Protein AF-A0A2D5AUI1-F1 (afdb_monomer)

Foldseek 3Di:
DDPPDDPPVVVVVPPPPDPVPCDVVNVVLVVVVVVLQVVQQVQLLPDPALVSLVVNLVSVVVNVVVVLVPDDPVVNVVVVVVVCVVVCVVCLLVDKQKFWDQQCPVPFAADDPVVLVVVLVVLVVVLVVLLVQLQCAPPVVSNVVSVVTSSVSSVVVSVLLCCLVVLLVVLLVVQLVVQLVVLCVVCVVPVVCPVCSVVVSVVVSVVLLVQLQVQLQPALLVLVVLLVVLLVVLLVLLVPADPNIWMWIDRSPDPDATHIHPDVSVVVNSVSSVLVSLCSSLSRLQRVRNGPGCVPDNGPSSSSSSSSSSSSSVSRNVVSVVVSVLRVQLRVLALQDDDFQEAEEEDPDDPVLQVVLQVLVVVVRYHYDYDPDDDDLLHQYAYEDQPPPPVVPPPDPDQDPPHYDYSVCSNPPSVSVVSVVVSLVSLLVLLLVLVLVLVVQQLVDDDPDAFWWKDALLHSVQQAIDGQDPPPPSDGRDHGSCVRHPSSSSNSVNQLCSLQQARIEIEGSPQDSVLVSVVVVLSVVCCVPPPNDYPDAQVSVPPSPQKGKGWDWDADPDQDDDPPDDDGDRSRHHTGTYTYIGGDPPDDPPVPPPPPPPVPDDDPPPPPPDDDDDD

Solvent-accessible surface area (backbone atoms only — not comparable to full-atom values): 34455 Å² total; per-residue (Å²): 143,87,93,82,85,83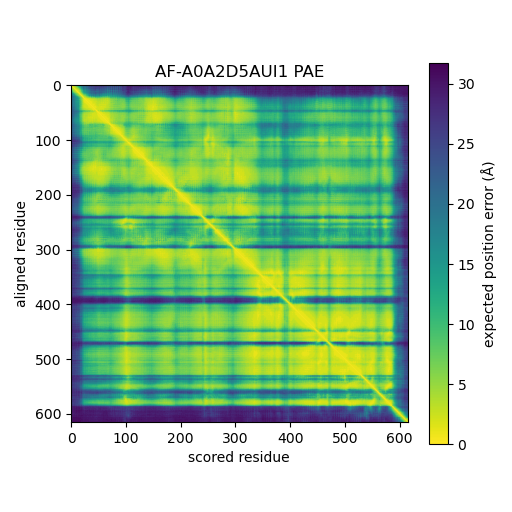,75,77,72,62,62,72,72,65,55,75,74,67,78,89,73,66,52,69,72,54,55,54,47,54,49,51,48,50,52,51,48,52,52,36,25,52,49,38,51,70,53,92,44,65,72,56,49,47,54,47,30,48,50,52,52,49,52,52,49,52,55,56,70,72,43,55,69,68,56,51,53,47,52,51,49,50,51,52,49,51,50,48,57,70,42,38,58,68,36,69,48,59,15,38,28,64,53,66,67,82,71,56,61,68,47,74,70,55,74,54,53,52,48,48,49,51,51,49,53,50,47,52,51,50,62,75,44,17,71,40,25,47,64,52,49,46,56,54,32,26,72,75,34,9,42,59,39,41,51,52,48,39,51,50,52,50,50,36,52,52,49,34,51,50,51,50,54,51,49,38,52,55,46,39,53,50,47,49,69,61,36,72,78,38,75,90,43,58,86,47,47,63,58,53,34,51,51,55,39,52,51,50,51,49,51,13,54,60,41,30,60,47,38,50,49,56,29,51,50,48,37,52,52,38,50,52,52,38,55,56,56,60,66,68,53,77,89,76,70,34,37,24,38,36,46,69,71,57,98,65,83,58,27,23,41,76,46,53,60,56,58,54,49,50,58,49,47,56,56,52,58,68,45,49,60,34,48,53,33,30,17,61,44,29,80,38,62,47,83,78,72,75,43,66,51,41,51,44,22,22,30,26,36,29,40,48,31,56,47,44,46,54,52,43,51,48,51,45,51,49,50,52,52,32,47,76,57,32,16,80,52,91,66,61,58,37,38,25,41,42,56,98,64,52,76,68,53,49,51,54,52,39,52,55,38,42,75,73,53,32,40,74,46,66,50,92,64,79,72,53,87,74,37,41,49,33,33,60,39,88,80,61,58,90,78,78,58,92,76,59,102,72,73,65,83,63,38,78,39,34,80,81,49,69,78,34,66,68,50,53,53,51,50,51,54,49,36,52,54,40,28,50,54,52,44,55,53,39,50,51,52,41,50,56,56,46,69,71,54,88,72,96,66,60,65,32,33,42,48,40,67,43,39,48,83,45,43,38,44,41,59,42,54,74,76,93,59,85,70,67,39,60,70,40,38,82,79,66,41,57,60,65,35,28,23,52,45,27,52,47,31,58,37,33,60,41,57,38,34,38,40,31,69,77,39,51,71,72,49,55,51,49,53,55,46,47,54,54,48,50,43,71,75,45,65,70,48,64,69,85,60,45,70,82,53,69,87,51,79,66,46,42,55,46,74,43,78,46,39,81,89,57,77,88,80,68,86,91,60,91,80,71,75,55,84,62,53,24,29,36,26,32,39,36,38,35,46,53,80,92,75,78,80,73,80,70,79,72,77,89,66,72,86,78,63,82,76,75,93,80,76,83,76,78,82,92,74,92,134

Radius of gyration: 34.3 Å; Cα contacts (8 Å, |Δi|>4): 714; chains: 1; bounding box: 98×76×112 Å

Sequence (615 aa):
MSFLSRTHTLRSWLGTRPWHGLSGSRLLRLFAWGVLGGALEVLGRTSPNEWIDALGVLGIVLGVAITLGRQDETSRKAWGRRITRSLNRRFASWKLRSGLDLRGNPPLSPRHPWRYAVLAGAIFLFLSTLLATHSFWPSGARSTLQNVSGLLYLVLLTGLWTALGLGTLTLWIASFAALEERLARSLTKHRWLEGRRSMYATLGFAAFIFVSLAGSFLPAVIPLVVVCISLILYACAVYAPGQSLRMTWKYADQNGEPYTSRWVWWDITLISGLGMLLSVPIVLSMGDRLGSTPFAGTSISGFLGGSFAWSLALFTPGCLGYVASRLLVAWRADPARPVPVCVHVQAHLTPKQSQAIASQLEQAGFATTFGPAAPKSTEVPILLEEDVAAGDKFSSFFTPWPRRVSSADIASEELHASLRRRAHLQYRRLLLRRLKNILKHARRRKYERGEGFWIAPQFWFATHLTRDTDEDSGTAIGPPYRKAIPREALHHLFKVMRAVDIDLVFLEDGVTLPSFRRVMSAVFEHYDLFADRQLEDGRHFSGIPGVRVLIHEFQLEQPLKPTGYPEPDYEDLGRARILHIYRDRGDDEAKEDVPIDLSSLPVPVGSFGGPLSLF

Secondary structure (DSSP, 8-state):
-----SSSSSTTTS----GGG--HHHHHHHHHHHHHHHHHHHHHHH--SHHHHHHHHHHHHHHHHHHHHTS-HHHHHHHHHHHHHHHHHHTTTT-EEEEEES---SPPPEE--HHHHHHHHHHHHHHHHHHHTGGGTTHHHHHHHHHH-HHHHHHHHHHHHHHHHHHHHHHHHHHHHHHHHHHHHHHTT-GGGGGGHHHHHHHHHHHHHHHHHHHTTS-THHHHHHHHHHHHHHHHHHHSS-TT-EEEEEETT--SPPEEES-HHHHHHHHHHHHHHTTHHHHHHHGGGGGS-TTSS--HHHHHHHHHHHHHHHHHHHHHHHHHHHHHHHHHT-TTS--PEEEEEES---HHHHHHHHHHHHHTTEEEEETTSPPPTTSEEEEE-TT--TTS-S--TT--SSEEE-GGGGG-HHHHHHHHHHHHHHHHHHHHHHHHHHHHHHTTS--SS-SEEEE-TTSSS--SBEESS--S----BSS-HHHHS-HHHHHHHHHHHHHTT--EEEEETTS-HHHHHHHHHHHHHHHHHHTT-----GGGGTT-TTEEEEEEEEETTB----TTSPPPP-TTEEEEEEEEEEEP-------------GGGSPPPTT---------

pLDDT: mean 80.48, std 15.19, range [27.25, 97.62]

Mean predicted aligned error: 11.03 Å

Nearest PDB structures (foldseek):
  4v1t-assembly1_B  TM=5.044E-01  e=6.004E-01  Lyngbya aestuarii
  5fkz-assembly1_E  TM=4.434E-01  e=1.061E+00  Escherichia coli K-12
  1c9y-assembly1_A  TM=4.636E-01  e=9.886E+00  Homo sapiens
  5iln-assembly1_B  TM=3.411E-01  e=7.091E+00  Plasmodium falciparum 3D7

Structure (mmCIF, N/CA/C/O backbone):
data_AF-A0A2D5AUI1-F1
#
_entry.id   AF-A0A2D5AUI1-F1
#
loop_
_atom_site.group_PDB
_atom_site.id
_atom_site.type_symbol
_atom_site.label_atom_id
_atom_site.label_alt_id
_atom_site.label_comp_id
_atom_site.label_asym_id
_atom_site.label_entity_id
_atom_site.label_seq_id
_atom_site.pdbx_PDB_ins_code
_atom_site.Cartn_x
_atom_site.Cartn_y
_atom_site.Cartn_z
_atom_site.occupancy
_atom_site.B_iso_or_equiv
_atom_site.auth_seq_id
_atom_site.auth_comp_id
_atom_site.auth_asym_id
_atom_site.auth_atom_id
_atom_site.pdbx_PDB_model_num
ATOM 1 N N . MET A 1 1 ? -4.276 -46.211 -52.651 1.00 41.34 1 MET A N 1
ATOM 2 C CA . MET A 1 1 ? -4.327 -45.153 -53.683 1.00 41.34 1 MET A CA 1
ATOM 3 C C . MET A 1 1 ? -4.861 -43.866 -53.062 1.00 41.34 1 MET A C 1
ATOM 5 O O . MET A 1 1 ? -6.054 -43.800 -52.838 1.00 41.34 1 MET A O 1
ATOM 9 N N . SER A 1 2 ? -3.994 -42.893 -52.755 1.00 36.34 2 SER A N 1
ATOM 10 C CA . SER A 1 2 ? -4.298 -41.442 -52.713 1.00 36.34 2 SER A CA 1
ATOM 11 C C . SER A 1 2 ? -3.059 -40.687 -52.203 1.00 36.34 2 SER A C 1
ATOM 13 O O . SER A 1 2 ? -3.017 -40.189 -51.081 1.00 36.34 2 SER A O 1
ATOM 15 N N . PHE A 1 3 ? -2.005 -40.660 -53.024 1.00 39.56 3 PHE A N 1
ATOM 16 C CA . PHE A 1 3 ? -0.723 -40.000 -52.730 1.00 39.56 3 PHE A CA 1
ATOM 17 C C . PHE A 1 3 ? -0.530 -38.714 -53.565 1.00 39.56 3 PHE A C 1
ATOM 19 O O . PHE A 1 3 ? 0.588 -38.331 -53.884 1.00 39.56 3 PHE A O 1
ATOM 26 N N . LEU A 1 4 ? -1.619 -38.038 -53.957 1.00 41.25 4 LEU A N 1
ATOM 27 C CA . LEU A 1 4 ? -1.586 -36.923 -54.919 1.00 41.25 4 LEU A CA 1
ATOM 28 C C . LEU A 1 4 ? -2.504 -35.747 -54.527 1.00 41.25 4 LEU A C 1
ATOM 30 O O . LEU A 1 4 ? -3.389 -35.368 -55.286 1.00 41.25 4 LEU A O 1
ATOM 34 N N . SER A 1 5 ? -2.306 -35.127 -53.355 1.00 43.28 5 SER A N 1
ATOM 35 C CA . SER A 1 5 ? -2.982 -33.843 -53.049 1.00 43.28 5 SER A CA 1
ATOM 36 C C . SER A 1 5 ? -2.176 -32.853 -52.186 1.00 43.28 5 SER A C 1
ATOM 38 O O . SER A 1 5 ? -2.746 -32.066 -51.429 1.00 43.28 5 SER A O 1
ATOM 40 N N . ARG A 1 6 ? -0.837 -32.856 -52.280 1.00 44.03 6 ARG A N 1
ATOM 41 C CA . ARG A 1 6 ? 0.035 -31.921 -51.528 1.00 44.03 6 ARG A CA 1
ATOM 42 C C . ARG A 1 6 ? 0.918 -30.999 -52.379 1.00 44.03 6 ARG A C 1
ATOM 44 O O . ARG A 1 6 ? 1.845 -30.397 -51.853 1.00 44.03 6 ARG A O 1
ATOM 51 N N . THR A 1 7 ? 0.620 -30.817 -53.665 1.00 43.22 7 THR A N 1
ATOM 52 C CA . THR A 1 7 ? 1.442 -29.984 -54.570 1.00 43.22 7 THR A CA 1
ATOM 53 C C . THR A 1 7 ? 0.846 -28.614 -54.927 1.00 43.22 7 THR A C 1
ATOM 55 O O . THR A 1 7 ? 1.518 -27.820 -55.578 1.00 43.22 7 THR A O 1
ATOM 58 N N . HIS A 1 8 ? -0.353 -28.253 -54.447 1.00 43.38 8 HIS A N 1
ATOM 59 C CA . HIS A 1 8 ? -0.976 -26.954 -54.769 1.00 43.38 8 HIS A CA 1
ATOM 60 C C . HIS A 1 8 ? -0.686 -25.797 -53.792 1.00 43.38 8 HIS A C 1
ATOM 62 O O . HIS A 1 8 ? -1.040 -24.657 -54.085 1.00 43.38 8 HIS A O 1
ATOM 68 N N . THR A 1 9 ? 0.014 -26.026 -52.677 1.00 49.03 9 THR A N 1
ATOM 69 C CA . THR A 1 9 ? 0.328 -24.977 -51.681 1.00 49.03 9 THR A CA 1
ATOM 70 C C . THR A 1 9 ? 1.696 -24.305 -51.850 1.00 49.03 9 THR A C 1
ATOM 72 O O . THR A 1 9 ? 1.955 -23.302 -51.194 1.00 49.03 9 THR A O 1
ATOM 75 N N . LEU A 1 10 ? 2.554 -24.774 -52.764 1.00 41.38 10 LEU A N 1
ATOM 76 C CA . LEU A 1 10 ? 3.858 -24.142 -53.039 1.00 41.38 10 LEU A CA 1
ATOM 77 C C . LEU A 1 10 ? 3.795 -23.041 -54.116 1.00 41.38 10 LEU A C 1
ATOM 79 O O . LEU A 1 10 ? 4.618 -22.127 -54.111 1.00 41.38 10 LEU A O 1
ATOM 83 N N . ARG A 1 11 ? 2.788 -23.058 -55.003 1.00 41.47 11 ARG A N 1
ATOM 84 C CA . ARG A 1 11 ? 2.679 -22.094 -56.117 1.00 41.47 11 ARG A CA 1
ATOM 85 C C . ARG A 1 11 ? 2.017 -20.763 -55.738 1.00 41.47 11 ARG A C 1
ATOM 87 O O . ARG A 1 11 ? 2.300 -19.755 -56.371 1.00 41.47 11 ARG A O 1
ATOM 94 N N . SER A 1 12 ? 1.198 -20.725 -54.684 1.00 46.66 12 SER A N 1
ATOM 95 C CA . SER A 1 12 ? 0.627 -19.474 -54.152 1.00 46.66 12 SER A CA 1
ATOM 96 C C . SER A 1 12 ? 1.589 -18.711 -53.232 1.00 46.66 12 SER A C 1
ATOM 98 O O . SER A 1 12 ? 1.413 -17.512 -53.027 1.00 46.66 12 SER A O 1
ATOM 100 N N . TRP A 1 13 ? 2.637 -19.370 -52.723 1.00 44.78 13 TRP A N 1
ATOM 101 C CA . TRP A 1 13 ? 3.687 -18.727 -51.924 1.00 44.78 13 TRP A CA 1
ATOM 102 C C . TRP A 1 13 ? 4.814 -18.139 -52.790 1.00 44.78 13 TRP A C 1
ATOM 104 O O . TRP A 1 13 ? 5.394 -17.117 -52.439 1.00 44.78 13 TRP A O 1
ATOM 114 N N . LEU A 1 14 ? 5.050 -18.725 -53.970 1.00 41.38 14 LEU A N 1
ATOM 115 C CA . LEU A 1 14 ? 5.939 -18.203 -55.020 1.00 41.38 14 LEU A CA 1
ATOM 116 C C . LEU A 1 14 ? 5.230 -17.258 -56.004 1.00 41.38 14 LEU A C 1
ATOM 118 O O . LEU A 1 14 ? 5.772 -16.946 -57.062 1.00 41.38 14 LEU A O 1
ATOM 122 N N . GLY A 1 15 ? 4.032 -16.776 -55.653 1.00 44.84 15 GLY A N 1
ATOM 123 C CA . GLY A 1 15 ? 3.387 -15.672 -56.348 1.00 44.84 15 GLY A CA 1
ATOM 124 C C . GLY A 1 15 ? 4.295 -14.452 -56.287 1.00 44.84 15 GLY A C 1
ATOM 125 O O . GLY A 1 15 ? 4.349 -13.753 -55.274 1.00 44.84 15 GLY A O 1
ATOM 126 N N . THR A 1 16 ? 5.026 -14.225 -57.375 1.00 49.94 16 THR A N 1
ATOM 127 C CA . THR A 1 16 ? 5.814 -13.034 -57.661 1.00 49.94 16 THR A CA 1
ATOM 128 C C . THR A 1 16 ? 4.917 -11.821 -57.469 1.00 49.94 16 THR A C 1
ATOM 130 O O . THR A 1 16 ? 4.209 -11.414 -58.389 1.00 49.94 16 THR A O 1
ATOM 133 N N . ARG A 1 17 ? 4.903 -11.247 -56.257 1.00 48.84 17 ARG A N 1
ATOM 134 C CA . ARG A 1 17 ? 4.374 -9.900 -56.049 1.00 48.84 17 ARG A CA 1
ATOM 135 C C . ARG A 1 17 ? 5.142 -9.022 -57.033 1.00 48.84 17 ARG A C 1
ATOM 137 O O . ARG A 1 17 ? 6.364 -8.931 -56.889 1.00 48.84 17 ARG A O 1
ATOM 144 N N . PRO A 1 18 ? 4.488 -8.451 -58.054 1.00 45.78 18 PRO A N 1
ATOM 145 C CA . PRO A 1 18 ? 5.197 -7.700 -59.068 1.00 45.78 18 PRO A CA 1
ATOM 146 C C . PRO A 1 18 ? 5.927 -6.550 -58.374 1.00 45.78 18 PRO A C 1
ATOM 148 O O . PRO A 1 18 ? 5.328 -5.752 -57.651 1.00 45.78 18 PRO A O 1
ATOM 151 N N . TRP A 1 19 ? 7.240 -6.477 -58.591 1.00 50.62 19 TRP A N 1
ATOM 152 C CA . TRP A 1 19 ? 8.117 -5.411 -58.097 1.00 50.62 19 TRP A CA 1
ATOM 153 C C . TRP A 1 19 ? 7.698 -4.010 -58.596 1.00 50.62 19 TRP A C 1
ATOM 155 O O . TRP A 1 19 ? 8.199 -3.002 -58.105 1.00 50.62 19 TRP A O 1
ATOM 165 N N . HIS A 1 20 ? 6.704 -3.932 -59.489 1.00 50.84 20 HIS A N 1
ATOM 166 C CA . HIS A 1 20 ? 6.085 -2.715 -60.019 1.00 50.84 20 HIS A CA 1
ATOM 167 C C . HIS A 1 20 ? 5.351 -1.831 -58.986 1.00 50.84 20 HIS A C 1
ATOM 169 O O . HIS A 1 20 ? 4.870 -0.762 -59.344 1.00 50.84 20 HIS A O 1
ATOM 175 N N . GLY A 1 21 ? 5.275 -2.223 -57.707 1.00 53.84 21 GLY A N 1
ATOM 176 C CA . GLY A 1 21 ? 4.659 -1.425 -56.632 1.00 53.84 21 GLY A CA 1
ATOM 177 C C . GLY A 1 21 ? 5.628 -0.655 -55.720 1.00 53.84 21 GLY A C 1
ATOM 178 O O . GLY A 1 21 ? 5.191 -0.011 -54.760 1.00 53.84 21 GLY A O 1
ATOM 179 N N . LEU A 1 22 ? 6.944 -0.733 -55.944 1.00 55.97 22 LEU A N 1
ATOM 180 C CA . LEU A 1 22 ? 7.904 0.084 -55.198 1.00 55.97 22 LEU A CA 1
ATOM 181 C C . LEU A 1 22 ? 7.935 1.487 -55.806 1.00 55.97 22 LEU A C 1
ATOM 183 O O . LEU A 1 22 ? 8.668 1.748 -56.754 1.00 55.97 22 LEU A O 1
AT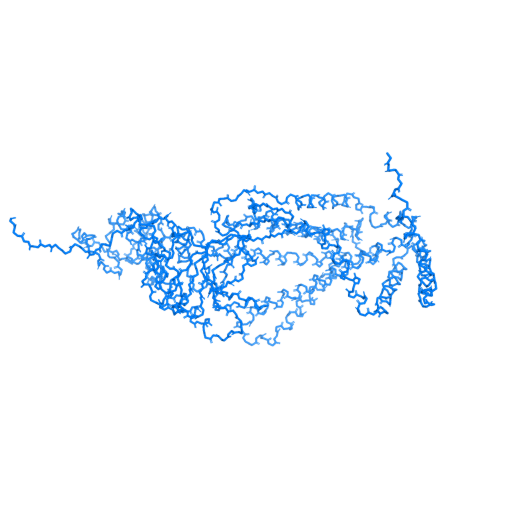OM 187 N N . SER A 1 23 ? 7.136 2.401 -55.247 1.00 74.69 23 SER A N 1
ATOM 188 C CA . SER A 1 23 ? 7.216 3.824 -55.591 1.00 74.69 23 SER A CA 1
ATOM 189 C C . SER A 1 23 ? 8.676 4.286 -55.520 1.00 74.69 23 SER A C 1
ATOM 191 O O . SER A 1 23 ? 9.383 3.910 -54.581 1.00 74.69 23 SER A O 1
ATOM 193 N N . GLY A 1 24 ? 9.139 5.118 -56.461 1.00 80.25 24 GLY A N 1
ATOM 194 C CA . GLY A 1 24 ? 10.531 5.602 -56.487 1.00 80.25 24 GLY A CA 1
ATOM 195 C C . GLY A 1 24 ? 11.003 6.178 -55.141 1.00 80.25 24 GLY A C 1
ATOM 196 O O . GLY A 1 24 ? 12.152 6.012 -54.746 1.00 80.25 24 GLY A O 1
ATOM 197 N N . SER A 1 25 ? 10.077 6.722 -54.344 1.00 80.06 25 SER A N 1
ATOM 198 C CA . SER A 1 25 ? 10.319 7.186 -52.972 1.00 80.06 25 SER A CA 1
ATOM 199 C C . SER A 1 25 ? 10.703 6.094 -51.957 1.00 80.06 25 SER A C 1
ATOM 201 O O . SER A 1 25 ? 11.310 6.401 -50.933 1.00 80.06 25 SER A O 1
ATOM 203 N N . ARG A 1 26 ? 10.334 4.823 -52.158 1.00 81.69 26 ARG A N 1
ATOM 204 C CA . ARG A 1 26 ? 10.765 3.693 -51.312 1.00 81.69 26 ARG A CA 1
ATOM 205 C C . ARG A 1 26 ? 12.171 3.236 -51.678 1.00 81.69 26 ARG A C 1
ATOM 207 O O . ARG A 1 26 ? 12.973 3.038 -50.773 1.00 81.69 26 ARG A O 1
ATOM 214 N N . LEU A 1 27 ? 12.476 3.137 -52.972 1.00 84.56 27 LEU A N 1
ATOM 215 C CA . LEU A 1 27 ? 13.818 2.795 -53.451 1.00 84.56 27 LEU A CA 1
ATOM 216 C C . LEU A 1 27 ? 14.839 3.863 -53.048 1.00 84.56 27 LEU A C 1
ATOM 218 O O . LEU A 1 27 ? 15.872 3.522 -52.483 1.00 84.56 27 LEU A O 1
ATOM 222 N N . LEU A 1 28 ? 14.498 5.148 -53.203 1.00 85.62 28 LEU A N 1
ATOM 223 C CA . LEU A 1 28 ? 15.343 6.258 -52.754 1.00 85.62 28 LEU A CA 1
ATOM 224 C C . LEU A 1 28 ? 15.610 6.208 -51.241 1.00 85.62 28 LEU A C 1
ATOM 226 O O . LEU A 1 28 ? 16.721 6.475 -50.799 1.00 85.62 28 LEU A O 1
ATOM 230 N N . ARG A 1 29 ? 14.610 5.824 -50.433 1.00 84.81 29 ARG A N 1
ATOM 231 C CA . ARG A 1 29 ? 14.780 5.649 -48.982 1.00 84.81 29 ARG A CA 1
ATOM 232 C C . ARG A 1 29 ? 15.706 4.487 -48.648 1.00 84.81 29 ARG A C 1
ATOM 234 O O . ARG A 1 29 ? 16.575 4.655 -47.805 1.00 84.81 29 ARG A O 1
ATOM 241 N N . LEU A 1 30 ? 15.517 3.330 -49.279 1.00 87.31 30 LEU A N 1
ATOM 242 C CA . LEU A 1 30 ? 16.381 2.167 -49.060 1.00 87.31 30 LEU A CA 1
ATOM 243 C C . LEU A 1 30 ? 17.824 2.469 -49.469 1.00 87.31 30 LEU A C 1
ATOM 245 O O . LEU A 1 30 ? 18.741 2.137 -48.727 1.00 87.31 30 LEU A O 1
ATOM 249 N N . PHE A 1 31 ? 18.012 3.166 -50.590 1.00 89.94 31 PHE A N 1
ATOM 250 C CA . PHE A 1 31 ? 19.322 3.632 -51.028 1.00 89.94 31 PHE A CA 1
ATOM 251 C C . PHE A 1 31 ? 19.939 4.614 -50.024 1.00 89.94 31 PHE A C 1
ATOM 253 O O . PHE A 1 31 ? 21.066 4.404 -49.589 1.00 89.94 31 PHE A O 1
ATOM 260 N N . ALA A 1 32 ? 19.188 5.626 -49.576 1.00 89.50 32 ALA A N 1
ATOM 261 C CA . ALA A 1 32 ? 19.656 6.578 -48.568 1.00 89.50 32 ALA A CA 1
ATOM 262 C C . ALA A 1 32 ? 20.044 5.891 -47.245 1.00 89.50 32 ALA A C 1
ATOM 264 O O . ALA A 1 32 ? 21.059 6.243 -46.652 1.00 89.50 32 ALA A O 1
ATOM 265 N N . TRP A 1 33 ? 19.287 4.880 -46.805 1.00 91.31 33 TRP A N 1
ATOM 266 C CA . TRP A 1 33 ? 19.642 4.061 -45.641 1.00 91.31 33 TRP A CA 1
ATOM 267 C C . TRP A 1 33 ? 20.859 3.174 -45.874 1.00 91.31 33 TRP A C 1
ATOM 269 O O . TRP A 1 33 ? 21.642 2.995 -44.949 1.00 91.31 33 TRP A O 1
ATOM 279 N N . GLY A 1 34 ? 21.034 2.636 -47.082 1.00 92.56 34 GLY A N 1
ATOM 280 C CA . GLY A 1 34 ? 22.223 1.870 -47.452 1.00 92.56 34 GLY A CA 1
ATOM 281 C C . GLY A 1 34 ? 23.483 2.733 -47.423 1.00 92.56 34 GLY A C 1
ATOM 282 O O . GLY A 1 34 ? 24.478 2.339 -46.823 1.00 92.56 34 GLY A O 1
ATOM 283 N N . VAL A 1 35 ? 23.415 3.942 -47.989 1.00 93.00 35 VAL A N 1
ATOM 284 C CA . VAL A 1 35 ? 24.515 4.919 -47.963 1.00 93.00 35 VAL A CA 1
ATOM 285 C C . VAL A 1 35 ? 24.813 5.365 -46.532 1.00 93.00 35 VAL A C 1
ATOM 287 O O . VAL A 1 35 ? 25.967 5.331 -46.115 1.00 93.00 35 VAL A O 1
ATOM 290 N N . LEU A 1 36 ? 23.784 5.724 -45.756 1.00 91.94 36 LEU A N 1
ATOM 291 C CA . LEU A 1 36 ? 23.945 6.097 -44.350 1.00 91.94 36 LEU A CA 1
ATOM 292 C C . LEU A 1 36 ? 24.531 4.940 -43.528 1.00 91.94 36 LEU A C 1
ATOM 294 O O . LEU A 1 36 ? 25.464 5.150 -42.766 1.00 91.94 36 LEU A O 1
ATOM 298 N N . GLY A 1 37 ? 24.024 3.719 -43.706 1.00 92.81 37 GLY A N 1
ATOM 299 C CA . GLY A 1 37 ? 24.512 2.524 -43.018 1.00 92.81 37 GLY A CA 1
ATOM 300 C C . GLY A 1 37 ? 25.965 2.201 -43.360 1.00 92.81 37 GLY A C 1
ATOM 301 O O . GLY A 1 37 ? 26.742 1.911 -42.458 1.00 92.81 37 GLY A O 1
ATOM 302 N N . GLY A 1 38 ? 26.356 2.321 -44.633 1.00 94.12 38 GLY A N 1
ATOM 303 C CA . GLY A 1 38 ? 27.746 2.164 -45.066 1.00 94.12 38 GLY A CA 1
ATOM 304 C C . GLY A 1 38 ? 28.669 3.238 -44.485 1.00 94.12 38 GLY A C 1
ATOM 305 O O . GLY A 1 38 ? 29.740 2.917 -43.976 1.00 94.12 38 GLY A O 1
ATOM 306 N N . ALA A 1 39 ? 28.233 4.502 -44.484 1.00 93.19 39 ALA A N 1
ATOM 307 C CA . ALA A 1 39 ? 28.985 5.598 -43.874 1.00 93.19 39 ALA A CA 1
ATOM 308 C C . ALA A 1 39 ? 29.158 5.402 -42.359 1.00 93.19 39 ALA A C 1
ATOM 310 O O . ALA A 1 39 ? 30.254 5.594 -41.838 1.00 93.19 39 ALA A O 1
ATOM 311 N N . LEU A 1 40 ? 28.103 4.970 -41.660 1.00 93.00 40 LEU A N 1
ATOM 312 C CA . LEU A 1 40 ? 28.137 4.664 -40.229 1.00 93.00 40 LEU A CA 1
ATOM 313 C C . LEU A 1 40 ? 28.993 3.433 -39.909 1.00 93.00 40 LEU A C 1
ATOM 315 O O . LEU A 1 40 ? 29.662 3.424 -38.883 1.00 93.00 40 LEU A O 1
ATOM 319 N N . GLU A 1 41 ? 29.009 2.412 -40.768 1.00 95.81 41 GLU A N 1
ATOM 320 C CA . GLU A 1 41 ? 29.884 1.246 -40.603 1.00 95.81 41 GLU A CA 1
ATOM 321 C C . GLU A 1 41 ? 31.357 1.657 -40.667 1.00 95.81 41 GLU A C 1
ATOM 323 O O . GLU A 1 41 ? 32.129 1.301 -39.778 1.00 95.81 41 GLU A O 1
ATOM 328 N N . VAL A 1 42 ? 31.739 2.449 -41.675 1.00 94.62 42 VAL A N 1
ATOM 329 C CA . VAL A 1 42 ? 33.109 2.966 -41.802 1.00 94.62 42 VAL A CA 1
ATOM 330 C C . VAL A 1 42 ? 33.450 3.852 -40.606 1.00 94.62 42 VAL A C 1
ATOM 332 O O . VAL A 1 42 ? 34.443 3.601 -39.929 1.00 94.62 42 VAL A O 1
ATOM 335 N N . LEU A 1 43 ? 32.592 4.827 -40.295 1.00 91.50 43 LEU A N 1
ATOM 336 C CA . LEU A 1 43 ? 32.793 5.766 -39.193 1.00 91.50 43 LEU A CA 1
ATOM 337 C C . LEU A 1 43 ? 32.908 5.048 -37.842 1.00 91.50 43 LEU A C 1
ATOM 339 O O . LEU A 1 43 ? 33.806 5.356 -37.062 1.00 91.50 43 LEU A O 1
ATOM 343 N N . GLY A 1 44 ? 32.056 4.053 -37.588 1.00 89.31 44 GLY A N 1
ATOM 344 C CA . GLY A 1 44 ? 32.083 3.252 -36.369 1.00 89.31 44 GLY A CA 1
ATOM 345 C C . GLY A 1 44 ? 33.355 2.414 -36.230 1.00 89.31 44 GLY A C 1
ATOM 346 O O . GLY A 1 44 ? 33.843 2.264 -35.113 1.00 89.31 44 GLY A O 1
ATOM 347 N N . ARG A 1 45 ? 33.927 1.914 -37.336 1.00 91.94 45 ARG A N 1
ATOM 348 C CA . ARG A 1 45 ? 35.201 1.170 -37.333 1.00 91.94 45 ARG A CA 1
ATOM 349 C C . ARG A 1 45 ? 36.414 2.065 -37.119 1.00 91.94 45 ARG A C 1
ATOM 351 O O . ARG A 1 45 ? 37.359 1.658 -36.455 1.00 91.94 45 ARG A O 1
ATOM 358 N N . THR A 1 46 ? 36.409 3.256 -37.712 1.00 90.00 46 THR A N 1
ATOM 359 C CA . THR A 1 46 ? 37.594 4.123 -37.744 1.00 90.00 46 THR A CA 1
ATOM 360 C C . THR A 1 46 ? 37.650 5.122 -36.600 1.00 90.00 46 THR A C 1
ATOM 362 O O . THR A 1 46 ? 38.696 5.723 -36.391 1.00 90.00 46 THR A O 1
ATOM 365 N N . SER A 1 47 ? 36.544 5.348 -35.887 1.00 86.00 47 SER A N 1
ATOM 366 C CA . SER A 1 47 ? 36.444 6.362 -34.837 1.00 86.00 47 SER A CA 1
ATOM 367 C C . SER A 1 47 ? 37.187 5.948 -33.556 1.00 86.00 47 SER A C 1
ATOM 369 O O . SER A 1 47 ? 36.767 4.994 -32.885 1.00 86.00 47 SER A O 1
ATOM 371 N N . PRO A 1 48 ? 38.235 6.694 -33.145 1.00 82.06 48 PRO A N 1
ATOM 372 C CA . PRO A 1 48 ? 38.867 6.526 -31.840 1.00 82.06 48 PRO A CA 1
ATOM 373 C C . PRO A 1 48 ? 38.191 7.377 -30.748 1.00 82.06 48 PRO A C 1
ATOM 375 O O . PRO A 1 48 ? 38.552 7.271 -29.579 1.00 82.06 48 PRO A O 1
ATOM 378 N N . ASN A 1 49 ? 37.242 8.251 -31.113 1.00 86.75 49 ASN A N 1
ATOM 379 C CA . ASN A 1 49 ? 36.717 9.302 -30.245 1.00 86.75 49 ASN A CA 1
ATOM 380 C C . ASN A 1 49 ? 35.191 9.201 -30.094 1.00 86.75 49 ASN A C 1
ATOM 382 O O . ASN A 1 49 ? 34.456 9.189 -31.077 1.00 86.75 49 ASN A O 1
ATOM 386 N N . GLU A 1 50 ? 34.698 9.218 -28.855 1.00 88.19 50 GLU A N 1
ATOM 387 C CA . GLU A 1 50 ? 33.256 9.198 -28.573 1.00 88.19 50 GLU A CA 1
ATOM 388 C C . GLU A 1 50 ? 32.496 10.404 -29.153 1.00 88.19 50 GLU A C 1
ATOM 390 O O . GLU A 1 50 ? 31.302 10.298 -29.412 1.00 88.19 50 GLU A O 1
ATOM 395 N N . TRP A 1 51 ? 33.160 11.534 -29.422 1.00 88.56 51 TRP A N 1
ATOM 396 C CA . TRP A 1 51 ? 32.528 12.673 -30.104 1.00 88.56 51 TRP A CA 1
ATOM 397 C C . TRP A 1 51 ? 32.125 12.358 -31.549 1.00 88.56 51 TRP A C 1
ATOM 399 O O . TRP A 1 51 ? 31.091 12.825 -32.023 1.00 88.56 51 TRP A O 1
ATOM 409 N N . ILE A 1 52 ? 32.915 11.540 -32.248 1.00 89.94 52 ILE A N 1
ATOM 410 C CA . ILE A 1 52 ? 32.580 11.073 -33.598 1.00 89.94 52 ILE A CA 1
ATOM 411 C C . ILE A 1 52 ? 31.476 10.014 -33.503 1.00 89.94 52 ILE A C 1
ATOM 413 O O . ILE A 1 52 ? 30.521 10.051 -34.279 1.00 89.94 52 ILE A O 1
ATOM 417 N N . ASP A 1 53 ? 31.541 9.142 -32.492 1.00 90.19 53 ASP A N 1
ATOM 418 C CA . ASP A 1 53 ? 30.467 8.185 -32.209 1.00 90.19 53 ASP A CA 1
ATOM 419 C C . ASP A 1 53 ? 29.143 8.917 -31.927 1.00 90.19 53 ASP A C 1
ATOM 421 O O . ASP A 1 53 ? 28.094 8.481 -32.395 1.00 90.19 53 ASP A O 1
ATOM 425 N N . ALA A 1 54 ? 29.182 10.081 -31.266 1.00 91.38 54 ALA A N 1
ATOM 426 C CA . ALA A 1 54 ? 28.009 10.915 -31.015 1.00 91.38 54 ALA A CA 1
ATOM 427 C C . ALA A 1 54 ? 27.362 11.453 -32.296 1.00 91.38 54 ALA A C 1
ATOM 429 O O . ALA A 1 54 ? 26.135 11.484 -32.389 1.00 91.38 54 ALA A O 1
ATOM 430 N N . LEU A 1 55 ? 28.158 11.828 -33.303 1.00 92.50 55 LEU A N 1
ATOM 431 C CA . LEU A 1 55 ? 27.632 12.188 -34.624 1.00 92.50 55 LEU A CA 1
ATOM 432 C C . LEU A 1 55 ? 26.975 10.980 -35.303 1.00 92.50 55 LEU A C 1
ATOM 434 O O . LEU A 1 55 ? 25.913 11.121 -35.910 1.00 92.50 55 LEU A O 1
ATOM 438 N N . GLY A 1 56 ? 27.563 9.789 -35.151 1.00 91.00 56 GLY A N 1
ATOM 439 C CA . GLY A 1 56 ? 26.979 8.535 -35.628 1.00 91.00 56 GLY A CA 1
ATOM 440 C C . GLY A 1 56 ? 25.638 8.218 -34.959 1.00 91.00 56 GLY A C 1
ATOM 441 O O . GLY A 1 56 ? 24.646 7.966 -35.644 1.00 91.00 56 GLY A O 1
ATOM 442 N N . VAL A 1 57 ? 25.580 8.312 -33.628 1.00 91.81 57 VAL A N 1
ATOM 443 C CA . VAL A 1 57 ? 24.360 8.154 -32.817 1.00 91.81 57 VAL A CA 1
ATOM 444 C C . VAL A 1 57 ? 23.296 9.170 -33.241 1.00 91.81 57 VAL A C 1
ATOM 446 O O . VAL A 1 57 ? 22.151 8.795 -33.497 1.00 91.81 57 VAL A O 1
ATOM 449 N N . LEU A 1 58 ? 23.664 10.448 -33.385 1.00 93.06 58 LEU A N 1
ATOM 450 C CA . LEU A 1 58 ? 22.760 11.503 -33.845 1.00 93.06 58 LEU A CA 1
ATOM 451 C C . LEU A 1 58 ? 22.218 11.203 -35.249 1.00 93.06 58 LEU A C 1
ATOM 453 O O . LEU A 1 58 ? 21.021 11.359 -35.487 1.00 93.06 58 LEU A O 1
ATOM 457 N N . GLY A 1 59 ? 23.069 10.723 -36.159 1.00 91.94 59 GLY A N 1
ATOM 458 C CA . GLY A 1 59 ? 22.675 10.297 -37.501 1.00 91.94 59 GLY A CA 1
ATOM 459 C C . GLY A 1 59 ? 21.656 9.153 -37.486 1.00 91.94 59 GLY A C 1
ATOM 460 O O . GLY A 1 59 ? 20.653 9.220 -38.201 1.00 91.94 59 GLY A O 1
ATOM 461 N N . ILE A 1 60 ? 21.856 8.142 -36.631 1.00 92.00 60 ILE A N 1
ATOM 462 C CA . ILE A 1 60 ? 20.901 7.038 -36.436 1.00 92.00 60 ILE A CA 1
ATOM 463 C C . ILE A 1 60 ? 19.567 7.577 -35.907 1.00 92.00 60 ILE A C 1
ATOM 465 O O . ILE A 1 60 ? 18.516 7.296 -36.489 1.00 92.00 60 ILE A O 1
ATOM 469 N N . VAL A 1 61 ? 19.593 8.381 -34.839 1.00 91.06 61 VAL A N 1
ATOM 470 C CA . VAL A 1 61 ? 18.384 8.935 -34.208 1.00 91.06 61 VAL A CA 1
ATOM 471 C C . VAL A 1 61 ? 17.607 9.824 -35.181 1.00 91.06 61 VAL A C 1
ATOM 473 O O . VAL A 1 61 ? 16.397 9.651 -35.324 1.00 91.06 61 VAL A O 1
ATOM 476 N N . LEU A 1 62 ? 18.279 10.731 -35.898 1.00 91.69 62 LEU A N 1
ATOM 477 C CA . LEU A 1 62 ? 17.651 11.598 -36.899 1.00 91.69 62 LEU A CA 1
ATOM 478 C C . LEU A 1 62 ? 17.100 10.797 -38.079 1.00 91.69 62 LEU A C 1
ATOM 480 O O . LEU A 1 62 ? 15.978 11.054 -38.513 1.00 91.69 62 LEU A O 1
ATOM 484 N N . GLY A 1 63 ? 17.832 9.796 -38.575 1.00 90.94 63 GLY A N 1
ATOM 485 C CA . GLY A 1 63 ? 17.348 8.911 -39.636 1.00 90.94 63 GLY A CA 1
ATOM 486 C C . GLY A 1 63 ? 16.058 8.191 -39.230 1.00 90.94 63 GLY A C 1
ATOM 487 O O . GLY A 1 63 ? 15.068 8.184 -39.974 1.00 90.94 63 GLY A O 1
ATOM 488 N N . VAL A 1 64 ? 16.023 7.645 -38.010 1.00 88.62 64 VAL A N 1
ATOM 489 C CA . VAL A 1 64 ? 14.826 7.011 -37.438 1.00 88.62 64 VAL A CA 1
ATOM 490 C C . VAL A 1 64 ? 13.697 8.034 -37.253 1.00 88.62 64 VAL A C 1
ATOM 492 O O . VAL A 1 64 ? 12.567 7.783 -37.667 1.00 88.62 64 VAL A O 1
ATOM 495 N N . ALA A 1 65 ? 13.978 9.221 -36.716 1.00 87.56 65 ALA A N 1
ATOM 496 C CA . ALA A 1 65 ? 12.975 10.266 -36.512 1.00 87.56 65 ALA A CA 1
ATOM 497 C C . ALA A 1 65 ? 12.367 10.764 -37.834 1.00 87.56 65 ALA A C 1
ATOM 499 O O . ALA A 1 65 ? 11.148 10.878 -37.943 1.00 87.56 65 ALA A O 1
ATOM 500 N N . ILE A 1 66 ? 13.182 10.995 -38.868 1.00 89.12 66 ILE A N 1
ATOM 501 C CA . ILE A 1 66 ? 12.729 11.429 -40.199 1.00 89.12 66 ILE A CA 1
ATOM 502 C C . ILE A 1 66 ? 11.892 10.336 -40.867 1.00 89.12 66 ILE A C 1
ATOM 504 O O . ILE A 1 66 ? 10.856 10.623 -41.475 1.00 89.12 66 ILE A O 1
ATOM 508 N N . THR A 1 67 ? 12.312 9.071 -40.765 1.00 86.44 67 THR A N 1
ATOM 509 C CA . THR A 1 67 ? 11.536 7.962 -41.338 1.00 86.44 67 THR A CA 1
ATOM 510 C C . THR A 1 67 ? 10.202 7.764 -40.649 1.00 86.44 67 THR A C 1
ATOM 512 O O . THR A 1 67 ? 9.204 7.568 -41.343 1.00 86.44 67 THR A O 1
ATOM 515 N N . LEU A 1 68 ? 10.164 7.845 -39.320 1.00 84.12 68 LEU A N 1
ATOM 516 C CA . LEU A 1 68 ? 8.923 7.772 -38.558 1.00 84.12 68 LEU A CA 1
ATOM 517 C C . LEU A 1 68 ? 8.044 9.001 -38.819 1.00 84.12 68 LEU A C 1
ATOM 519 O O . LEU A 1 68 ? 6.852 8.844 -39.056 1.00 84.12 68 LEU A O 1
ATOM 523 N N . GLY A 1 69 ? 8.612 10.207 -38.858 1.00 84.94 69 GLY A N 1
ATOM 524 C CA . GLY A 1 69 ? 7.881 11.455 -39.102 1.00 84.94 69 GLY A CA 1
ATOM 525 C C . GLY A 1 69 ? 7.206 11.514 -40.474 1.00 84.94 69 GLY A C 1
ATOM 526 O O . GLY A 1 69 ? 6.126 12.081 -40.600 1.00 84.94 69 GLY A O 1
ATOM 527 N N . ARG A 1 70 ? 7.797 10.870 -41.488 1.00 82.62 70 ARG A N 1
ATOM 528 C CA . ARG A 1 70 ? 7.231 10.757 -42.845 1.00 82.62 70 ARG A CA 1
ATOM 529 C C . ARG A 1 70 ? 6.255 9.592 -43.030 1.00 82.62 70 ARG A C 1
ATOM 531 O O . ARG A 1 70 ? 5.717 9.434 -44.124 1.00 82.62 70 ARG A O 1
ATOM 538 N N . GLN A 1 71 ? 6.061 8.737 -42.028 1.00 80.25 71 GLN A N 1
ATOM 539 C CA . GLN A 1 71 ? 5.016 7.718 -42.089 1.00 80.25 71 GLN A CA 1
ATOM 540 C C . GLN A 1 71 ? 3.670 8.316 -41.683 1.00 80.25 71 GLN A C 1
ATOM 542 O O . GLN A 1 71 ? 3.565 8.983 -40.647 1.00 80.25 71 GLN A O 1
ATOM 547 N N . ASP A 1 72 ? 2.626 7.987 -42.448 1.00 81.88 72 ASP A N 1
ATOM 548 C CA . ASP A 1 72 ? 1.248 8.310 -42.083 1.00 81.88 72 ASP A CA 1
ATOM 549 C C . ASP A 1 72 ? 0.967 7.882 -40.644 1.00 81.88 72 ASP A C 1
ATOM 551 O O . ASP A 1 72 ? 1.393 6.815 -40.180 1.00 81.88 72 ASP A O 1
ATOM 555 N N . GLU A 1 73 ? 0.240 8.725 -39.919 1.00 79.50 73 GLU A N 1
ATOM 556 C CA . GLU A 1 73 ? -0.082 8.501 -38.511 1.00 79.50 73 GLU A CA 1
ATOM 557 C C . GLU A 1 73 ? -0.766 7.140 -38.286 1.00 79.50 73 GLU A C 1
ATOM 559 O O . GLU A 1 73 ? -0.494 6.441 -37.307 1.00 79.50 73 GLU A O 1
ATOM 564 N N . THR A 1 74 ? -1.588 6.706 -39.244 1.00 78.62 74 THR A N 1
ATOM 565 C CA . THR A 1 74 ? -2.248 5.395 -39.252 1.00 78.62 74 THR A CA 1
ATOM 566 C C . THR A 1 74 ? -1.246 4.241 -39.330 1.00 78.62 74 THR A C 1
ATOM 568 O O 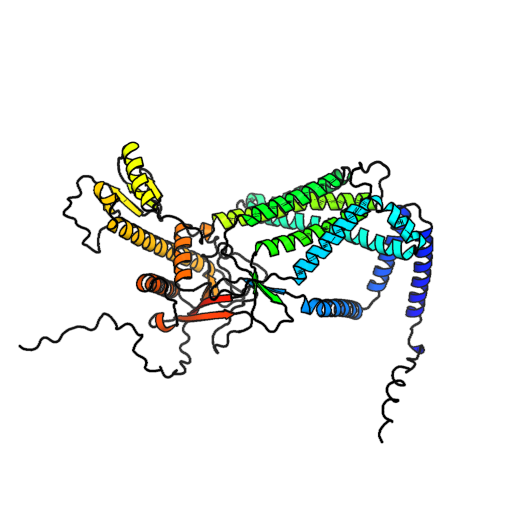. THR A 1 74 ? -1.377 3.268 -38.581 1.00 78.62 74 THR A O 1
ATOM 571 N N . SER A 1 75 ? -0.212 4.360 -40.169 1.00 78.75 75 SER A N 1
ATOM 572 C CA . SER A 1 75 ? 0.867 3.376 -40.310 1.00 78.75 75 SER A CA 1
ATOM 573 C C . SER A 1 75 ? 1.751 3.330 -39.063 1.00 78.75 75 SER A C 1
ATOM 575 O O . SER A 1 75 ? 2.044 2.238 -38.572 1.00 78.75 75 SER A O 1
ATOM 577 N N . ARG A 1 76 ? 2.097 4.491 -38.486 1.00 77.56 76 ARG A N 1
ATOM 578 C CA . ARG A 1 76 ? 2.835 4.578 -37.212 1.00 77.56 76 ARG A CA 1
ATOM 579 C C . ARG A 1 76 ? 2.087 3.870 -36.085 1.00 77.56 76 ARG A C 1
ATOM 581 O O . ARG A 1 76 ? 2.630 2.973 -35.437 1.00 77.56 76 ARG A O 1
ATOM 588 N N . LYS A 1 77 ? 0.801 4.199 -35.906 1.00 81.06 77 LYS A N 1
ATOM 589 C CA . LYS A 1 77 ? -0.073 3.550 -34.915 1.00 81.06 77 LYS A CA 1
ATOM 590 C C . LYS A 1 77 ? -0.251 2.059 -35.207 1.00 81.06 77 LYS A C 1
ATOM 592 O O . LYS A 1 77 ? -0.388 1.271 -34.277 1.00 81.06 77 LYS A O 1
ATOM 597 N N . ALA A 1 78 ? -0.282 1.631 -36.469 1.00 82.00 78 ALA A N 1
ATOM 598 C CA . ALA A 1 78 ? -0.406 0.217 -36.830 1.00 82.00 78 ALA A CA 1
ATOM 599 C C . ALA A 1 78 ? 0.871 -0.581 -36.530 1.00 82.00 78 ALA A C 1
ATOM 601 O O . ALA A 1 78 ? 0.774 -1.674 -35.976 1.00 82.00 78 ALA A O 1
ATOM 602 N N . TRP A 1 79 ? 2.051 -0.046 -36.854 1.00 78.44 79 TRP A N 1
ATOM 603 C CA . TRP A 1 79 ? 3.336 -0.676 -36.540 1.00 78.44 79 TRP A CA 1
ATOM 604 C C . TRP A 1 79 ? 3.547 -0.778 -35.029 1.00 78.44 79 TRP A C 1
ATOM 606 O O . TRP A 1 79 ? 3.785 -1.878 -34.526 1.00 78.44 79 TRP A O 1
ATOM 616 N N . GLY A 1 80 ? 3.312 0.319 -34.298 1.00 79.06 80 GLY A N 1
ATOM 617 C CA . GLY A 1 80 ? 3.335 0.326 -32.835 1.00 79.06 80 GLY A CA 1
ATOM 618 C C . GLY A 1 80 ? 2.371 -0.708 -32.251 1.00 79.06 80 GLY A C 1
ATOM 619 O O . GLY A 1 80 ? 2.786 -1.556 -31.468 1.00 79.06 80 GLY A O 1
ATOM 620 N N . ARG A 1 81 ? 1.112 -0.741 -32.722 1.00 86.38 81 ARG A N 1
ATOM 621 C CA . ARG A 1 81 ? 0.125 -1.756 -32.310 1.00 86.38 81 ARG A CA 1
ATOM 622 C C . ARG A 1 81 ? 0.543 -3.185 -32.652 1.00 86.38 81 ARG A C 1
ATOM 624 O O . ARG A 1 81 ? 0.193 -4.095 -31.912 1.00 86.38 81 ARG A O 1
ATOM 631 N N . ARG A 1 82 ? 1.252 -3.433 -33.757 1.00 87.19 82 ARG A N 1
ATOM 632 C CA . ARG A 1 82 ? 1.748 -4.780 -34.096 1.00 87.19 82 ARG A CA 1
ATOM 633 C C . ARG A 1 82 ? 2.849 -5.220 -33.145 1.00 87.19 82 ARG A C 1
ATOM 635 O O . ARG A 1 82 ? 2.794 -6.352 -32.677 1.00 87.19 82 ARG A O 1
ATOM 642 N N . ILE A 1 83 ? 3.798 -4.338 -32.838 1.00 82.94 83 ILE A N 1
ATOM 643 C CA . ILE A 1 83 ? 4.864 -4.631 -31.877 1.00 82.94 83 ILE A CA 1
ATOM 644 C C . ILE A 1 83 ? 4.268 -4.848 -30.495 1.00 82.94 83 ILE A C 1
ATOM 646 O O . ILE A 1 83 ? 4.507 -5.896 -29.903 1.00 82.94 83 ILE A O 1
ATOM 650 N N . THR A 1 84 ? 3.420 -3.935 -30.016 1.00 81.50 84 THR A N 1
ATOM 651 C CA . THR A 1 84 ? 2.790 -4.084 -28.701 1.00 81.50 8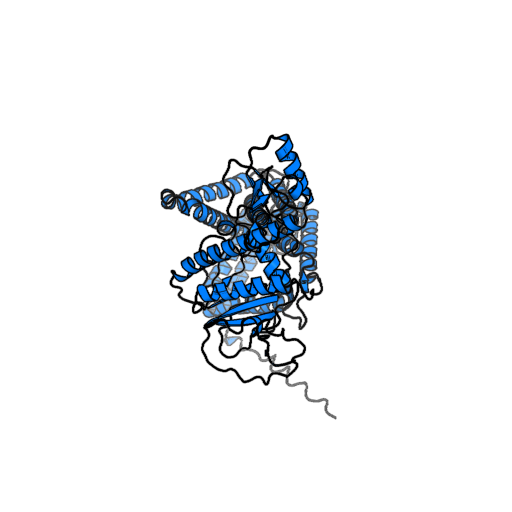4 THR A CA 1
ATOM 652 C C . THR A 1 84 ? 1.895 -5.310 -28.643 1.00 81.50 84 THR A C 1
ATOM 654 O O . THR A 1 84 ? 1.946 -6.018 -27.652 1.00 81.50 84 THR A O 1
ATOM 657 N N . ARG A 1 85 ? 1.143 -5.658 -29.697 1.00 86.62 85 ARG A N 1
ATOM 658 C CA . ARG A 1 85 ? 0.388 -6.925 -29.749 1.00 86.62 85 ARG A CA 1
ATOM 659 C C . ARG A 1 85 ? 1.299 -8.146 -29.768 1.00 86.62 85 ARG A C 1
ATOM 661 O O . ARG A 1 85 ? 0.969 -9.131 -29.124 1.00 86.62 85 ARG A O 1
ATOM 668 N N . SER A 1 86 ? 2.410 -8.1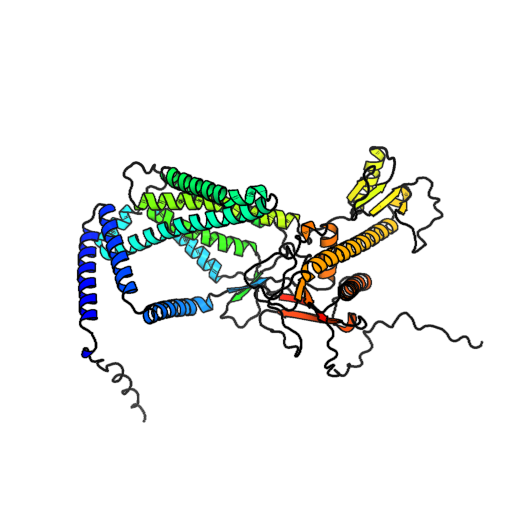16 -30.501 1.00 87.25 86 SER A N 1
ATOM 669 C CA . SER A 1 86 ? 3.357 -9.235 -30.562 1.00 87.25 86 SER A CA 1
ATOM 670 C C . SER A 1 86 ? 4.034 -9.455 -29.212 1.00 87.25 86 SER A C 1
ATOM 672 O O . SER A 1 86 ? 4.078 -10.584 -28.727 1.00 87.25 86 SER A O 1
ATOM 674 N N . LEU A 1 87 ? 4.502 -8.379 -28.575 1.00 81.31 87 LEU A N 1
ATOM 675 C CA . LEU A 1 87 ? 5.043 -8.411 -27.220 1.00 81.31 87 LEU A CA 1
ATOM 676 C C . LEU A 1 87 ? 3.957 -8.844 -26.234 1.00 81.31 87 LEU A C 1
ATOM 678 O O . LEU A 1 87 ? 4.157 -9.818 -25.524 1.00 81.31 87 LEU A O 1
ATOM 682 N N . ASN A 1 88 ? 2.769 -8.237 -26.268 1.00 82.06 88 ASN A N 1
ATOM 683 C CA . ASN A 1 88 ? 1.658 -8.612 -25.393 1.00 82.06 88 ASN A CA 1
ATOM 684 C C . ASN A 1 88 ? 1.230 -10.062 -25.569 1.00 82.06 88 ASN A C 1
ATOM 686 O O . ASN A 1 88 ? 0.823 -10.651 -24.585 1.00 82.06 88 ASN A O 1
ATOM 690 N N . ARG A 1 89 ? 1.302 -10.645 -26.772 1.00 85.69 89 ARG A N 1
ATOM 691 C CA . ARG A 1 89 ? 1.023 -12.073 -26.994 1.00 85.69 89 ARG A CA 1
ATOM 692 C C . ARG A 1 89 ? 2.114 -12.955 -26.396 1.00 85.69 89 ARG A C 1
ATOM 694 O O . ARG A 1 89 ? 1.789 -13.923 -25.724 1.00 85.69 89 ARG A O 1
ATOM 701 N N . ARG A 1 90 ? 3.392 -12.613 -26.600 1.00 85.50 90 ARG A N 1
ATOM 702 C CA . ARG A 1 90 ? 4.528 -13.362 -26.027 1.00 85.50 90 ARG A CA 1
ATOM 703 C C . ARG A 1 90 ? 4.563 -13.281 -24.502 1.00 85.50 90 ARG A C 1
ATOM 705 O O . ARG A 1 90 ? 4.852 -14.272 -23.846 1.00 85.50 90 ARG A O 1
ATOM 712 N N . PHE A 1 91 ? 4.222 -12.120 -23.957 1.00 81.56 91 PHE A N 1
ATOM 713 C CA . PHE A 1 91 ? 4.148 -11.872 -22.524 1.00 81.56 91 PHE A CA 1
ATOM 714 C C . PHE A 1 91 ? 2.751 -12.116 -21.947 1.00 81.56 91 PHE A C 1
ATOM 716 O O . PHE A 1 91 ? 2.575 -11.949 -20.748 1.00 81.56 91 PHE A O 1
ATOM 723 N N . ALA A 1 92 ? 1.758 -12.536 -22.744 1.00 82.62 92 ALA A N 1
ATOM 724 C CA . ALA A 1 92 ? 0.403 -12.793 -22.247 1.00 82.62 92 ALA A CA 1
ATOM 725 C C . ALA A 1 92 ? 0.419 -13.896 -21.191 1.00 82.62 92 ALA A C 1
ATOM 727 O O . ALA A 1 92 ? -0.174 -13.723 -20.137 1.00 82.62 92 ALA A O 1
ATOM 728 N N . SER A 1 93 ? 1.156 -14.981 -21.439 1.00 81.75 93 SER A N 1
ATOM 729 C CA . SER A 1 93 ? 1.351 -16.059 -20.463 1.00 81.75 93 SER A CA 1
ATOM 730 C C . SER A 1 93 ? 2.136 -15.601 -19.232 1.00 81.75 93 SER A C 1
ATOM 732 O O . SER A 1 93 ? 1.968 -16.140 -18.144 1.00 81.75 93 SER A O 1
ATOM 734 N N . TRP A 1 94 ? 2.968 -14.569 -19.372 1.00 80.31 94 TRP A N 1
ATOM 735 C CA . TRP A 1 94 ? 3.712 -13.968 -18.266 1.00 80.31 94 TRP A CA 1
ATOM 736 C C . TRP A 1 94 ? 2.881 -12.959 -17.473 1.00 80.31 94 TRP A C 1
ATOM 738 O O . TRP A 1 94 ? 3.335 -12.525 -16.418 1.00 80.31 94 TRP A O 1
ATOM 748 N N . LYS A 1 95 ? 1.678 -12.590 -17.941 1.00 81.69 95 LYS A N 1
ATOM 749 C CA . LYS A 1 95 ? 0.795 -11.702 -17.186 1.00 81.69 95 LYS A CA 1
ATOM 750 C C . LYS A 1 95 ? 0.361 -12.405 -15.909 1.00 81.69 95 LYS A C 1
ATOM 752 O O . LYS A 1 95 ? -0.350 -13.410 -15.939 1.00 81.69 95 LYS A O 1
ATOM 757 N N . LEU A 1 96 ? 0.800 -11.837 -14.798 1.00 80.00 96 LEU A N 1
ATOM 758 C CA . LEU A 1 96 ? 0.334 -12.173 -13.471 1.00 80.00 96 LEU A CA 1
ATOM 759 C C . LEU A 1 96 ? -0.906 -11.329 -13.190 1.00 80.00 96 LEU A C 1
ATOM 761 O O . LEU A 1 96 ? -0.842 -10.102 -13.240 1.00 80.00 96 LEU A O 1
ATOM 765 N N . ARG A 1 97 ? -2.032 -11.980 -12.920 1.00 83.06 97 ARG A N 1
ATOM 766 C CA . ARG A 1 97 ? -3.142 -11.338 -12.220 1.00 83.06 97 ARG A CA 1
ATOM 767 C C . ARG A 1 97 ? -2.825 -11.442 -10.742 1.00 83.06 97 ARG A C 1
ATOM 769 O O . ARG A 1 97 ? -2.596 -12.551 -10.267 1.00 83.06 97 ARG A O 1
ATOM 776 N N . SER A 1 98 ? -2.761 -10.317 -10.050 1.00 83.00 98 SER A N 1
ATOM 777 C CA . SER A 1 98 ? -2.559 -10.262 -8.605 1.00 83.00 98 SER A CA 1
ATOM 778 C C . SER A 1 98 ? -3.742 -9.564 -7.962 1.00 83.00 98 SER A C 1
ATOM 780 O O . SER A 1 98 ? -4.232 -8.593 -8.523 1.00 83.00 98 SER A O 1
ATOM 782 N N . GLY A 1 99 ? -4.153 -10.022 -6.789 1.00 85.12 99 GLY A N 1
ATOM 783 C CA . GLY A 1 99 ? -5.200 -9.370 -6.005 1.00 85.12 99 GLY A CA 1
ATOM 784 C C . GLY A 1 99 ? -4.996 -9.629 -4.521 1.00 85.12 99 GLY A C 1
ATOM 785 O O . GLY A 1 99 ? -4.289 -10.565 -4.142 1.00 85.12 99 GLY A O 1
ATOM 786 N N . LEU A 1 100 ? -5.592 -8.818 -3.655 1.00 85.88 100 LEU A N 1
ATOM 787 C CA . LEU A 1 100 ? -5.477 -9.012 -2.207 1.00 85.88 100 LEU A CA 1
ATOM 788 C C . LEU A 1 100 ? -6.362 -10.180 -1.729 1.00 85.88 100 LEU A C 1
ATOM 790 O O . LEU A 1 100 ? -7.550 -10.234 -2.039 1.00 85.88 100 LEU A O 1
ATOM 794 N N . ASP A 1 101 ? -5.789 -11.117 -0.969 1.00 88.44 101 ASP A N 1
ATOM 795 C CA . ASP A 1 101 ? -6.541 -12.119 -0.198 1.00 88.44 101 ASP A CA 1
ATOM 796 C C . ASP A 1 101 ? -6.851 -11.532 1.178 1.00 88.44 101 ASP A C 1
ATOM 798 O O . ASP A 1 101 ? -5.990 -11.500 2.062 1.00 88.44 101 ASP A O 1
ATOM 802 N N . LEU A 1 102 ? -8.074 -11.039 1.346 1.00 87.50 102 LEU A N 1
ATOM 803 C CA . LEU A 1 102 ? -8.543 -10.506 2.625 1.00 87.50 102 LEU A CA 1
ATOM 804 C C . LEU A 1 102 ? -9.082 -11.620 3.530 1.00 87.50 102 LEU A C 1
ATOM 806 O O . LEU A 1 102 ? -8.974 -11.544 4.754 1.00 87.50 102 LEU A O 1
ATOM 810 N N . ARG A 1 103 ? -9.568 -12.702 2.916 1.00 84.00 103 ARG A N 1
ATOM 811 C CA . ARG A 1 103 ? -10.250 -13.798 3.598 1.00 84.00 103 ARG A CA 1
ATOM 812 C C . ARG A 1 103 ? -9.270 -14.713 4.318 1.00 84.00 103 ARG A C 1
ATOM 814 O O . ARG A 1 103 ? -9.425 -15.005 5.501 1.00 84.00 103 ARG A O 1
ATOM 821 N N . GLY A 1 104 ? -8.244 -15.207 3.629 1.00 78.69 104 GLY A N 1
ATOM 822 C CA . GLY A 1 104 ? -7.239 -16.122 4.183 1.00 78.69 104 GLY A CA 1
ATOM 823 C C . GLY A 1 104 ? -7.735 -17.522 4.599 1.00 78.69 104 GLY A C 1
ATOM 824 O O . GLY A 1 104 ? -6.885 -18.383 4.829 1.00 78.69 104 GLY A O 1
ATOM 825 N N . ASN A 1 105 ? -9.054 -17.758 4.655 1.00 79.19 105 ASN A N 1
ATOM 826 C CA . ASN A 1 105 ? -9.721 -19.032 4.950 1.00 79.19 105 ASN A CA 1
ATOM 827 C C . ASN A 1 105 ? -10.781 -19.347 3.868 1.00 79.19 105 ASN A C 1
ATOM 829 O O . ASN A 1 105 ? -11.550 -18.457 3.532 1.00 79.19 105 ASN A O 1
ATOM 833 N N . PRO A 1 106 ? -10.859 -20.570 3.311 1.00 81.75 106 PRO A N 1
ATOM 834 C CA . PRO A 1 106 ? -9.852 -21.618 3.421 1.00 81.75 106 PRO A CA 1
ATOM 835 C C . PRO A 1 106 ? -8.489 -21.121 2.908 1.00 81.75 106 PRO A C 1
A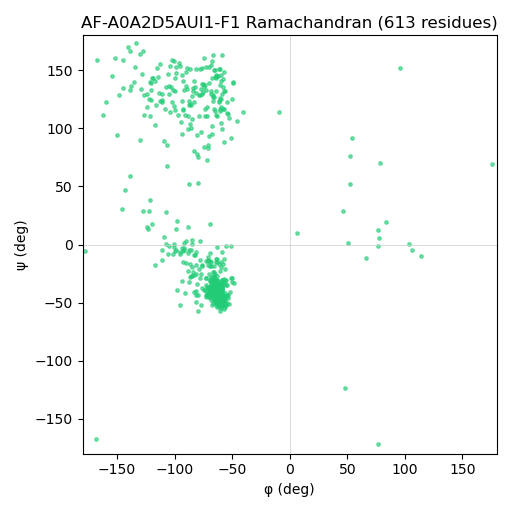TOM 837 O O . PRO A 1 106 ? -8.445 -20.234 2.040 1.00 81.75 106 PRO A O 1
ATOM 840 N N . PRO A 1 107 ? -7.381 -21.628 3.475 1.00 84.62 107 PRO A N 1
ATOM 841 C CA . PRO A 1 107 ? -6.048 -21.222 3.064 1.00 84.62 107 PRO A CA 1
ATOM 842 C C . PRO A 1 107 ? -5.797 -21.673 1.624 1.00 84.62 107 PRO A C 1
ATOM 844 O O . PRO A 1 107 ? -5.948 -22.848 1.299 1.00 84.62 107 PRO A O 1
ATOM 847 N N . LEU A 1 108 ? -5.392 -20.744 0.757 1.00 86.62 108 LEU A N 1
ATOM 848 C CA . LEU A 1 108 ? -4.912 -21.108 -0.576 1.00 86.62 108 LEU A CA 1
ATOM 849 C C . LEU A 1 108 ? -3.532 -21.745 -0.473 1.00 86.62 108 LEU A C 1
ATOM 851 O O . LEU A 1 108 ? -2.746 -21.401 0.415 1.00 86.62 108 LEU A O 1
ATOM 855 N N . SER A 1 109 ? -3.206 -22.609 -1.433 1.00 87.19 109 SER A N 1
ATOM 856 C CA . SER A 1 109 ? -1.882 -23.219 -1.479 1.00 87.19 109 SER A CA 1
ATOM 857 C C . SER A 1 109 ? -0.791 -22.143 -1.645 1.00 87.19 109 SER A C 1
ATOM 859 O O . SER A 1 109 ? -0.828 -21.361 -2.606 1.00 87.19 109 SER A O 1
ATOM 861 N N . PRO A 1 110 ? 0.183 -22.070 -0.719 1.00 85.06 110 PRO A N 1
ATOM 862 C CA . PRO A 1 110 ? 1.285 -21.134 -0.840 1.00 85.06 110 PRO A CA 1
ATOM 863 C C . PRO A 1 110 ? 2.203 -21.613 -1.961 1.00 85.06 110 PRO A C 1
ATOM 865 O O . PRO A 1 110 ? 2.791 -22.695 -1.883 1.00 85.06 110 PRO A O 1
ATOM 868 N N . ARG A 1 111 ? 2.355 -20.810 -3.011 1.00 84.00 111 ARG A N 1
ATOM 869 C CA . ARG A 1 111 ? 3.351 -21.051 -4.067 1.00 84.00 111 ARG A CA 1
ATOM 870 C C . ARG A 1 111 ? 4.178 -19.797 -4.263 1.00 84.00 111 ARG A C 1
ATOM 872 O O . ARG A 1 111 ? 3.836 -18.744 -3.749 1.00 84.00 111 ARG A O 1
ATOM 879 N N . HIS A 1 112 ? 5.289 -19.922 -4.975 1.00 77.81 112 HIS A N 1
ATOM 880 C CA . HIS A 1 112 ? 6.084 -18.781 -5.418 1.00 77.81 112 HIS A CA 1
ATOM 881 C C . HIS A 1 112 ? 5.865 -18.570 -6.915 1.00 77.81 112 HIS A C 1
ATOM 883 O O . HIS A 1 112 ? 5.687 -19.556 -7.642 1.00 77.81 112 HIS A O 1
ATOM 889 N N . PRO A 1 113 ? 5.897 -17.323 -7.410 1.00 80.31 113 PRO A N 1
ATOM 890 C CA . PRO A 1 113 ? 5.711 -17.051 -8.821 1.00 80.31 113 PRO A CA 1
ATOM 891 C C . PRO A 1 113 ? 7.040 -17.347 -9.537 1.00 80.31 113 PRO A C 1
ATOM 893 O O . PRO A 1 113 ? 7.813 -16.454 -9.875 1.00 80.31 113 PRO A O 1
ATOM 896 N N . TRP A 1 114 ? 7.344 -18.637 -9.717 1.00 83.00 114 TRP A N 1
ATOM 897 C CA . TRP A 1 114 ? 8.671 -19.138 -10.095 1.00 83.00 114 TRP A CA 1
ATOM 898 C C . TRP A 1 114 ? 9.217 -18.521 -11.387 1.00 83.00 114 TRP A C 1
ATOM 900 O O . TRP A 1 114 ? 10.423 -18.327 -11.487 1.00 83.00 114 TRP A O 1
ATOM 910 N N . ARG A 1 115 ? 8.357 -18.148 -12.352 1.00 84.44 115 ARG A N 1
ATOM 911 C CA . ARG A 1 115 ? 8.785 -17.470 -13.594 1.00 84.44 115 ARG A CA 1
ATOM 912 C C . ARG A 1 115 ? 9.501 -16.153 -13.288 1.00 84.44 115 ARG A C 1
ATOM 914 O O . ARG A 1 115 ? 10.492 -15.822 -13.930 1.00 84.44 115 ARG A O 1
ATOM 921 N N . TYR A 1 116 ? 9.030 -15.434 -12.272 1.00 79.12 116 TYR A N 1
ATOM 922 C CA . TYR A 1 116 ? 9.665 -14.207 -11.819 1.00 79.12 116 TYR A CA 1
ATOM 923 C C . TYR A 1 116 ? 10.920 -14.486 -10.999 1.00 79.12 116 TYR A C 1
ATOM 925 O O . TYR A 1 116 ? 11.897 -13.769 -11.164 1.00 79.12 116 TYR A O 1
ATOM 933 N N . ALA A 1 117 ? 10.942 -15.535 -10.173 1.00 80.38 117 ALA A N 1
ATOM 934 C CA . ALA A 1 117 ? 12.164 -15.936 -9.473 1.00 80.38 117 ALA A CA 1
ATOM 935 C C . ALA A 1 117 ? 13.279 -16.327 -10.460 1.00 80.38 117 ALA A C 1
ATOM 937 O O . ALA A 1 117 ? 14.419 -15.906 -10.296 1.00 80.38 117 ALA A O 1
ATOM 938 N N . VAL A 1 118 ? 12.942 -17.059 -11.529 1.00 84.88 118 VAL A N 1
ATOM 939 C CA . VAL A 1 118 ? 13.861 -17.378 -12.633 1.00 84.88 118 VAL A CA 1
ATOM 940 C C . VAL A 1 118 ? 14.313 -16.109 -13.345 1.00 84.88 118 VAL A C 1
ATOM 942 O O . VAL A 1 118 ? 15.502 -15.960 -13.604 1.00 84.88 118 VAL A O 1
ATOM 945 N N . LEU A 1 119 ? 13.401 -15.171 -13.618 1.00 82.44 119 LEU A N 1
ATOM 946 C CA . LEU A 1 119 ? 13.757 -13.885 -14.214 1.00 82.44 119 LEU A CA 1
ATOM 947 C C . LEU A 1 119 ? 14.704 -13.086 -13.307 1.00 82.44 119 LEU A C 1
ATOM 949 O O . LEU A 1 119 ? 15.729 -12.611 -13.778 1.00 82.44 119 LEU A O 1
ATOM 953 N N . ALA A 1 120 ? 14.405 -12.978 -12.013 1.00 80.31 120 ALA A N 1
ATOM 954 C CA . ALA A 1 120 ? 15.241 -12.295 -11.032 1.00 80.31 120 ALA A CA 1
ATOM 955 C C . ALA A 1 120 ? 16.618 -12.963 -10.898 1.00 80.31 120 ALA A C 1
ATOM 957 O O . ALA A 1 120 ? 17.630 -12.270 -10.887 1.00 80.31 120 ALA A O 1
ATOM 958 N N . GLY A 1 121 ? 16.672 -14.298 -10.874 1.00 83.00 121 GLY A N 1
ATOM 959 C CA . GLY A 1 121 ? 17.920 -15.060 -10.879 1.00 83.00 121 GLY A CA 1
ATOM 960 C C . GLY A 1 121 ? 18.731 -14.859 -12.161 1.00 83.00 121 GLY A C 1
ATOM 961 O O . GLY A 1 121 ? 19.939 -14.660 -12.090 1.00 83.00 121 GLY A O 1
ATOM 962 N N . ALA A 1 122 ? 18.078 -14.833 -13.326 1.00 84.38 122 ALA A N 1
ATOM 963 C CA . ALA A 1 122 ? 18.725 -14.556 -14.608 1.00 84.38 122 ALA A CA 1
ATOM 964 C C . ALA A 1 122 ? 19.274 -13.123 -14.673 1.00 84.38 122 ALA A C 1
ATOM 966 O O . ALA A 1 122 ? 20.394 -12.913 -15.129 1.00 84.38 122 ALA A O 1
ATOM 967 N N . ILE A 1 123 ? 18.514 -12.147 -14.170 1.00 82.31 123 ILE A N 1
ATOM 968 C CA . ILE A 1 123 ? 18.941 -10.749 -14.030 1.00 82.31 123 ILE A CA 1
ATOM 969 C C . ILE A 1 123 ? 20.153 -10.653 -13.108 1.00 82.31 123 ILE A C 1
ATOM 971 O O . ILE A 1 123 ? 21.132 -9.998 -13.453 1.00 82.31 123 ILE A O 1
ATOM 975 N N . PHE A 1 124 ? 20.094 -11.309 -11.949 1.00 81.94 124 PHE A N 1
ATOM 976 C CA . PHE A 1 124 ? 21.179 -11.317 -10.979 1.00 81.94 124 PHE A CA 1
ATOM 977 C C . PHE A 1 124 ? 22.445 -11.934 -11.576 1.00 81.94 124 PHE A C 1
ATOM 979 O O . PHE A 1 124 ? 23.497 -11.309 -11.539 1.00 81.94 124 PHE A O 1
ATOM 986 N N . LEU A 1 125 ? 22.338 -13.106 -12.210 1.00 85.50 125 LEU A N 1
ATOM 987 C CA . LEU A 1 125 ? 23.462 -13.773 -12.867 1.00 85.50 125 LEU A CA 1
ATOM 988 C C . LEU A 1 125 ? 24.049 -12.920 -13.998 1.00 85.50 125 LEU A C 1
ATOM 990 O O . LEU A 1 125 ? 25.270 -12.812 -14.123 1.00 85.50 125 LEU A O 1
ATOM 994 N N . PHE A 1 126 ? 23.197 -12.270 -14.793 1.00 84.44 126 PHE A N 1
ATOM 995 C CA . PHE A 1 126 ? 23.629 -11.346 -15.837 1.00 84.44 126 PHE A CA 1
ATOM 996 C C . PHE A 1 126 ? 24.390 -10.150 -15.251 1.00 84.44 126 PHE A C 1
ATOM 998 O O . PHE A 1 126 ? 25.487 -9.839 -15.706 1.00 84.44 126 PHE A O 1
ATOM 1005 N N . LEU A 1 127 ? 23.866 -9.534 -14.190 1.00 81.94 127 LEU A N 1
ATOM 1006 C CA . LEU A 1 127 ? 24.522 -8.445 -13.465 1.00 81.94 127 LEU A CA 1
ATOM 1007 C C . LEU A 1 127 ? 25.856 -8.868 -12.849 1.00 81.94 127 LEU A C 1
ATOM 1009 O O . LEU A 1 127 ? 26.835 -8.141 -12.980 1.00 81.94 127 LEU A O 1
ATOM 1013 N N . SER A 1 128 ? 25.921 -10.038 -12.213 1.00 82.50 128 SER A N 1
ATOM 1014 C CA . SER A 1 128 ? 27.166 -10.577 -11.659 1.00 82.50 128 SER A CA 1
ATOM 1015 C C . SER A 1 128 ? 28.203 -10.810 -12.752 1.00 82.50 128 SER A C 1
ATOM 1017 O O . SER A 1 128 ? 29.371 -10.493 -12.557 1.00 82.50 128 SER A O 1
ATOM 1019 N N . THR A 1 129 ? 27.778 -11.299 -13.919 1.00 84.31 129 THR A N 1
ATOM 1020 C CA . THR A 1 129 ? 28.661 -11.490 -15.077 1.00 84.31 129 THR A CA 1
ATOM 1021 C C . THR A 1 129 ? 29.162 -10.150 -15.614 1.00 84.31 129 THR A C 1
ATOM 1023 O O . THR A 1 129 ? 30.354 -10.000 -15.876 1.00 84.31 129 THR A O 1
ATOM 1026 N N . LEU A 1 130 ? 28.287 -9.147 -15.730 1.00 83.19 130 LEU A N 1
ATOM 1027 C CA . LEU A 1 130 ? 28.678 -7.793 -16.131 1.00 83.19 130 LEU A CA 1
ATOM 1028 C C . LEU A 1 130 ? 29.640 -7.149 -15.135 1.00 83.19 130 LEU A C 1
ATOM 1030 O O . LEU A 1 130 ? 30.612 -6.525 -15.543 1.00 83.19 130 LEU A O 1
ATOM 1034 N N . LEU A 1 131 ? 29.405 -7.330 -13.837 1.00 81.12 131 LEU A N 1
ATOM 1035 C CA . LEU A 1 131 ? 30.280 -6.811 -12.794 1.00 81.12 131 LEU A CA 1
ATOM 1036 C C . LEU A 1 131 ? 31.634 -7.533 -12.786 1.00 81.12 131 LEU A C 1
ATOM 1038 O O . LEU A 1 131 ? 32.669 -6.888 -12.666 1.00 81.12 131 LEU A O 1
ATOM 1042 N N . ALA A 1 132 ? 31.656 -8.854 -12.974 1.00 84.44 132 ALA A N 1
ATOM 1043 C CA . ALA A 1 132 ? 32.896 -9.624 -13.089 1.00 84.44 132 ALA A CA 1
ATOM 1044 C C . ALA A 1 132 ? 33.700 -9.244 -14.343 1.00 84.44 132 ALA A C 1
ATOM 1046 O O . ALA A 1 132 ? 34.926 -9.278 -14.326 1.00 84.44 132 ALA A O 1
ATOM 1047 N N . THR A 1 133 ? 33.012 -8.837 -15.411 1.00 83.62 133 THR A N 1
ATOM 1048 C CA . THR A 1 133 ? 33.620 -8.401 -16.675 1.00 83.62 133 THR A CA 1
ATOM 1049 C C . THR A 1 133 ? 33.721 -6.881 -16.802 1.00 83.62 133 THR A C 1
ATOM 1051 O O . THR A 1 133 ? 34.004 -6.397 -17.891 1.00 83.62 133 THR A O 1
ATOM 1054 N N . HIS A 1 134 ? 33.523 -6.104 -15.728 1.00 81.81 134 HIS A N 1
ATOM 1055 C CA . HIS A 1 134 ? 33.446 -4.637 -15.816 1.00 81.81 134 HIS A CA 1
ATOM 1056 C C . HIS A 1 134 ? 34.690 -4.003 -16.454 1.00 81.81 134 HIS A C 1
ATOM 1058 O O . HIS A 1 134 ? 34.550 -3.036 -17.189 1.00 81.81 134 HIS A O 1
ATOM 1064 N N . SER A 1 135 ? 35.880 -4.575 -16.245 1.00 83.12 135 SER A N 1
ATOM 1065 C CA . SER A 1 135 ? 37.140 -4.106 -16.837 1.00 83.12 135 SER A CA 1
ATOM 1066 C C . SER A 1 135 ? 37.206 -4.250 -18.361 1.00 83.12 135 SER A C 1
ATOM 1068 O O . SER A 1 135 ? 38.019 -3.599 -19.007 1.00 83.12 135 SER A O 1
ATOM 1070 N N . PHE A 1 136 ? 36.355 -5.095 -18.950 1.00 84.69 136 PHE A N 1
ATOM 1071 C CA . PHE A 1 136 ? 36.198 -5.209 -20.398 1.00 84.69 136 PHE A CA 1
ATOM 1072 C C . PHE A 1 136 ? 35.326 -4.085 -20.974 1.00 84.69 136 PHE A C 1
ATOM 1074 O O . PHE A 1 136 ? 35.390 -3.791 -22.168 1.00 84.69 136 PHE A O 1
ATOM 1081 N N . TRP A 1 137 ? 34.503 -3.441 -20.152 1.00 80.06 137 TRP A N 1
ATOM 1082 C CA . TRP A 1 137 ? 33.618 -2.364 -20.577 1.00 80.06 137 TRP A CA 1
ATOM 1083 C C . TRP A 1 137 ? 34.241 -1.000 -20.253 1.00 80.06 137 TRP A C 1
ATOM 1085 O O . TRP A 1 137 ? 35.007 -0.894 -19.303 1.00 80.06 137 TRP A O 1
ATOM 1095 N N . PRO A 1 138 ? 33.916 0.061 -21.009 1.00 78.25 138 PRO A N 1
ATOM 1096 C CA . PRO A 1 138 ? 33.394 0.036 -22.377 1.00 78.25 138 PRO A CA 1
ATOM 1097 C C . PRO A 1 138 ? 34.495 -0.232 -23.429 1.00 78.25 138 PRO A C 1
ATOM 1099 O O . PRO A 1 138 ? 34.183 -0.516 -24.583 1.00 78.25 138 PRO A O 1
ATOM 1102 N N . SER A 1 139 ? 35.775 -0.141 -23.053 1.00 81.44 139 SER A N 1
ATOM 1103 C CA . SER A 1 139 ? 36.934 -0.105 -23.961 1.00 81.44 139 SER A CA 1
ATOM 1104 C C . SER A 1 139 ? 37.194 -1.425 -24.707 1.00 81.44 139 SER A C 1
ATOM 1106 O O . SER A 1 139 ? 37.346 -1.421 -25.931 1.00 81.44 139 SER A O 1
ATOM 1108 N N . GLY A 1 140 ? 37.189 -2.561 -24.007 1.00 83.62 140 GLY A N 1
ATOM 1109 C CA . GLY A 1 140 ? 37.349 -3.895 -24.601 1.00 83.62 140 GLY A CA 1
ATOM 1110 C C . GLY A 1 140 ? 36.150 -4.322 -25.454 1.00 83.62 140 GLY A C 1
ATOM 1111 O O . GLY A 1 140 ? 36.310 -4.900 -26.533 1.00 83.62 140 GLY A O 1
ATOM 1112 N N . ALA A 1 141 ? 34.938 -3.973 -25.023 1.00 83.06 141 ALA A N 1
ATOM 1113 C CA . ALA A 1 141 ? 33.726 -4.192 -25.805 1.00 83.06 141 ALA A CA 1
ATOM 1114 C C . ALA A 1 141 ? 33.720 -3.354 -27.085 1.00 83.06 141 ALA A C 1
ATOM 1116 O O . ALA A 1 141 ? 33.365 -3.865 -28.147 1.00 83.06 141 ALA A O 1
ATOM 1117 N N . ARG A 1 142 ? 34.157 -2.092 -27.000 1.00 84.94 142 ARG A N 1
ATOM 1118 C CA . ARG A 1 142 ? 34.312 -1.201 -28.151 1.00 84.94 142 ARG A CA 1
ATOM 1119 C C . ARG A 1 142 ? 35.248 -1.810 -29.188 1.00 84.94 142 ARG A C 1
ATOM 1121 O O . ARG A 1 142 ? 34.817 -1.989 -30.320 1.00 84.94 142 ARG A O 1
ATOM 1128 N N . SER A 1 143 ? 36.475 -2.176 -28.818 1.00 87.38 143 SER A N 1
ATOM 1129 C CA . SER A 1 143 ? 37.443 -2.721 -29.783 1.00 87.38 143 SER A CA 1
ATOM 1130 C C . SER A 1 143 ? 36.939 -4.013 -30.435 1.00 87.38 143 SER A C 1
ATOM 1132 O O . SER A 1 143 ? 37.027 -4.179 -31.651 1.00 87.38 143 SER A O 1
ATOM 1134 N N . THR A 1 144 ? 36.321 -4.898 -29.651 1.00 89.75 144 THR A N 1
ATOM 1135 C CA . THR A 1 144 ? 35.762 -6.161 -30.153 1.00 89.75 144 THR A CA 1
ATOM 1136 C C . THR A 1 144 ? 34.587 -5.927 -31.106 1.00 89.75 144 THR A C 1
ATOM 1138 O O . THR A 1 144 ? 34.548 -6.501 -32.193 1.00 89.75 144 THR A O 1
ATOM 1141 N N . LEU A 1 145 ? 33.633 -5.066 -30.735 1.00 88.19 145 LEU A N 1
ATOM 1142 C CA . LEU A 1 145 ? 32.454 -4.781 -31.557 1.00 88.19 145 LEU A CA 1
ATOM 1143 C C . LEU A 1 145 ? 32.810 -3.991 -32.815 1.00 88.19 145 LEU A C 1
ATOM 1145 O O . LEU A 1 145 ? 32.277 -4.308 -33.873 1.00 88.19 145 LEU A O 1
ATOM 1149 N N . GLN A 1 146 ? 33.729 -3.026 -32.732 1.00 88.62 146 GLN A N 1
ATOM 1150 C CA . GLN A 1 146 ? 34.214 -2.281 -33.896 1.00 88.62 146 GLN A CA 1
ATOM 1151 C C . GLN A 1 146 ? 34.873 -3.213 -34.921 1.00 88.62 146 GLN A C 1
ATOM 1153 O O . GLN A 1 146 ? 34.644 -3.052 -36.117 1.00 88.62 146 GLN A O 1
ATOM 1158 N N . ASN A 1 147 ? 35.610 -4.237 -34.476 1.00 91.38 147 ASN A N 1
ATOM 1159 C CA . ASN A 1 147 ? 36.207 -5.230 -35.375 1.00 91.38 147 ASN A CA 1
ATOM 1160 C C . ASN A 1 147 ? 35.158 -6.099 -36.092 1.00 91.38 147 ASN A C 1
ATOM 1162 O O . ASN A 1 147 ? 35.367 -6.494 -37.239 1.00 91.38 147 ASN A O 1
ATOM 1166 N N . VAL A 1 148 ? 34.027 -6.387 -35.437 1.00 93.50 148 VAL A N 1
ATOM 1167 C CA . VAL A 1 148 ? 32.926 -7.167 -36.027 1.00 93.50 148 VAL A CA 1
ATOM 1168 C C . VAL A 1 148 ? 32.068 -6.295 -36.950 1.00 93.50 148 VAL A C 1
ATOM 1170 O O . VAL A 1 148 ? 31.902 -6.613 -38.128 1.00 93.50 148 VAL A O 1
ATOM 1173 N N . SER A 1 149 ? 31.513 -5.201 -36.426 1.00 94.56 149 SER A N 1
ATOM 1174 C CA . SER A 1 149 ? 30.726 -4.220 -37.176 1.00 94.56 149 SER A CA 1
ATOM 1175 C C . SER A 1 149 ? 30.662 -2.876 -36.446 1.00 94.56 149 SER A C 1
ATOM 1177 O O . SER A 1 149 ? 30.145 -2.772 -35.329 1.00 94.56 149 SER A O 1
ATOM 1179 N N . GLY A 1 150 ? 31.110 -1.819 -37.129 1.00 90.44 150 GLY A N 1
ATOM 1180 C CA . GLY A 1 150 ? 31.026 -0.443 -36.634 1.00 90.44 150 GLY A CA 1
ATOM 1181 C C . GLY A 1 150 ? 29.579 0.031 -36.456 1.00 90.44 150 GLY A C 1
ATOM 1182 O O . GLY A 1 150 ? 29.257 0.690 -35.469 1.00 90.44 150 GLY A O 1
ATOM 1183 N N . LEU A 1 151 ? 28.679 -0.368 -37.358 1.00 92.38 151 LEU A N 1
ATOM 1184 C CA . LEU A 1 151 ? 27.253 -0.069 -37.279 1.00 92.38 151 LEU A CA 1
ATOM 1185 C C . LEU A 1 151 ? 26.601 -0.765 -36.080 1.00 92.38 151 LEU A C 1
ATOM 1187 O O . LEU A 1 151 ? 25.830 -0.131 -35.363 1.00 92.38 151 LEU A O 1
ATOM 1191 N N . LEU A 1 152 ? 26.914 -2.043 -35.833 1.00 90.81 152 LEU A N 1
ATOM 1192 C CA . LEU A 1 152 ? 26.394 -2.769 -34.671 1.00 90.81 152 LEU A CA 1
ATOM 1193 C C . LEU A 1 152 ? 26.825 -2.097 -33.363 1.00 90.81 152 LEU A C 1
ATOM 1195 O O . LEU A 1 152 ? 25.990 -1.894 -32.481 1.00 90.81 152 LEU A O 1
ATOM 1199 N N . TYR A 1 153 ? 28.099 -1.705 -33.261 1.00 91.06 153 TYR A N 1
ATOM 1200 C CA . TYR A 1 153 ? 28.611 -0.928 -32.131 1.00 91.06 153 TYR A CA 1
ATOM 1201 C C . TYR A 1 153 ? 27.821 0.375 -31.937 1.00 91.06 153 TYR A C 1
ATOM 1203 O O . TYR A 1 153 ? 27.299 0.611 -30.849 1.00 91.06 153 TYR A O 1
ATOM 1211 N N . LEU A 1 154 ? 27.656 1.185 -32.991 1.00 90.69 154 LEU A N 1
ATOM 1212 C CA . LEU A 1 154 ? 26.925 2.454 -32.910 1.00 90.69 154 LEU A CA 1
ATOM 1213 C C . LEU A 1 154 ? 25.445 2.266 -32.553 1.00 90.69 154 LEU A C 1
ATOM 1215 O O . LEU A 1 154 ? 24.888 3.079 -31.816 1.00 90.69 154 LEU A O 1
ATOM 1219 N N . VAL A 1 155 ? 24.797 1.197 -33.023 1.00 90.50 155 VAL A N 1
ATOM 1220 C CA . VAL A 1 155 ? 23.412 0.862 -32.653 1.00 90.50 155 VAL A CA 1
ATOM 1221 C C . VAL A 1 155 ? 23.310 0.502 -31.168 1.00 90.50 155 VAL A C 1
ATOM 1223 O O . VAL A 1 155 ? 22.415 0.999 -30.481 1.00 90.50 155 VAL A O 1
ATOM 1226 N N . LEU A 1 156 ? 24.230 -0.317 -30.651 1.00 89.25 156 LEU A N 1
ATOM 1227 C CA . LEU A 1 156 ? 24.271 -0.673 -29.229 1.00 89.25 156 LEU A CA 1
ATOM 1228 C C . LEU A 1 156 ? 24.574 0.547 -28.350 1.00 89.25 156 LEU A C 1
ATOM 1230 O O . LEU A 1 156 ? 23.899 0.753 -27.341 1.00 89.25 156 LEU A O 1
ATOM 1234 N N . LEU A 1 157 ? 25.521 1.392 -28.766 1.00 89.19 157 LEU A N 1
ATOM 1235 C CA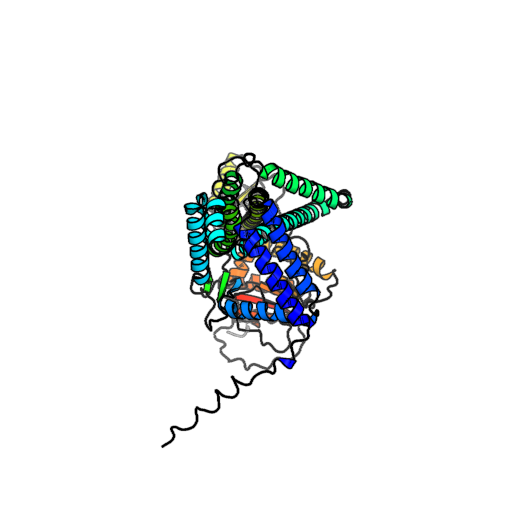 . LEU A 1 157 ? 25.862 2.641 -28.086 1.00 89.19 157 LEU A CA 1
ATOM 1236 C C . LEU A 1 157 ? 24.680 3.619 -28.077 1.00 89.19 157 LEU A C 1
ATOM 1238 O O . LEU A 1 157 ? 24.350 4.173 -27.031 1.00 89.19 157 LEU A O 1
ATOM 1242 N N . THR A 1 158 ? 23.982 3.763 -29.210 1.00 90.94 158 THR A N 1
ATOM 1243 C CA . THR A 1 158 ? 22.741 4.550 -29.314 1.00 90.94 158 THR A CA 1
ATOM 1244 C C . THR A 1 158 ? 21.703 4.043 -28.317 1.00 90.94 158 THR A C 1
ATOM 1246 O O . THR A 1 158 ? 21.094 4.839 -27.601 1.00 90.94 158 THR A O 1
ATOM 1249 N N . GLY A 1 159 ? 21.516 2.722 -28.238 1.00 88.50 159 GLY A N 1
ATOM 1250 C CA . GLY A 1 159 ? 20.609 2.094 -27.279 1.00 88.50 159 GLY A CA 1
ATOM 1251 C C . GLY A 1 159 ? 20.990 2.394 -25.828 1.00 88.50 159 GLY A C 1
ATOM 1252 O O . GLY A 1 159 ? 20.132 2.808 -25.048 1.00 88.50 159 GLY A O 1
ATOM 1253 N N . LEU A 1 160 ? 22.272 2.256 -25.480 1.00 88.94 160 LEU A N 1
ATOM 1254 C CA . LEU A 1 160 ? 22.792 2.536 -24.141 1.00 88.94 160 LEU A CA 1
ATOM 1255 C C . LEU A 1 160 ? 22.617 4.011 -23.753 1.00 88.94 160 LEU A C 1
ATOM 1257 O O . LEU A 1 160 ? 22.055 4.299 -22.699 1.00 88.94 160 LEU A O 1
ATOM 1261 N N . TRP A 1 161 ? 23.046 4.950 -24.600 1.00 91.38 161 TRP A N 1
ATOM 1262 C CA . TRP A 1 161 ? 22.921 6.388 -24.332 1.00 91.38 161 TRP A CA 1
ATOM 1263 C C . TRP A 1 161 ? 21.464 6.832 -24.250 1.00 91.38 161 TRP A C 1
ATOM 1265 O O . TRP A 1 161 ? 21.114 7.622 -23.376 1.00 91.38 161 TRP A O 1
ATOM 1275 N N . THR A 1 162 ? 20.597 6.287 -25.107 1.00 87.44 162 THR A N 1
ATOM 1276 C CA . THR A 1 162 ? 19.155 6.553 -25.037 1.00 87.44 162 THR A CA 1
ATOM 1277 C C . THR A 1 162 ? 18.576 6.040 -23.721 1.00 87.44 162 THR A C 1
ATOM 1279 O O . THR A 1 162 ? 17.820 6.760 -23.075 1.00 87.44 162 THR A O 1
ATOM 1282 N N . ALA A 1 163 ? 18.953 4.835 -23.282 1.00 86.94 163 ALA A N 1
ATOM 1283 C CA . ALA A 1 163 ? 18.506 4.280 -22.006 1.00 86.94 163 ALA A CA 1
ATOM 1284 C C . ALA A 1 163 ? 18.999 5.107 -20.806 1.00 86.94 163 ALA A C 1
ATOM 1286 O O . ALA A 1 163 ? 18.211 5.390 -19.906 1.00 86.94 163 ALA A O 1
ATOM 1287 N N . LEU A 1 164 ? 20.261 5.547 -20.810 1.00 88.75 164 LEU A N 1
ATOM 1288 C CA . LEU A 1 164 ? 20.831 6.404 -19.764 1.00 88.75 164 LEU A CA 1
ATOM 1289 C C . LEU A 1 164 ? 20.167 7.782 -19.729 1.00 88.75 164 LEU A C 1
ATOM 1291 O O . LEU A 1 164 ? 19.761 8.240 -18.662 1.00 88.75 164 LEU A O 1
ATOM 1295 N N . GLY A 1 165 ? 20.022 8.436 -20.883 1.00 88.31 165 GLY A N 1
ATOM 1296 C CA . GLY A 1 165 ? 19.406 9.757 -20.990 1.00 88.31 165 GLY A CA 1
ATOM 1297 C C . GLY A 1 165 ? 17.929 9.733 -20.603 1.00 88.31 165 GLY A C 1
ATOM 1298 O O . GLY A 1 165 ? 17.496 10.512 -19.755 1.00 88.31 165 GLY A O 1
ATOM 1299 N N . LEU A 1 166 ? 17.160 8.792 -21.160 1.00 87.62 166 LEU A N 1
ATOM 1300 C CA . LEU A 1 166 ? 15.741 8.635 -20.841 1.00 87.62 166 LEU A CA 1
ATOM 1301 C C . LEU A 1 166 ? 15.536 8.185 -19.393 1.00 87.62 166 LEU A C 1
ATOM 1303 O O . LEU A 1 166 ? 14.634 8.687 -18.728 1.00 87.62 166 LEU A O 1
ATOM 1307 N N . GLY A 1 167 ? 16.374 7.279 -18.885 1.00 87.62 167 GLY A N 1
ATOM 1308 C CA . GLY A 1 167 ? 16.351 6.843 -17.491 1.00 87.62 167 GLY A CA 1
ATOM 1309 C C . GLY A 1 167 ? 16.625 7.999 -16.533 1.00 87.62 167 GLY A C 1
ATOM 1310 O O . GLY A 1 167 ? 15.855 8.213 -15.601 1.00 87.62 167 GLY A O 1
ATOM 1311 N N . THR A 1 168 ? 17.655 8.801 -16.810 1.00 88.19 168 THR A N 1
ATOM 1312 C CA . THR A 1 168 ? 17.986 10.013 -16.043 1.00 88.19 168 THR A CA 1
ATOM 1313 C C . THR A 1 168 ? 16.815 10.989 -16.046 1.00 88.19 168 THR A C 1
ATOM 1315 O O . THR A 1 168 ? 16.330 11.367 -14.983 1.00 88.19 168 THR A O 1
ATOM 1318 N N . LEU A 1 169 ? 16.282 11.320 -17.226 1.00 87.44 169 LEU A N 1
ATOM 1319 C CA . LEU A 1 169 ? 15.136 12.218 -17.362 1.00 87.44 169 LEU A CA 1
ATOM 1320 C C . LEU A 1 169 ? 13.894 11.685 -16.631 1.00 87.44 169 LEU A C 1
ATOM 1322 O O . LEU A 1 169 ? 13.186 12.445 -15.977 1.00 87.44 169 LEU A O 1
ATOM 1326 N N . THR A 1 170 ? 13.638 10.379 -16.701 1.00 87.00 170 THR A N 1
ATOM 1327 C CA . THR A 1 170 ? 12.504 9.746 -16.014 1.00 87.00 170 THR A CA 1
ATOM 1328 C C . THR A 1 170 ? 12.663 9.838 -14.500 1.00 87.00 170 THR A C 1
ATOM 1330 O O . THR A 1 170 ? 11.713 10.208 -13.817 1.00 87.00 170 THR A O 1
ATOM 1333 N N . LEU A 1 171 ? 13.860 9.568 -13.968 1.00 86.81 171 LEU A N 1
ATOM 1334 C CA . LEU A 1 171 ? 14.157 9.732 -12.542 1.00 86.81 171 LEU A CA 1
ATOM 1335 C C . LEU A 1 171 ? 13.992 11.190 -12.104 1.00 86.81 171 LEU A C 1
ATOM 1337 O O . LEU A 1 171 ? 13.460 11.451 -11.028 1.00 86.81 171 LEU A O 1
ATOM 1341 N N . TRP A 1 172 ? 14.397 12.140 -12.944 1.00 86.69 172 TRP A N 1
ATOM 1342 C CA . TRP A 1 172 ? 14.251 13.573 -12.696 1.00 86.69 172 TRP A CA 1
ATOM 1343 C C . TRP A 1 172 ? 12.776 13.973 -12.626 1.00 86.69 172 TRP A C 1
ATOM 1345 O O . TRP A 1 172 ? 12.338 14.544 -11.627 1.00 86.69 172 TRP A O 1
ATOM 1355 N N . ILE A 1 173 ? 11.988 13.607 -13.638 1.00 84.94 173 ILE A N 1
ATOM 1356 C CA . ILE A 1 173 ? 10.547 13.882 -13.687 1.00 84.94 173 ILE A CA 1
ATOM 1357 C C . ILE A 1 173 ? 9.826 13.206 -12.514 1.00 84.94 173 ILE A C 1
ATOM 1359 O O . ILE A 1 173 ? 9.015 13.843 -11.845 1.00 84.94 173 ILE A O 1
ATOM 1363 N N . ALA A 1 174 ? 10.149 11.945 -12.214 1.00 84.81 174 ALA A N 1
ATOM 1364 C CA . ALA A 1 174 ? 9.566 11.220 -11.089 1.00 84.81 174 ALA A CA 1
ATOM 1365 C C . ALA A 1 174 ? 9.918 11.872 -9.743 1.00 84.81 174 ALA A C 1
ATOM 1367 O O . ALA A 1 174 ? 9.056 11.989 -8.873 1.00 84.81 174 ALA A O 1
ATOM 1368 N N . SER A 1 175 ? 11.158 12.343 -9.578 1.00 83.25 175 SER A N 1
ATOM 1369 C CA . SER A 1 175 ? 11.592 13.084 -8.387 1.00 83.25 175 SER A CA 1
ATOM 1370 C C . SER A 1 175 ? 10.818 14.387 -8.226 1.00 83.25 175 SER A C 1
ATOM 1372 O O . SER A 1 175 ? 10.334 14.677 -7.132 1.00 83.25 175 SER A O 1
ATOM 1374 N N . PHE A 1 176 ? 10.672 15.154 -9.312 1.00 82.56 176 PHE A N 1
ATOM 1375 C CA . PHE A 1 176 ? 9.897 16.392 -9.321 1.00 82.56 176 PHE A CA 1
ATOM 1376 C C . PHE A 1 176 ? 8.442 16.125 -8.930 1.00 82.56 176 PHE A C 1
ATOM 1378 O O . PHE A 1 176 ? 7.951 16.732 -7.982 1.00 82.56 176 PHE A O 1
ATOM 1385 N N . ALA A 1 177 ? 7.786 15.160 -9.580 1.00 81.88 177 ALA A N 1
ATOM 1386 C CA . ALA A 1 177 ? 6.403 14.792 -9.293 1.00 81.88 177 ALA A CA 1
ATOM 1387 C C . ALA A 1 177 ? 6.215 14.330 -7.835 1.00 81.88 177 ALA A C 1
ATOM 1389 O O . ALA A 1 177 ? 5.277 14.757 -7.159 1.00 81.88 177 ALA A O 1
ATOM 1390 N N . ALA A 1 178 ? 7.133 13.510 -7.309 1.00 81.31 178 ALA A N 1
ATOM 1391 C CA . ALA A 1 178 ? 7.076 13.039 -5.926 1.00 81.31 178 ALA A CA 1
ATOM 1392 C C . ALA A 1 178 ? 7.262 14.184 -4.914 1.00 81.31 178 ALA A C 1
ATOM 1394 O O . ALA A 1 178 ? 6.574 14.240 -3.886 1.00 81.31 178 ALA A O 1
ATOM 1395 N N . LEU A 1 179 ? 8.182 15.112 -5.197 1.00 80.88 179 LEU A N 1
ATOM 1396 C CA . LEU A 1 179 ? 8.415 16.297 -4.377 1.00 80.88 179 LEU A CA 1
ATOM 1397 C C . LEU A 1 179 ? 7.201 17.228 -4.408 1.00 80.88 179 LEU A C 1
ATOM 1399 O O . LEU A 1 179 ? 6.749 17.685 -3.357 1.00 80.88 179 LEU A O 1
ATOM 1403 N N . GLU A 1 180 ? 6.652 17.470 -5.595 1.00 80.50 180 GLU A N 1
ATOM 1404 C CA . GLU A 1 180 ? 5.490 18.322 -5.796 1.00 80.50 180 GLU A CA 1
ATOM 1405 C C . GLU A 1 180 ? 4.264 17.771 -5.062 1.00 80.50 180 GLU A C 1
ATOM 1407 O O . GLU A 1 180 ? 3.610 18.515 -4.333 1.00 80.50 180 GLU A O 1
ATOM 1412 N N . GLU A 1 181 ? 3.993 16.465 -5.160 1.00 79.94 181 GLU A N 1
ATOM 1413 C CA . GLU A 1 181 ? 2.893 15.811 -4.445 1.00 79.94 181 GLU A CA 1
ATOM 1414 C C . GLU A 1 181 ? 3.068 15.913 -2.921 1.00 79.94 181 GLU A C 1
ATOM 1416 O O . GLU A 1 181 ? 2.122 16.181 -2.168 1.00 79.94 181 GLU A O 1
ATOM 1421 N N . ARG A 1 182 ? 4.295 15.723 -2.427 1.00 77.50 182 ARG A N 1
ATOM 1422 C CA . ARG A 1 182 ? 4.588 15.820 -0.994 1.00 77.50 182 ARG A CA 1
ATOM 1423 C C . ARG A 1 182 ? 4.415 17.246 -0.481 1.00 77.50 182 ARG A C 1
ATOM 1425 O O . ARG A 1 182 ? 3.801 17.441 0.573 1.00 77.50 182 ARG A O 1
ATOM 1432 N N . LEU A 1 183 ? 4.918 18.230 -1.223 1.00 76.44 183 LEU A N 1
ATOM 1433 C CA . LEU A 1 183 ? 4.731 19.645 -0.918 1.00 76.44 183 LEU A CA 1
ATOM 1434 C C . LEU A 1 183 ? 3.251 20.019 -0.989 1.00 76.44 183 LEU A C 1
ATOM 1436 O O . LEU A 1 183 ? 2.764 20.668 -0.069 1.00 76.44 183 LEU A O 1
ATOM 1440 N N . ALA A 1 184 ? 2.502 19.526 -1.978 1.00 73.31 184 ALA A N 1
ATOM 1441 C CA . ALA A 1 184 ? 1.056 19.716 -2.074 1.00 73.31 184 ALA A CA 1
ATOM 1442 C C . ALA A 1 184 ? 0.343 19.263 -0.794 1.00 73.31 184 ALA A C 1
ATOM 1444 O O . ALA A 1 184 ? -0.418 20.013 -0.183 1.00 73.31 184 ALA A O 1
ATOM 1445 N N . ARG A 1 185 ? 0.635 18.045 -0.330 1.00 72.94 185 ARG A N 1
ATOM 1446 C CA . ARG A 1 185 ? 0.011 17.464 0.870 1.00 72.94 185 ARG A CA 1
ATOM 1447 C C . ARG A 1 185 ? 0.428 18.157 2.169 1.00 72.94 185 ARG A C 1
ATOM 1449 O O . ARG A 1 185 ? -0.335 18.150 3.134 1.00 72.94 185 ARG A O 1
ATOM 1456 N N . SER A 1 186 ? 1.640 18.706 2.227 1.00 72.06 186 SER A N 1
ATOM 1457 C CA . SER A 1 186 ? 2.138 19.407 3.414 1.00 72.06 186 SER A CA 1
ATOM 1458 C C . SER A 1 186 ? 1.635 20.850 3.484 1.00 72.06 186 SER A C 1
ATOM 1460 O O . SER A 1 186 ? 1.223 21.307 4.549 1.00 72.06 186 SER A O 1
ATOM 1462 N N . LEU A 1 187 ? 1.649 21.556 2.350 1.00 69.31 187 LEU A N 1
ATOM 1463 C CA . LEU A 1 187 ? 1.350 22.985 2.245 1.00 69.31 187 LEU A CA 1
ATOM 1464 C C . LEU A 1 187 ? -0.143 23.290 2.114 1.00 69.31 187 LEU A C 1
ATOM 1466 O O . LEU A 1 187 ? -0.550 24.382 2.478 1.00 69.31 187 LEU A O 1
ATOM 1470 N N . THR A 1 188 ? -0.986 22.326 1.727 1.00 61.88 188 THR A N 1
ATOM 1471 C CA . THR A 1 188 ? -2.462 22.463 1.796 1.00 61.88 188 THR A CA 1
ATOM 1472 C C . THR A 1 188 ? -2.982 22.749 3.209 1.00 61.88 188 THR A C 1
ATOM 1474 O O . THR A 1 188 ? -4.106 23.213 3.380 1.00 61.88 188 THR A O 1
ATOM 1477 N N . LYS A 1 189 ? -2.170 22.520 4.249 1.00 64.44 189 LYS A N 1
ATOM 1478 C CA . LYS A 1 189 ? -2.487 22.951 5.618 1.00 64.44 189 LYS A CA 1
ATOM 1479 C C . LYS A 1 189 ? -2.275 24.451 5.857 1.00 64.44 189 LYS A C 1
ATOM 1481 O O . LYS A 1 189 ? -2.818 24.983 6.820 1.00 64.44 189 LYS A O 1
ATOM 1486 N N . HIS A 1 190 ? -1.506 25.127 5.007 1.00 71.56 190 HIS A N 1
ATOM 1487 C CA . HIS A 1 190 ? -1.106 26.524 5.149 1.00 71.56 190 HIS A CA 1
ATOM 1488 C C . HIS A 1 190 ? -1.380 27.284 3.845 1.00 71.56 190 HIS A C 1
ATOM 1490 O O . HIS A 1 190 ? -0.510 27.391 2.983 1.00 71.56 190 HIS A O 1
ATOM 1496 N N . ARG A 1 191 ? -2.590 27.854 3.725 1.00 67.06 191 ARG A N 1
ATOM 1497 C CA . ARG A 1 191 ? -3.058 28.605 2.539 1.00 67.06 191 ARG A CA 1
ATOM 1498 C C . ARG A 1 191 ? -2.063 29.655 2.022 1.00 67.06 191 ARG A C 1
ATOM 1500 O O . ARG A 1 191 ? -1.974 29.860 0.820 1.00 67.06 191 ARG A O 1
ATOM 1507 N N . TRP A 1 192 ? -1.272 30.292 2.892 1.00 70.81 192 TRP A N 1
ATOM 1508 C CA . TRP A 1 192 ? -0.304 31.317 2.471 1.00 70.81 192 TRP A CA 1
ATOM 1509 C C . TRP A 1 192 ? 0.908 30.762 1.695 1.00 70.81 192 TRP A C 1
ATOM 1511 O O . TRP A 1 192 ? 1.648 31.532 1.087 1.00 70.81 192 TRP A O 1
ATOM 1521 N N . LEU A 1 193 ? 1.135 29.442 1.708 1.00 65.50 193 LEU A N 1
ATOM 1522 C CA . LEU A 1 193 ? 2.252 28.793 1.010 1.00 65.50 193 LEU A CA 1
ATOM 1523 C C . LEU A 1 193 ? 1.855 28.192 -0.344 1.00 65.50 193 LEU A C 1
ATOM 1525 O O . LEU A 1 193 ? 2.738 27.746 -1.076 1.00 65.50 193 LEU A O 1
ATOM 1529 N N . GLU A 1 194 ? 0.570 28.213 -0.716 1.00 68.19 194 GLU A N 1
ATOM 1530 C CA . GLU A 1 194 ? 0.098 27.672 -1.999 1.00 68.19 194 GLU A CA 1
ATOM 1531 C C . GLU A 1 194 ? 0.776 28.366 -3.191 1.00 68.19 194 GLU A C 1
ATOM 1533 O O . GLU A 1 194 ? 1.259 27.686 -4.094 1.00 68.19 194 GLU A O 1
ATOM 1538 N N . GLY A 1 195 ? 0.949 29.693 -3.133 1.00 73.50 195 GLY A N 1
ATOM 1539 C CA . GLY A 1 195 ? 1.650 30.462 -4.170 1.00 73.50 195 GLY A CA 1
ATOM 1540 C C . GLY A 1 195 ? 3.160 30.194 -4.266 1.00 73.50 195 GLY A C 1
ATOM 1541 O O . GLY A 1 195 ? 3.764 30.481 -5.293 1.00 73.50 195 GLY A O 1
ATOM 1542 N N . ARG A 1 196 ? 3.784 29.615 -3.228 1.00 77.31 196 ARG A N 1
ATOM 1543 C CA . ARG A 1 196 ? 5.224 29.273 -3.212 1.00 77.31 196 ARG A CA 1
ATOM 1544 C C . ARG A 1 196 ? 5.499 27.791 -3.480 1.00 77.31 196 ARG A C 1
ATOM 1546 O O . ARG A 1 196 ? 6.660 27.393 -3.545 1.00 77.31 196 ARG A O 1
ATOM 1553 N N . ARG A 1 197 ? 4.460 26.964 -3.654 1.00 75.44 197 ARG A N 1
ATOM 1554 C CA . ARG A 1 197 ? 4.586 25.514 -3.884 1.00 75.44 197 ARG A CA 1
ATOM 1555 C C . ARG A 1 197 ? 5.440 25.199 -5.110 1.00 75.44 197 ARG A C 1
ATOM 1557 O O . ARG A 1 197 ? 6.362 24.393 -5.005 1.00 75.44 197 ARG A O 1
ATOM 1564 N N . SER A 1 198 ? 5.136 25.832 -6.243 1.00 76.12 198 SER A N 1
ATOM 1565 C CA . SER A 1 198 ? 5.882 25.638 -7.491 1.00 76.12 198 SER A CA 1
ATOM 1566 C C . SER A 1 198 ? 7.342 26.047 -7.315 1.00 76.12 198 SER A C 1
ATOM 1568 O O . SER A 1 198 ? 8.231 25.295 -7.685 1.00 76.12 198 SER A O 1
ATOM 1570 N N . MET A 1 199 ? 7.599 27.172 -6.642 1.00 83.38 199 MET A N 1
ATOM 1571 C CA . MET A 1 199 ? 8.952 27.654 -6.365 1.00 83.38 199 MET A CA 1
ATOM 1572 C C . MET A 1 199 ? 9.780 26.647 -5.549 1.00 83.38 199 MET A C 1
ATOM 1574 O O . MET A 1 199 ? 10.916 26.365 -5.918 1.00 83.38 199 MET A O 1
ATOM 1578 N N . TYR A 1 200 ? 9.229 26.066 -4.475 1.00 80.12 200 TYR A N 1
ATOM 1579 C CA . TYR A 1 200 ? 9.946 25.061 -3.676 1.00 80.12 200 TYR A CA 1
ATOM 1580 C C . TYR A 1 200 ? 10.163 23.743 -4.428 1.00 80.12 200 TYR A C 1
ATOM 1582 O O . TYR A 1 200 ? 11.225 23.138 -4.284 1.00 80.12 200 TYR A O 1
ATOM 1590 N N . ALA A 1 201 ? 9.191 23.309 -5.238 1.00 78.69 201 ALA A N 1
ATOM 1591 C CA . ALA A 1 201 ? 9.347 22.127 -6.083 1.00 78.69 201 ALA A CA 1
ATOM 1592 C C . ALA A 1 201 ? 10.451 22.344 -7.132 1.00 78.69 201 ALA A C 1
ATOM 1594 O O . ALA A 1 201 ? 11.341 21.506 -7.269 1.00 78.69 201 ALA A O 1
ATOM 1595 N N . THR A 1 202 ? 10.458 23.504 -7.795 1.00 84.88 202 THR A N 1
ATOM 1596 C CA . THR A 1 202 ? 11.492 23.884 -8.766 1.00 84.88 202 THR A CA 1
ATOM 1597 C C . THR A 1 202 ? 12.864 24.020 -8.112 1.00 84.88 202 THR A C 1
ATOM 1599 O O . THR A 1 202 ? 13.840 23.528 -8.665 1.00 84.88 202 THR A O 1
ATOM 1602 N N . LEU A 1 203 ? 12.963 24.624 -6.922 1.00 85.75 203 LEU A N 1
ATOM 1603 C CA . LEU A 1 203 ? 14.236 24.759 -6.207 1.00 85.75 203 LEU A CA 1
ATOM 1604 C C . LEU A 1 203 ? 14.785 23.396 -5.764 1.00 85.75 203 LEU A C 1
ATOM 1606 O O . LEU A 1 203 ? 15.965 23.118 -5.959 1.00 85.75 203 LEU A O 1
ATOM 1610 N N . GLY A 1 204 ? 13.933 22.529 -5.207 1.00 79.88 204 GLY A N 1
ATOM 1611 C CA . GLY A 1 204 ? 14.331 21.173 -4.826 1.00 79.88 204 GLY A CA 1
ATOM 1612 C C . GLY A 1 204 ? 14.747 20.328 -6.032 1.00 79.88 204 GLY A C 1
ATOM 1613 O O . GLY A 1 204 ? 15.690 19.547 -5.944 1.00 79.88 204 GLY A O 1
ATOM 1614 N N . PHE A 1 205 ? 14.105 20.536 -7.179 1.00 84.19 205 PHE A N 1
ATOM 1615 C CA . PHE A 1 205 ? 14.468 19.888 -8.434 1.00 84.19 205 PHE A CA 1
ATOM 1616 C C . PHE A 1 205 ? 15.766 20.419 -9.042 1.00 84.19 205 PHE A C 1
ATOM 1618 O O . PHE A 1 205 ? 16.609 19.633 -9.463 1.00 84.19 205 PHE A O 1
ATOM 1625 N N . ALA A 1 206 ? 15.975 21.735 -9.022 1.00 87.69 206 ALA A N 1
ATOM 1626 C CA . ALA A 1 206 ? 17.232 22.344 -9.439 1.00 87.69 206 ALA A CA 1
ATOM 1627 C C . ALA A 1 206 ? 18.396 21.850 -8.568 1.00 87.69 206 ALA A C 1
ATOM 1629 O O . ALA A 1 206 ? 19.442 21.486 -9.098 1.00 87.69 206 ALA A O 1
ATOM 1630 N N . ALA A 1 207 ? 18.194 21.747 -7.250 1.00 83.25 207 ALA A N 1
ATOM 1631 C CA . ALA A 1 207 ? 19.167 21.151 -6.340 1.00 83.25 207 ALA A CA 1
ATOM 1632 C C . ALA A 1 207 ? 19.418 19.669 -6.663 1.00 83.25 207 ALA A C 1
ATOM 1634 O O . ALA A 1 207 ? 20.568 19.243 -6.691 1.00 83.25 207 ALA A O 1
ATOM 1635 N N . PHE A 1 208 ? 18.375 18.890 -6.966 1.00 81.81 208 PHE A N 1
ATOM 1636 C CA . PHE A 1 208 ? 18.516 17.490 -7.372 1.00 81.81 208 PHE A CA 1
ATOM 1637 C C . PHE A 1 208 ? 19.358 17.338 -8.647 1.00 81.81 208 PHE A C 1
ATOM 1639 O O . PHE A 1 208 ? 20.278 16.519 -8.679 1.00 81.81 208 PHE A O 1
ATOM 1646 N N . ILE A 1 209 ? 19.083 18.141 -9.681 1.00 87.19 209 ILE A N 1
ATOM 1647 C CA . ILE A 1 209 ? 19.867 18.151 -10.924 1.00 87.19 209 ILE A CA 1
ATOM 1648 C C . ILE A 1 209 ? 21.306 18.565 -10.627 1.00 87.19 209 ILE A C 1
ATOM 1650 O O . ILE A 1 209 ? 22.234 17.882 -11.049 1.00 87.19 209 ILE A O 1
ATOM 1654 N N . PHE A 1 210 ? 21.497 19.647 -9.871 1.00 89.75 210 PHE A N 1
ATOM 1655 C CA . PHE A 1 210 ? 22.823 20.149 -9.535 1.00 89.75 210 PHE A CA 1
ATOM 1656 C C . PHE A 1 210 ? 23.649 19.104 -8.785 1.00 89.75 210 PHE A C 1
ATOM 1658 O O . PHE A 1 210 ? 24.783 18.856 -9.170 1.00 89.75 210 PHE A O 1
ATOM 1665 N N . VAL A 1 211 ? 23.086 18.435 -7.775 1.00 82.62 211 VAL A N 1
ATOM 1666 C CA . VAL A 1 211 ? 23.784 17.377 -7.025 1.00 82.62 211 VAL A CA 1
ATOM 1667 C C . VAL A 1 211 ? 24.011 16.138 -7.891 1.00 82.62 211 VAL A C 1
ATOM 1669 O O . VAL A 1 211 ? 25.061 15.518 -7.775 1.00 82.62 211 VAL A O 1
ATOM 1672 N N . SER A 1 212 ? 23.092 15.791 -8.796 1.00 79.50 212 SER A N 1
ATOM 1673 C CA . SER A 1 212 ? 23.289 14.669 -9.728 1.00 79.50 212 SER A CA 1
ATOM 1674 C C . SER A 1 212 ? 24.433 14.940 -10.711 1.00 79.50 212 SER A C 1
ATOM 1676 O O . SER A 1 212 ? 25.272 14.073 -10.948 1.00 79.50 212 SER A O 1
ATOM 1678 N N . LEU A 1 213 ? 24.501 16.162 -11.249 1.00 84.12 213 LEU A N 1
ATOM 1679 C CA . LEU A 1 213 ? 25.556 16.595 -12.165 1.00 84.12 213 LEU A CA 1
ATOM 1680 C C . LEU A 1 213 ? 26.888 16.805 -11.440 1.00 84.12 213 LEU A C 1
ATOM 1682 O O . LEU A 1 213 ? 27.917 16.346 -11.919 1.00 84.12 213 LEU A O 1
ATOM 1686 N N . ALA A 1 214 ? 26.888 17.434 -10.265 1.00 83.00 214 ALA A N 1
ATOM 1687 C CA . ALA A 1 214 ? 28.084 17.597 -9.442 1.00 83.00 214 ALA A CA 1
ATOM 1688 C C . ALA A 1 214 ? 28.606 16.239 -8.939 1.00 83.00 214 ALA A C 1
ATOM 1690 O O . ALA A 1 214 ? 29.809 15.992 -8.916 1.00 83.00 214 ALA A O 1
ATOM 1691 N N . GLY A 1 215 ? 27.697 15.327 -8.594 1.00 77.38 215 GLY A N 1
ATOM 1692 C CA . GLY A 1 215 ? 28.011 13.955 -8.222 1.00 77.38 215 GLY A CA 1
ATOM 1693 C C . GLY A 1 215 ? 28.671 13.191 -9.362 1.00 77.38 215 GLY A C 1
ATOM 1694 O O . GLY A 1 215 ? 29.582 12.417 -9.103 1.00 77.38 215 GLY A O 1
ATOM 1695 N N . SER A 1 216 ? 28.318 13.463 -10.624 1.00 80.00 216 SER A N 1
ATOM 1696 C CA . SER A 1 216 ? 28.945 12.809 -11.784 1.00 80.00 216 SER A CA 1
ATOM 1697 C C . SER A 1 216 ? 30.471 12.987 -11.866 1.00 80.00 216 SER A C 1
ATOM 1699 O O . SER A 1 216 ? 31.114 12.250 -12.608 1.00 80.00 216 SER A O 1
ATOM 1701 N N . PHE A 1 217 ? 31.054 13.897 -11.069 1.00 79.81 217 PHE A N 1
ATOM 1702 C CA . PHE A 1 217 ? 32.500 14.078 -10.899 1.00 79.81 217 PHE A CA 1
ATOM 1703 C C . PHE A 1 217 ? 33.145 13.193 -9.812 1.00 79.81 217 PHE A C 1
ATOM 1705 O O . PHE A 1 217 ? 34.364 13.213 -9.647 1.00 79.81 217 PHE A O 1
ATOM 1712 N N . LEU A 1 218 ? 32.358 12.420 -9.067 1.00 83.62 218 LEU A N 1
ATOM 1713 C CA . LEU A 1 218 ? 32.803 11.491 -8.027 1.00 83.62 218 LEU A CA 1
ATOM 1714 C C . LEU A 1 218 ? 32.791 10.036 -8.536 1.00 83.62 218 LEU A C 1
ATOM 1716 O O . LEU A 1 218 ? 32.049 9.726 -9.472 1.00 83.62 218 LEU A O 1
ATOM 1720 N N . PRO A 1 219 ? 33.553 9.118 -7.906 1.00 85.00 219 PRO A N 1
ATOM 1721 C CA . PRO A 1 219 ? 33.574 7.706 -8.290 1.00 85.00 219 PRO A CA 1
ATOM 1722 C C . PRO A 1 219 ? 32.182 7.061 -8.264 1.00 85.00 219 PRO A C 1
ATOM 1724 O O . PRO A 1 219 ? 31.452 7.173 -7.274 1.00 85.00 219 PRO A O 1
ATOM 1727 N N . ALA A 1 220 ? 31.832 6.334 -9.328 1.00 83.00 220 ALA A N 1
ATOM 1728 C CA . ALA A 1 220 ? 30.519 5.705 -9.501 1.00 83.00 220 ALA A CA 1
ATOM 1729 C C . ALA A 1 220 ? 30.273 4.503 -8.561 1.00 83.00 220 ALA A C 1
ATOM 1731 O O . ALA A 1 220 ? 29.128 4.089 -8.368 1.00 83.00 220 ALA A O 1
ATOM 1732 N N . VAL A 1 221 ? 31.315 3.974 -7.910 1.00 83.88 221 VAL A N 1
ATOM 1733 C CA . VAL A 1 221 ? 31.165 2.982 -6.828 1.00 83.88 221 VAL A CA 1
ATOM 1734 C C . VAL A 1 221 ? 30.328 3.541 -5.675 1.00 83.88 221 VAL A C 1
ATOM 1736 O O . VAL A 1 221 ? 29.516 2.812 -5.111 1.00 83.88 221 VAL A O 1
ATOM 1739 N N . ILE A 1 222 ? 30.460 4.832 -5.350 1.00 86.94 222 ILE A N 1
ATOM 1740 C CA . ILE A 1 222 ? 29.716 5.461 -4.248 1.00 86.94 222 ILE A CA 1
ATOM 1741 C C . ILE A 1 222 ? 28.194 5.380 -4.474 1.00 86.94 222 ILE A C 1
ATOM 1743 O O . ILE A 1 222 ? 27.512 4.795 -3.628 1.00 86.94 222 ILE A O 1
ATOM 1747 N N . PRO A 1 223 ? 27.623 5.898 -5.583 1.00 86.94 223 PRO A N 1
ATOM 1748 C CA . PRO A 1 223 ? 26.187 5.810 -5.821 1.00 86.94 223 PRO A CA 1
ATOM 1749 C C . PRO A 1 223 ? 25.691 4.361 -5.919 1.00 86.94 223 PRO A C 1
ATOM 1751 O O . PRO A 1 223 ? 24.602 4.067 -5.427 1.00 86.94 223 PRO A O 1
ATOM 1754 N N . LEU A 1 224 ? 26.486 3.434 -6.469 1.00 84.44 224 LEU A N 1
ATOM 1755 C CA . LEU A 1 224 ? 26.130 2.012 -6.504 1.00 84.44 224 LEU A CA 1
ATOM 1756 C C . LEU A 1 224 ? 25.996 1.426 -5.090 1.00 84.44 224 LEU A C 1
ATOM 1758 O O . LEU A 1 224 ? 24.999 0.772 -4.784 1.00 84.44 224 LEU A O 1
ATOM 1762 N N . VAL A 1 225 ? 26.964 1.703 -4.211 1.00 86.31 225 VAL A N 1
ATOM 1763 C CA . VAL A 1 225 ? 26.925 1.284 -2.803 1.00 86.31 225 VAL A CA 1
ATOM 1764 C C . VAL A 1 225 ? 25.716 1.893 -2.091 1.00 86.31 225 VAL A C 1
ATOM 1766 O O . VAL A 1 225 ? 25.010 1.175 -1.386 1.00 86.31 225 VAL A O 1
ATOM 1769 N N . VAL A 1 226 ? 25.412 3.176 -2.318 1.00 88.75 226 VAL A N 1
ATOM 1770 C CA . VAL A 1 226 ? 24.224 3.841 -1.750 1.00 88.75 226 VAL A CA 1
ATOM 1771 C C . VAL A 1 226 ? 22.931 3.152 -2.191 1.00 88.75 226 VAL A C 1
ATOM 1773 O O . VAL A 1 226 ? 22.065 2.896 -1.352 1.00 88.75 226 VAL A O 1
ATOM 1776 N N . VAL A 1 227 ? 22.793 2.813 -3.477 1.00 86.50 227 VAL A N 1
ATOM 1777 C CA . VAL A 1 227 ? 21.627 2.081 -3.999 1.00 86.50 227 VAL A CA 1
ATOM 1778 C C . VAL A 1 227 ? 21.524 0.698 -3.353 1.00 86.50 227 VAL A C 1
ATOM 1780 O O . VAL A 1 227 ? 20.461 0.352 -2.843 1.00 86.50 227 VAL A O 1
ATOM 1783 N N . CYS A 1 228 ? 22.620 -0.064 -3.293 1.00 84.06 228 CYS A N 1
ATOM 1784 C CA . CYS A 1 228 ? 22.646 -1.390 -2.670 1.00 84.06 228 CYS A CA 1
ATOM 1785 C C . CYS A 1 228 ? 22.273 -1.343 -1.182 1.00 84.06 228 CYS A C 1
ATOM 1787 O O . CYS A 1 228 ? 21.398 -2.090 -0.748 1.00 84.06 228 CYS A O 1
ATOM 1789 N N . ILE A 1 229 ? 22.877 -0.436 -0.406 1.00 87.62 229 ILE A N 1
ATOM 1790 C CA . ILE A 1 229 ? 22.547 -0.245 1.014 1.00 87.62 229 ILE A CA 1
ATOM 1791 C C . ILE A 1 229 ? 21.078 0.150 1.164 1.00 87.62 229 ILE A C 1
ATOM 1793 O O . ILE A 1 229 ? 20.387 -0.394 2.020 1.00 87.62 229 ILE A O 1
ATOM 1797 N N . SER A 1 230 ? 20.571 1.050 0.320 1.00 87.00 230 SER A N 1
ATOM 1798 C CA . SER A 1 230 ? 19.170 1.482 0.374 1.00 87.00 230 SER A CA 1
ATOM 1799 C C . SER A 1 230 ? 18.204 0.337 0.082 1.00 87.00 230 SER A C 1
ATOM 1801 O O . SER A 1 230 ? 17.189 0.221 0.763 1.00 87.00 230 SER A O 1
ATOM 1803 N N . LEU A 1 231 ? 18.525 -0.534 -0.880 1.00 82.56 231 LEU A N 1
ATOM 1804 C CA . LEU A 1 231 ? 17.743 -1.735 -1.182 1.00 82.56 231 LEU A CA 1
ATOM 1805 C C . LEU A 1 231 ? 17.776 -2.742 -0.024 1.00 82.56 231 LEU A C 1
ATOM 1807 O O . LEU A 1 231 ? 16.733 -3.292 0.317 1.00 82.56 231 LEU A O 1
ATOM 1811 N N . ILE A 1 232 ? 18.932 -2.940 0.623 1.00 82.81 232 ILE A N 1
ATOM 1812 C CA . ILE A 1 232 ? 19.059 -3.803 1.810 1.00 82.81 232 ILE A CA 1
ATOM 1813 C C . ILE A 1 232 ? 18.241 -3.235 2.975 1.00 82.81 232 ILE A C 1
ATOM 1815 O O . ILE A 1 232 ? 17.432 -3.944 3.566 1.00 82.81 232 ILE A O 1
ATOM 1819 N N . LEU A 1 233 ? 18.403 -1.945 3.286 1.00 83.44 233 LEU A N 1
ATOM 1820 C CA . LEU A 1 233 ? 17.648 -1.273 4.345 1.00 83.44 233 LEU A CA 1
ATOM 1821 C C . LEU A 1 233 ? 16.148 -1.300 4.068 1.00 83.44 233 LEU A C 1
ATOM 1823 O O . LEU A 1 233 ? 15.363 -1.503 4.991 1.00 83.44 233 LEU A O 1
ATOM 1827 N N . TYR A 1 234 ? 15.747 -1.124 2.810 1.00 81.38 234 TYR A N 1
ATOM 1828 C CA . TYR A 1 234 ? 14.361 -1.262 2.397 1.00 81.38 234 TYR A CA 1
ATOM 1829 C C . TYR A 1 234 ? 13.853 -2.680 2.620 1.00 81.38 234 TYR A C 1
ATOM 1831 O O . TYR A 1 234 ? 12.845 -2.829 3.296 1.00 81.38 234 TYR A O 1
ATOM 1839 N N . ALA A 1 235 ? 14.564 -3.709 2.150 1.00 77.00 235 ALA A N 1
ATOM 1840 C CA . ALA A 1 235 ? 14.193 -5.104 2.376 1.00 77.00 235 ALA A CA 1
ATOM 1841 C C . ALA A 1 235 ? 14.048 -5.418 3.878 1.00 77.00 235 ALA A C 1
ATOM 1843 O O . ALA A 1 235 ? 13.059 -6.025 4.288 1.00 77.00 235 ALA A O 1
ATOM 1844 N N . CYS A 1 236 ? 14.960 -4.917 4.719 1.00 76.81 236 CYS A N 1
ATOM 1845 C CA . CYS A 1 236 ? 14.876 -5.041 6.176 1.00 76.81 236 CYS A CA 1
ATOM 1846 C C . CYS A 1 236 ? 13.676 -4.285 6.775 1.00 76.81 236 CYS A C 1
ATOM 1848 O O . CYS A 1 236 ? 12.962 -4.824 7.618 1.00 76.81 236 CYS A O 1
ATOM 1850 N N . ALA A 1 237 ? 13.423 -3.043 6.349 1.00 73.44 237 ALA A N 1
ATOM 1851 C CA . ALA A 1 237 ? 12.304 -2.231 6.837 1.00 73.44 237 ALA A CA 1
ATOM 1852 C C . ALA A 1 237 ? 10.943 -2.809 6.419 1.00 73.44 237 ALA A C 1
ATOM 1854 O O . ALA A 1 237 ? 9.965 -2.726 7.160 1.00 73.44 237 ALA A O 1
ATOM 1855 N N . VAL A 1 238 ? 10.900 -3.404 5.231 1.00 70.00 238 VAL A N 1
ATOM 1856 C CA . VAL A 1 238 ? 9.760 -4.099 4.634 1.00 70.00 238 VAL A CA 1
ATOM 1857 C C . VAL A 1 238 ? 9.514 -5.443 5.316 1.00 70.00 238 VAL A C 1
ATOM 1859 O O . VAL A 1 238 ? 8.371 -5.846 5.426 1.00 70.00 238 VAL A O 1
ATOM 1862 N N . TYR A 1 239 ? 10.532 -6.109 5.862 1.00 69.62 239 TYR A N 1
ATOM 1863 C CA . TYR A 1 239 ? 10.355 -7.345 6.636 1.00 69.62 239 TYR A CA 1
ATOM 1864 C C . TYR A 1 239 ? 9.651 -7.127 7.996 1.00 69.62 239 TYR A C 1
ATOM 1866 O O . TYR A 1 239 ? 9.126 -8.067 8.588 1.00 69.62 239 TYR A O 1
ATOM 1874 N N . ALA A 1 240 ? 9.617 -5.890 8.507 1.00 58.47 240 ALA A N 1
ATOM 1875 C CA . ALA A 1 240 ? 9.126 -5.571 9.850 1.00 58.47 240 ALA A CA 1
ATOM 1876 C C . ALA A 1 240 ? 7.584 -5.544 10.052 1.00 58.47 240 ALA A C 1
ATOM 1878 O O . ALA A 1 240 ? 7.151 -5.730 11.198 1.00 58.47 240 ALA A O 1
ATOM 1879 N N . PRO A 1 241 ? 6.716 -5.295 9.041 1.00 54.09 241 PRO A N 1
ATOM 1880 C CA . PRO A 1 241 ? 5.270 -5.260 9.256 1.00 54.09 241 PRO A CA 1
ATOM 1881 C C . PRO A 1 241 ? 4.542 -6.612 9.283 1.00 54.09 241 PRO A C 1
ATOM 1883 O O . PRO A 1 241 ? 4.955 -7.582 8.665 1.00 54.09 241 PRO A O 1
ATOM 1886 N N . GLY A 1 242 ? 3.435 -6.666 10.034 1.00 55.62 242 GLY A N 1
ATOM 1887 C CA . GLY A 1 242 ? 2.691 -7.883 10.374 1.00 55.62 242 GLY A CA 1
ATOM 1888 C C . GLY A 1 242 ? 2.100 -8.654 9.185 1.00 55.62 242 GLY A C 1
ATOM 1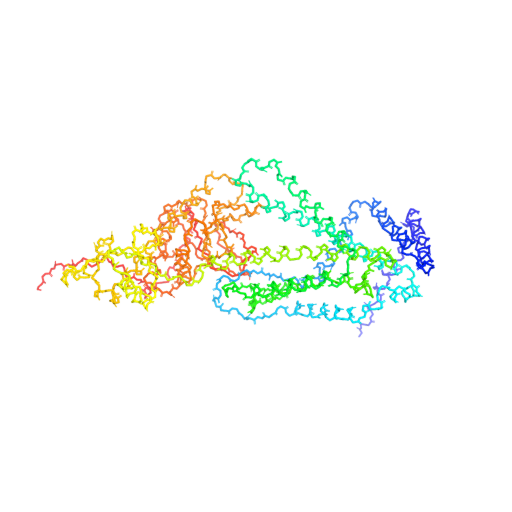889 O O . GLY A 1 242 ? 1.728 -8.085 8.164 1.00 55.62 242 GLY A O 1
ATOM 1890 N N . GLN A 1 243 ? 1.987 -9.971 9.375 1.00 55.59 243 GLN A N 1
ATOM 1891 C CA . GLN A 1 243 ? 1.636 -11.015 8.397 1.00 55.59 243 GLN A CA 1
ATOM 1892 C C . GLN A 1 243 ? 0.174 -11.005 7.891 1.00 55.59 243 GLN A C 1
ATOM 1894 O O . GLN A 1 243 ? -0.307 -12.021 7.392 1.00 55.59 243 GLN A O 1
ATOM 1899 N N . SER A 1 244 ? -0.576 -9.913 8.056 1.00 64.50 244 SER A N 1
ATOM 1900 C CA . SER A 1 244 ? -2.022 -9.911 7.785 1.00 64.50 244 SER A CA 1
ATOM 1901 C C . SER A 1 244 ? -2.375 -9.751 6.307 1.00 64.50 244 SER A C 1
ATOM 1903 O O . SER A 1 244 ? -3.434 -10.212 5.893 1.00 64.50 244 SER A O 1
ATOM 1905 N N . LEU A 1 245 ? -1.503 -9.138 5.499 1.00 74.50 245 LEU A N 1
ATOM 1906 C CA . LEU A 1 245 ? -1.745 -8.988 4.066 1.00 74.50 245 LEU A CA 1
ATOM 1907 C C . LEU A 1 245 ? -1.228 -10.215 3.318 1.00 74.50 245 LEU A C 1
ATOM 1909 O O . LEU A 1 245 ? -0.031 -10.504 3.339 1.00 74.50 245 LEU A O 1
ATOM 1913 N N . ARG A 1 246 ? -2.122 -10.907 2.617 1.00 82.06 246 ARG A N 1
ATOM 1914 C CA . ARG A 1 246 ? -1.772 -11.974 1.681 1.00 82.06 246 ARG A CA 1
ATOM 1915 C C . ARG A 1 246 ? -2.078 -11.481 0.274 1.00 82.06 246 ARG A C 1
ATOM 1917 O O . ARG A 1 246 ? -3.158 -10.964 0.014 1.00 82.06 246 ARG A O 1
ATOM 1924 N N . MET A 1 247 ? -1.119 -11.603 -0.634 1.00 83.00 247 MET A N 1
ATOM 1925 C CA . MET A 1 247 ? -1.373 -11.387 -2.057 1.00 83.00 247 MET A CA 1
ATOM 1926 C C . MET A 1 247 ? -1.728 -12.725 -2.683 1.00 83.00 247 MET A C 1
ATOM 1928 O O . MET A 1 247 ? -1.042 -13.718 -2.448 1.00 83.00 247 MET A O 1
ATOM 1932 N N . THR A 1 248 ? -2.791 -12.754 -3.469 1.00 86.06 248 THR A N 1
ATOM 1933 C CA . THR A 1 248 ? -3.042 -13.832 -4.417 1.00 86.06 248 THR A CA 1
ATOM 1934 C C . THR A 1 248 ? -2.391 -13.519 -5.747 1.00 86.06 248 THR A C 1
ATOM 1936 O O . THR A 1 248 ? -2.278 -12.354 -6.136 1.00 86.06 248 THR A O 1
ATOM 1939 N N . TRP A 1 249 ? -2.028 -14.562 -6.482 1.00 85.06 249 TRP A N 1
ATOM 1940 C CA . TRP A 1 249 ? -1.777 -14.430 -7.903 1.00 85.06 249 TRP A CA 1
ATOM 1941 C C . TRP A 1 249 ? -2.196 -15.642 -8.706 1.00 85.06 249 TRP A C 1
ATOM 1943 O O . TRP A 1 249 ? -2.253 -16.777 -8.229 1.00 85.06 249 TRP A O 1
ATOM 1953 N N . LYS A 1 250 ? -2.399 -15.378 -9.990 1.00 85.00 250 LYS A N 1
ATOM 1954 C CA . LYS A 1 250 ? -2.716 -16.363 -11.005 1.00 85.00 250 LYS A CA 1
ATOM 1955 C C . LYS A 1 250 ? -2.051 -15.968 -12.317 1.00 85.00 250 LYS A C 1
ATOM 1957 O O . LYS A 1 250 ? -2.098 -14.806 -12.722 1.00 85.00 250 LYS A O 1
ATOM 1962 N N . TYR A 1 251 ? -1.418 -16.924 -12.989 1.00 83.31 251 TYR A N 1
ATOM 1963 C CA . TYR A 1 251 ? -0.940 -16.687 -14.348 1.00 83.31 251 TYR A CA 1
ATOM 1964 C C . TYR A 1 251 ? -2.119 -16.710 -15.316 1.00 83.31 251 TYR A C 1
ATOM 1966 O O . TYR A 1 251 ? -2.990 -17.571 -15.213 1.00 83.31 251 TYR A O 1
ATOM 1974 N N . ALA A 1 252 ? -2.131 -15.783 -16.273 1.00 81.44 252 ALA A N 1
ATOM 1975 C CA . ALA A 1 252 ? -3.222 -15.662 -17.238 1.00 81.44 252 ALA A CA 1
ATOM 1976 C C . ALA A 1 252 ? -3.415 -16.906 -18.131 1.00 81.44 252 ALA A C 1
ATOM 1978 O O . ALA A 1 252 ? -4.458 -17.031 -18.762 1.00 81.44 252 ALA A O 1
ATOM 1979 N N . ASP A 1 253 ? -2.424 -17.801 -18.209 1.00 79.44 253 ASP A N 1
ATOM 1980 C CA . ASP A 1 253 ? -2.468 -19.048 -18.982 1.00 79.44 253 ASP A CA 1
ATOM 1981 C C . ASP A 1 253 ? -2.937 -20.275 -18.177 1.00 79.44 253 ASP A C 1
ATOM 1983 O O . ASP A 1 253 ? -3.090 -21.349 -18.756 1.00 79.44 253 ASP A O 1
ATOM 1987 N N . GLN A 1 254 ? -3.159 -20.154 -16.863 1.00 78.38 254 GLN A N 1
ATOM 1988 C CA . GLN A 1 254 ? -3.524 -21.286 -16.007 1.00 78.38 254 GLN A CA 1
ATOM 1989 C C . GLN A 1 254 ? -5.021 -21.297 -15.687 1.00 78.38 254 GLN A C 1
ATOM 1991 O O . GLN A 1 254 ? -5.527 -20.375 -15.062 1.00 78.38 254 GLN A O 1
ATOM 1996 N N . ASN A 1 255 ? -5.714 -22.391 -16.013 1.00 74.62 255 ASN A N 1
ATOM 1997 C CA . ASN A 1 255 ? -7.110 -22.638 -15.621 1.00 74.62 255 ASN A CA 1
ATOM 1998 C C . ASN A 1 255 ? -7.197 -23.313 -14.234 1.00 74.62 255 ASN A C 1
ATOM 2000 O O . ASN A 1 255 ? -7.787 -24.381 -14.103 1.00 74.62 255 ASN A O 1
ATOM 2004 N N . GLY A 1 256 ? -6.546 -22.748 -13.213 1.00 73.06 256 GLY A N 1
ATOM 2005 C CA . GLY A 1 256 ? -6.503 -23.321 -11.857 1.00 73.06 256 GLY A CA 1
ATOM 2006 C C . GLY A 1 256 ? -6.768 -22.301 -10.753 1.00 73.06 256 GLY A C 1
ATOM 2007 O O . GLY A 1 256 ? -6.864 -21.107 -11.023 1.00 73.06 256 GLY A O 1
ATOM 2008 N N . GLU A 1 257 ? -6.879 -22.756 -9.508 1.00 76.44 257 GLU A N 1
ATOM 2009 C CA . GLU A 1 257 ? -7.091 -21.863 -8.364 1.00 76.44 257 GLU A CA 1
ATOM 2010 C C . GLU A 1 257 ? -5.947 -20.843 -8.202 1.00 76.44 257 GLU A C 1
ATOM 2012 O O . GLU A 1 257 ? -4.786 -21.156 -8.497 1.00 76.44 257 GLU A O 1
ATOM 2017 N N . PRO A 1 258 ? -6.249 -19.615 -7.740 1.00 82.81 258 PRO A N 1
ATOM 2018 C CA . PRO A 1 258 ? -5.222 -18.642 -7.403 1.00 82.81 258 PRO A CA 1
ATOM 2019 C C . PRO A 1 258 ? -4.336 -19.161 -6.263 1.00 82.81 258 PRO A C 1
ATOM 2021 O O . PRO A 1 258 ? -4.792 -19.818 -5.328 1.00 82.81 258 PRO A O 1
ATOM 2024 N N . TYR A 1 259 ? -3.052 -18.827 -6.318 1.00 84.94 259 TYR A N 1
ATOM 2025 C CA . TYR A 1 259 ? -2.091 -19.152 -5.264 1.00 84.94 259 TYR A CA 1
ATOM 2026 C C . TYR A 1 259 ? -1.944 -17.976 -4.318 1.00 84.94 259 TYR A C 1
ATOM 2028 O O . TYR A 1 259 ? -2.107 -16.832 -4.738 1.00 84.94 259 TYR A O 1
ATOM 2036 N N . THR A 1 260 ? -1.571 -18.232 -3.066 1.00 84.12 260 THR A N 1
ATOM 2037 C CA . THR A 1 260 ? -1.127 -17.157 -2.172 1.00 84.12 260 THR A CA 1
ATOM 2038 C C . THR A 1 260 ? 0.377 -17.002 -2.202 1.00 84.12 260 THR A C 1
ATOM 2040 O O . THR A 1 260 ? 1.132 -17.978 -2.269 1.00 84.12 260 THR A O 1
ATOM 2043 N N . SER A 1 261 ? 0.803 -15.751 -2.064 1.00 77.56 261 SER A N 1
ATOM 2044 C CA . SER A 1 261 ? 2.159 -15.441 -1.676 1.00 77.56 261 SER A CA 1
ATOM 2045 C C . SER A 1 261 ? 2.450 -16.046 -0.333 1.00 77.56 261 SER A C 1
ATOM 2047 O O . SER A 1 261 ? 1.869 -15.662 0.684 1.00 77.56 261 SER A O 1
ATOM 2049 N N . ARG A 1 262 ? 3.421 -16.953 -0.319 1.00 72.12 262 ARG A N 1
ATOM 2050 C CA . ARG A 1 262 ? 4.006 -17.402 0.937 1.00 72.12 262 ARG A CA 1
ATOM 2051 C C . ARG A 1 262 ? 4.694 -16.233 1.662 1.00 72.12 262 ARG A C 1
ATOM 2053 O O . ARG A 1 262 ? 4.777 -16.252 2.884 1.00 72.12 262 ARG A O 1
ATOM 2060 N N . TRP A 1 263 ? 5.160 -15.223 0.918 1.00 71.31 263 TRP A N 1
ATOM 2061 C CA . TRP A 1 263 ? 5.869 -14.060 1.445 1.00 71.31 263 TRP A CA 1
ATOM 2062 C C . TRP A 1 263 ? 5.598 -12.848 0.545 1.00 71.31 263 TRP A C 1
ATOM 2064 O O . TRP A 1 263 ? 6.330 -12.639 -0.417 1.00 71.31 263 TRP A O 1
ATOM 2074 N N . VAL A 1 264 ? 4.606 -12.009 0.868 1.00 68.38 264 VAL A N 1
ATOM 2075 C CA . VAL A 1 264 ? 4.341 -10.749 0.123 1.00 68.38 264 VAL A CA 1
ATOM 2076 C C . VAL A 1 264 ? 5.617 -9.901 -0.032 1.00 68.38 264 VAL A C 1
ATOM 2078 O O . VAL A 1 264 ? 5.830 -9.192 -1.014 1.00 68.38 264 VAL A O 1
ATOM 2081 N N . TRP A 1 265 ? 6.530 -10.039 0.926 1.00 66.19 265 TRP A N 1
ATOM 2082 C CA . TRP A 1 265 ? 7.846 -9.414 0.936 1.00 66.19 265 TRP A CA 1
ATOM 2083 C C . TRP A 1 265 ? 8.799 -9.913 -0.151 1.00 66.19 265 TRP A C 1
ATOM 2085 O O . TRP A 1 265 ? 9.613 -9.130 -0.632 1.00 66.19 265 TRP A O 1
ATOM 2095 N N . TRP A 1 266 ? 8.692 -11.169 -0.590 1.00 66.00 266 TRP A N 1
ATOM 2096 C CA . TRP A 1 266 ? 9.420 -11.653 -1.764 1.00 66.00 266 TRP A CA 1
ATOM 2097 C C . TRP A 1 266 ? 8.941 -10.959 -3.034 1.00 66.00 266 TRP A C 1
ATOM 2099 O O . TRP A 1 266 ? 9.776 -10.617 -3.861 1.00 66.00 266 TRP A O 1
ATOM 2109 N N . ASP A 1 267 ? 7.646 -10.674 -3.171 1.00 67.75 267 ASP A N 1
ATOM 2110 C CA . ASP A 1 267 ? 7.119 -9.976 -4.351 1.00 67.75 267 ASP A CA 1
ATOM 2111 C C . ASP A 1 267 ? 7.576 -8.513 -4.375 1.00 67.75 267 ASP A C 1
ATOM 2113 O O . ASP A 1 267 ? 7.973 -7.987 -5.414 1.00 67.75 267 ASP A O 1
ATOM 2117 N N . ILE A 1 268 ? 7.649 -7.877 -3.204 1.00 66.88 268 ILE A N 1
ATOM 2118 C CA . ILE A 1 268 ? 8.232 -6.537 -3.049 1.00 66.88 268 ILE A CA 1
ATOM 2119 C C . ILE A 1 268 ? 9.750 -6.555 -3.307 1.00 66.88 268 ILE A C 1
ATOM 2121 O O . ILE A 1 268 ? 10.293 -5.643 -3.936 1.00 66.88 268 ILE A O 1
ATOM 2125 N N . THR A 1 269 ? 10.447 -7.615 -2.891 1.00 64.12 269 THR A N 1
ATOM 2126 C CA . THR A 1 269 ? 11.879 -7.819 -3.174 1.00 64.12 269 THR A CA 1
ATOM 2127 C C . THR A 1 269 ? 12.108 -8.080 -4.662 1.00 64.12 269 THR A C 1
ATOM 2129 O O . THR A 1 269 ? 13.091 -7.621 -5.232 1.00 64.12 269 THR A O 1
ATOM 2132 N N . LEU A 1 270 ? 11.166 -8.738 -5.332 1.00 67.75 270 LEU A N 1
ATOM 2133 C CA . LEU A 1 270 ? 11.193 -8.976 -6.766 1.00 67.75 270 LEU A CA 1
ATOM 2134 C C . LEU A 1 270 ? 11.027 -7.675 -7.566 1.00 67.75 270 LEU A C 1
ATOM 2136 O O . LEU A 1 270 ? 11.763 -7.438 -8.523 1.00 67.75 270 LEU A O 1
ATOM 2140 N N . ILE A 1 271 ? 10.129 -6.791 -7.119 1.00 64.88 271 ILE A N 1
ATOM 2141 C CA . ILE A 1 271 ? 10.020 -5.412 -7.626 1.00 64.88 271 ILE A CA 1
ATOM 2142 C C . ILE A 1 271 ? 11.309 -4.627 -7.329 1.00 64.88 271 ILE A C 1
ATOM 2144 O O . ILE A 1 271 ? 11.781 -3.859 -8.163 1.00 64.88 271 ILE A O 1
ATOM 2148 N N . SER A 1 272 ? 11.947 -4.871 -6.184 1.00 63.53 272 SER A N 1
ATOM 2149 C CA . SER A 1 272 ? 13.259 -4.292 -5.860 1.00 63.53 272 SER A CA 1
ATOM 2150 C C . SER A 1 272 ? 14.376 -4.829 -6.774 1.00 63.53 272 SER A C 1
ATOM 2152 O O . SER A 1 272 ? 15.303 -4.095 -7.114 1.00 63.53 272 SER A O 1
ATOM 2154 N N . GLY A 1 273 ? 14.256 -6.071 -7.260 1.00 64.38 273 GLY A N 1
ATOM 2155 C CA . GLY A 1 273 ? 15.125 -6.673 -8.277 1.00 64.38 273 GLY A CA 1
ATOM 2156 C C . GLY A 1 273 ? 15.016 -6.004 -9.654 1.00 64.38 273 GLY A C 1
ATOM 2157 O O . GLY A 1 273 ? 16.015 -5.888 -10.361 1.00 64.38 273 GLY A O 1
ATOM 2158 N N . LEU A 1 274 ? 13.851 -5.453 -10.013 1.00 66.00 274 LEU A N 1
ATOM 2159 C CA . LEU A 1 274 ? 13.729 -4.534 -11.158 1.00 66.00 274 LEU A CA 1
ATOM 2160 C C . LEU A 1 274 ? 14.516 -3.231 -10.931 1.00 66.00 274 LEU A C 1
ATOM 2162 O O . LEU A 1 274 ? 15.052 -2.667 -11.879 1.00 66.00 274 LEU A O 1
ATOM 2166 N N . GLY A 1 275 ? 14.658 -2.787 -9.681 1.00 66.31 275 GLY A N 1
ATOM 2167 C CA . GLY A 1 275 ? 15.585 -1.713 -9.318 1.00 66.31 275 GLY A CA 1
ATOM 2168 C C . GLY A 1 275 ? 17.048 -2.075 -9.597 1.00 66.31 275 GLY A C 1
ATOM 2169 O O . GLY A 1 275 ? 17.807 -1.227 -10.056 1.00 66.31 275 GLY A O 1
ATOM 2170 N N . MET A 1 276 ? 17.438 -3.344 -9.420 1.00 66.44 276 MET A N 1
ATOM 2171 C CA . MET A 1 276 ? 18.774 -3.823 -9.802 1.00 66.44 276 MET A CA 1
ATOM 2172 C C . MET A 1 276 ? 18.980 -3.857 -11.321 1.00 66.44 276 MET A C 1
ATOM 2174 O O . MET A 1 276 ? 20.084 -3.599 -11.781 1.00 66.44 276 MET A O 1
ATOM 2178 N N . LEU A 1 277 ? 17.942 -4.081 -12.136 1.00 71.88 277 LEU A N 1
ATOM 2179 C CA . LEU A 1 277 ? 18.069 -3.936 -13.596 1.00 71.88 277 LEU A CA 1
ATOM 2180 C C . LEU A 1 277 ? 18.507 -2.527 -14.011 1.00 71.88 277 LEU A C 1
ATOM 2182 O O . LEU A 1 277 ? 19.216 -2.374 -15.004 1.00 71.88 277 LEU A O 1
ATOM 2186 N N . LEU A 1 278 ? 18.131 -1.503 -13.240 1.00 70.38 278 LEU A N 1
ATOM 2187 C CA . LEU A 1 278 ? 18.562 -0.130 -13.485 1.00 70.38 278 LEU A CA 1
ATOM 2188 C C . LEU A 1 278 ? 20.050 0.090 -13.172 1.00 70.38 278 LEU A C 1
ATOM 2190 O O . LEU A 1 278 ? 20.575 1.122 -13.562 1.00 70.38 278 LEU A O 1
ATOM 2194 N N . SER A 1 279 ? 20.766 -0.845 -12.536 1.00 71.75 279 SER A N 1
ATOM 2195 C CA . SER A 1 279 ? 22.223 -0.736 -12.365 1.00 71.75 279 SER A CA 1
ATOM 2196 C C . SER A 1 279 ? 23.021 -1.289 -13.553 1.00 71.75 279 SER A C 1
ATOM 2198 O O . SER A 1 279 ? 24.180 -0.912 -13.728 1.00 71.75 279 SER A O 1
ATOM 2200 N N . VAL A 1 280 ? 22.401 -2.094 -14.432 1.00 75.56 280 VAL A N 1
ATOM 2201 C CA . VAL A 1 280 ? 23.031 -2.635 -15.655 1.00 75.56 280 VAL A CA 1
ATOM 2202 C C . VAL A 1 280 ? 23.652 -1.528 -16.525 1.00 75.56 280 VAL A C 1
ATOM 2204 O O . VAL A 1 280 ? 24.833 -1.638 -16.861 1.00 75.56 280 VAL A O 1
ATOM 2207 N N . PRO A 1 281 ? 22.936 -0.438 -16.879 1.00 74.00 281 PRO A N 1
ATOM 2208 C CA . PRO A 1 281 ? 23.498 0.615 -17.724 1.00 74.00 281 PRO A CA 1
ATOM 2209 C C . PRO A 1 281 ? 24.651 1.365 -17.049 1.00 74.00 281 PRO A C 1
ATOM 2211 O O . PRO A 1 281 ? 25.541 1.854 -17.740 1.00 74.00 281 PRO A O 1
ATOM 2214 N N . ILE A 1 282 ? 24.659 1.441 -15.712 1.00 76.81 282 ILE A N 1
ATOM 2215 C CA . ILE A 1 282 ? 25.740 2.069 -14.939 1.00 76.81 282 ILE A CA 1
ATOM 2216 C C . ILE A 1 282 ? 27.022 1.253 -15.101 1.00 76.81 282 ILE A C 1
ATOM 2218 O O . ILE A 1 282 ? 28.055 1.803 -15.469 1.00 76.81 282 ILE A O 1
ATOM 2222 N N . VAL A 1 283 ? 26.945 -0.064 -14.893 1.00 75.81 283 VAL A N 1
ATOM 2223 C CA . VAL A 1 283 ? 28.107 -0.958 -15.022 1.00 75.81 283 VAL A CA 1
ATOM 2224 C C . VAL A 1 283 ? 28.642 -0.955 -16.457 1.00 75.81 283 VAL A C 1
ATOM 2226 O O . VAL A 1 283 ? 29.847 -0.838 -16.650 1.00 75.81 283 VAL A O 1
ATOM 2229 N N . LEU A 1 284 ? 27.760 -0.999 -17.463 1.00 76.06 284 LEU A N 1
ATOM 2230 C CA . LEU A 1 284 ? 28.154 -0.989 -18.880 1.00 76.06 284 LEU A CA 1
ATOM 2231 C C . LEU A 1 284 ? 28.786 0.331 -19.349 1.00 76.06 284 LEU A C 1
ATOM 2233 O O . LEU A 1 284 ? 29.643 0.315 -20.227 1.00 76.06 284 LEU A O 1
ATOM 2237 N N . SER A 1 285 ? 28.345 1.471 -18.810 1.00 78.94 285 SER A N 1
ATOM 2238 C CA . SER A 1 285 ? 28.842 2.795 -19.219 1.00 78.94 285 SER A CA 1
ATOM 2239 C C . SER A 1 285 ? 30.107 3.228 -18.487 1.00 78.94 285 SER A C 1
ATOM 2241 O O . SER A 1 285 ? 30.889 3.998 -19.044 1.00 78.94 285 SER A O 1
ATOM 2243 N N . MET A 1 286 ? 30.310 2.735 -17.263 1.00 80.75 286 MET A N 1
ATOM 2244 C CA . MET A 1 286 ? 31.454 3.089 -16.424 1.00 80.75 286 MET A CA 1
ATOM 2245 C C . MET A 1 286 ? 32.582 2.074 -16.472 1.00 80.75 286 MET A C 1
ATOM 2247 O O . MET A 1 286 ? 33.732 2.491 -16.465 1.00 80.75 286 MET A O 1
ATOM 2251 N N . GLY A 1 287 ? 32.271 0.777 -16.512 1.00 82.94 287 GLY A N 1
ATOM 2252 C CA . GLY A 1 287 ? 33.262 -0.285 -16.642 1.00 82.94 287 GLY A CA 1
ATOM 2253 C C . GLY A 1 287 ? 34.459 -0.158 -15.693 1.00 82.94 287 GLY A C 1
ATOM 2254 O O . GLY A 1 287 ? 34.287 -0.045 -14.478 1.00 82.94 287 GLY A O 1
ATOM 2255 N N . ASP A 1 288 ? 35.669 -0.127 -16.247 1.00 76.69 288 ASP A N 1
ATOM 2256 C CA . ASP A 1 288 ? 36.947 0.111 -15.557 1.00 76.69 288 ASP A CA 1
ATOM 2257 C C . ASP A 1 288 ? 37.010 1.429 -14.753 1.00 76.69 288 ASP A C 1
ATOM 2259 O O . ASP A 1 288 ? 37.775 1.547 -13.792 1.00 76.69 288 ASP A O 1
ATOM 2263 N N . ARG A 1 289 ? 36.156 2.407 -15.071 1.00 75.00 289 ARG A N 1
ATOM 2264 C CA . ARG A 1 289 ? 36.068 3.704 -14.378 1.00 75.00 289 ARG A CA 1
ATOM 2265 C C . ARG A 1 289 ? 35.189 3.705 -13.134 1.00 75.00 289 ARG A C 1
ATOM 2267 O O . ARG A 1 289 ? 35.064 4.740 -12.486 1.00 75.00 289 ARG A O 1
ATOM 2274 N N . LEU A 1 290 ? 34.588 2.575 -12.757 1.00 79.06 290 LEU A N 1
ATOM 2275 C CA . LEU A 1 290 ? 33.735 2.494 -11.565 1.00 79.06 290 LEU A CA 1
ATOM 2276 C C . LEU A 1 290 ? 34.435 3.050 -10.305 1.00 79.06 290 LEU A C 1
ATOM 2278 O O . LEU A 1 290 ? 33.808 3.772 -9.525 1.00 79.06 290 LEU A O 1
ATOM 2282 N N . GLY A 1 291 ? 35.729 2.755 -10.127 1.00 74.06 291 GLY A N 1
ATOM 2283 C CA . GLY A 1 291 ? 36.525 3.179 -8.967 1.00 74.06 291 GLY A CA 1
ATOM 2284 C C . GLY A 1 291 ? 37.419 4.407 -9.170 1.00 74.06 291 GLY A C 1
ATOM 2285 O O . GLY A 1 291 ? 38.028 4.856 -8.201 1.00 74.06 291 GLY A O 1
ATOM 2286 N N . SER A 1 292 ? 37.525 4.952 -10.385 1.00 76.25 292 SER A N 1
ATOM 2287 C CA . SER A 1 292 ? 38.414 6.083 -10.681 1.00 76.25 292 SER A CA 1
ATOM 2288 C C . SER A 1 292 ? 37.659 7.412 -10.726 1.00 76.25 292 SER A C 1
ATOM 2290 O O . SER A 1 292 ? 36.440 7.466 -10.898 1.00 76.25 292 SER A O 1
ATOM 2292 N N . THR A 1 293 ? 38.381 8.517 -10.528 1.00 67.12 293 THR A N 1
ATOM 2293 C CA . THR A 1 293 ? 37.804 9.849 -10.700 1.00 67.12 293 THR A CA 1
ATOM 2294 C C . THR A 1 293 ? 37.696 10.177 -12.199 1.00 67.12 293 THR A C 1
ATOM 2296 O O . THR A 1 293 ? 38.648 9.978 -12.957 1.00 67.12 293 THR A O 1
ATOM 2299 N N . PRO A 1 294 ? 36.551 10.704 -12.660 1.00 60.41 294 PRO A N 1
ATOM 2300 C CA . PRO A 1 294 ? 36.229 10.845 -14.083 1.00 60.41 294 PRO A CA 1
ATOM 2301 C C . PRO A 1 294 ? 37.062 11.894 -14.839 1.00 60.41 294 PRO A C 1
ATOM 2303 O O . PRO A 1 294 ? 36.965 11.967 -16.062 1.00 60.41 294 PRO A O 1
ATOM 2306 N N . PHE A 1 295 ? 37.890 12.696 -14.157 1.00 58.56 295 PHE A N 1
ATOM 2307 C CA . PHE A 1 295 ? 38.684 13.762 -14.785 1.00 58.56 295 PHE A CA 1
ATOM 2308 C C . PHE A 1 295 ? 39.824 13.263 -15.687 1.00 58.56 295 PHE A C 1
ATOM 2310 O O . PHE A 1 295 ? 40.325 14.030 -16.509 1.00 58.56 295 PHE A O 1
ATOM 2317 N N . ALA A 1 296 ? 40.199 11.985 -15.618 1.00 51.97 296 ALA A N 1
ATOM 2318 C CA . ALA A 1 296 ? 41.130 11.394 -16.575 1.00 51.97 296 ALA A CA 1
ATOM 2319 C C . ALA A 1 296 ? 40.400 11.018 -17.887 1.00 51.97 296 ALA A C 1
ATOM 2321 O O . ALA A 1 296 ? 40.065 9.859 -18.121 1.00 51.97 296 ALA A O 1
ATOM 2322 N N . GLY A 1 297 ? 40.121 12.009 -18.745 1.00 58.38 297 GLY A N 1
ATOM 2323 C CA . GLY A 1 297 ? 39.568 11.800 -20.093 1.00 58.38 297 GLY A CA 1
ATOM 2324 C C . GLY A 1 297 ? 38.061 11.514 -20.118 1.00 58.38 297 GLY A C 1
ATOM 2325 O O . GLY A 1 297 ? 37.633 10.391 -20.413 1.00 58.38 297 GLY A O 1
ATOM 2326 N N . THR A 1 298 ? 37.253 12.534 -19.811 1.00 62.62 298 THR A N 1
ATOM 2327 C CA . THR A 1 298 ? 35.784 12.475 -19.737 1.00 62.62 298 THR A CA 1
ATOM 2328 C C . THR A 1 298 ? 35.165 12.056 -21.070 1.00 62.62 298 THR A C 1
ATOM 2330 O O . THR A 1 298 ? 35.076 12.822 -22.027 1.00 62.62 298 THR A O 1
ATOM 2333 N N . SER A 1 299 ? 34.720 10.807 -21.126 1.00 85.06 299 SER A N 1
ATOM 2334 C CA . SER A 1 299 ? 33.983 10.274 -22.260 1.00 85.06 299 SER A CA 1
ATOM 2335 C C . SER A 1 299 ? 32.487 10.571 -22.074 1.00 85.06 299 SER A C 1
ATOM 2337 O O . SER A 1 299 ? 32.019 10.705 -20.938 1.00 85.06 299 SER A O 1
ATOM 2339 N N . ILE A 1 300 ? 31.729 10.726 -23.163 1.00 87.25 300 ILE A N 1
ATOM 2340 C CA . ILE A 1 300 ? 30.284 11.019 -23.118 1.00 87.25 300 ILE A CA 1
ATOM 2341 C C . ILE A 1 300 ? 29.553 9.894 -22.378 1.00 87.25 300 ILE A C 1
ATOM 2343 O O . ILE A 1 300 ? 28.665 10.153 -21.564 1.00 87.25 300 ILE A O 1
ATOM 2347 N N . SER A 1 301 ? 29.978 8.650 -22.601 1.00 86.44 301 SER A N 1
ATOM 2348 C CA . SER A 1 301 ? 29.456 7.465 -21.917 1.00 86.44 301 SER A CA 1
ATOM 2349 C C . SER A 1 301 ? 29.671 7.545 -20.407 1.00 86.44 301 SER A C 1
ATOM 2351 O O . SER A 1 301 ? 28.730 7.316 -19.647 1.00 86.44 301 SER A O 1
ATOM 2353 N N . GLY A 1 302 ? 30.868 7.954 -19.971 1.00 84.38 302 GLY A N 1
ATOM 2354 C CA . GLY A 1 302 ? 31.159 8.192 -18.559 1.00 84.38 302 GLY A CA 1
ATOM 2355 C C . GLY A 1 302 ? 30.300 9.316 -17.973 1.00 84.38 302 GLY A C 1
ATOM 2356 O O . GLY A 1 302 ? 29.709 9.162 -16.912 1.00 84.38 302 GLY A O 1
ATOM 2357 N N . PHE A 1 303 ? 30.129 10.436 -18.675 1.00 86.38 303 PHE A N 1
ATOM 2358 C CA . PHE A 1 303 ? 29.280 11.520 -18.172 1.00 86.38 303 PHE A CA 1
ATOM 2359 C C . PHE A 1 303 ? 27.805 11.100 -18.012 1.00 86.38 303 PHE A C 1
ATOM 2361 O O . PHE A 1 303 ? 27.193 11.344 -16.965 1.00 86.38 303 PHE A O 1
ATOM 2368 N N . LEU A 1 304 ? 27.236 10.429 -19.021 1.00 87.31 304 LEU A N 1
ATOM 2369 C CA . LEU A 1 304 ? 25.853 9.940 -18.986 1.00 87.31 304 LEU A CA 1
ATOM 2370 C C . LEU A 1 304 ? 25.658 8.854 -17.922 1.00 87.31 304 LEU A C 1
ATOM 2372 O O . LEU A 1 304 ? 24.678 8.894 -17.177 1.00 87.31 304 LEU A O 1
ATOM 2376 N N . GLY A 1 305 ? 26.606 7.922 -17.811 1.00 88.06 305 GLY A N 1
ATOM 2377 C CA . GLY A 1 305 ? 26.609 6.889 -16.778 1.00 88.06 305 GLY A CA 1
ATOM 2378 C C . GLY A 1 305 ? 26.657 7.476 -15.369 1.00 88.06 305 GLY A C 1
ATOM 2379 O O . GLY A 1 305 ? 25.929 7.029 -14.486 1.00 88.06 305 GLY A O 1
ATOM 2380 N N . GLY A 1 306 ? 27.467 8.518 -15.167 1.00 86.81 306 GLY A N 1
ATOM 2381 C CA . GLY A 1 306 ? 27.687 9.142 -13.864 1.00 86.81 306 GLY A CA 1
ATOM 2382 C C . GLY A 1 306 ? 26.472 9.945 -13.441 1.00 86.81 306 GLY A C 1
ATOM 2383 O O . GLY A 1 306 ? 25.982 9.787 -12.324 1.00 86.81 306 GLY A O 1
ATOM 2384 N N . SER A 1 307 ? 25.925 10.726 -14.375 1.00 88.81 307 SER A N 1
ATOM 2385 C CA . SER A 1 307 ? 24.676 11.464 -14.183 1.00 88.81 307 SER A CA 1
ATOM 2386 C C . SER A 1 307 ? 23.527 10.527 -13.811 1.00 88.81 307 SER A C 1
ATOM 2388 O O . SER A 1 307 ? 22.792 10.796 -12.858 1.00 88.81 307 SER A O 1
ATOM 2390 N N . PHE A 1 308 ? 23.394 9.398 -14.512 1.00 89.44 308 PHE A N 1
ATOM 2391 C CA . PHE A 1 308 ? 22.362 8.408 -14.222 1.00 89.44 308 PHE A CA 1
ATOM 2392 C C . PHE A 1 308 ? 22.578 7.720 -12.867 1.00 89.44 308 PHE A C 1
ATOM 2394 O O . PHE A 1 308 ? 21.637 7.624 -12.080 1.00 89.44 308 PHE A O 1
ATOM 2401 N N . ALA A 1 309 ? 23.809 7.299 -12.556 1.00 89.06 309 ALA A N 1
ATOM 2402 C CA . ALA A 1 309 ? 24.140 6.638 -11.296 1.00 89.06 309 ALA A CA 1
ATOM 2403 C C . ALA A 1 309 ? 23.828 7.517 -10.082 1.00 89.06 309 ALA A C 1
ATOM 2405 O O . ALA A 1 309 ? 23.189 7.062 -9.134 1.00 89.06 309 ALA A O 1
ATOM 2406 N N . TRP A 1 310 ? 24.214 8.792 -10.128 1.00 89.94 310 TRP A N 1
ATOM 2407 C CA . TRP A 1 310 ? 23.923 9.737 -9.053 1.00 89.94 310 TRP A CA 1
ATOM 2408 C C . TRP A 1 310 ? 22.445 10.103 -8.969 1.00 89.94 310 TRP A C 1
ATOM 2410 O O . TRP A 1 310 ? 21.898 10.152 -7.868 1.00 89.94 310 TRP A O 1
ATOM 2420 N N . SER A 1 311 ? 21.763 10.250 -10.107 1.00 90.88 311 SER A N 1
ATOM 2421 C CA . SER A 1 311 ? 20.306 10.433 -10.120 1.00 90.88 311 SER A CA 1
ATOM 2422 C C . SER A 1 311 ? 19.597 9.248 -9.456 1.00 90.88 311 SER A C 1
ATOM 2424 O O . SER A 1 311 ? 18.702 9.437 -8.632 1.00 90.88 311 SER A O 1
ATOM 2426 N N . LEU A 1 312 ? 20.029 8.019 -9.756 1.00 89.56 312 LEU A N 1
ATOM 2427 C CA . LEU A 1 312 ? 19.489 6.804 -9.152 1.00 89.56 312 LEU A CA 1
ATOM 2428 C C . LEU A 1 312 ? 19.805 6.733 -7.652 1.00 89.56 312 LEU A C 1
ATOM 2430 O O . LEU A 1 312 ? 18.922 6.396 -6.864 1.00 89.56 312 LEU A O 1
ATOM 2434 N N . ALA A 1 313 ? 21.024 7.085 -7.242 1.00 90.00 313 ALA A N 1
ATOM 2435 C CA . ALA A 1 313 ? 21.448 7.064 -5.844 1.00 90.00 313 ALA A CA 1
ATOM 2436 C C . ALA A 1 313 ? 20.804 8.144 -4.976 1.00 90.00 313 ALA A C 1
ATOM 2438 O O . ALA A 1 313 ? 20.680 7.940 -3.775 1.00 90.00 313 ALA A O 1
ATOM 2439 N N . LEU A 1 314 ? 20.362 9.265 -5.546 1.00 89.69 314 LEU A N 1
ATOM 2440 C CA . LEU A 1 314 ? 19.567 10.263 -4.826 1.00 89.69 314 LEU A CA 1
ATOM 2441 C C . LEU A 1 314 ? 18.084 9.882 -4.794 1.00 89.69 314 LEU A C 1
ATOM 2443 O O . LEU A 1 314 ? 17.423 10.012 -3.762 1.00 89.69 314 LEU A O 1
ATOM 2447 N N . PHE A 1 315 ? 17.559 9.379 -5.914 1.00 88.75 315 PHE A N 1
ATOM 2448 C CA . PHE A 1 315 ? 16.155 8.992 -6.024 1.00 88.75 315 PHE A CA 1
ATOM 2449 C C . PHE A 1 315 ? 15.819 7.778 -5.153 1.00 88.75 315 PHE A C 1
ATOM 2451 O O . PHE A 1 315 ? 14.809 7.785 -4.449 1.00 88.75 315 PHE A O 1
ATOM 2458 N N . THR A 1 316 ? 16.668 6.748 -5.167 1.00 87.44 316 THR A N 1
ATOM 2459 C CA . THR A 1 316 ? 16.391 5.456 -4.522 1.00 87.44 316 THR A CA 1
ATOM 2460 C C . THR A 1 316 ? 16.199 5.583 -3.006 1.00 87.44 316 THR A C 1
ATOM 2462 O O . THR A 1 316 ? 15.129 5.203 -2.535 1.00 87.44 316 THR A O 1
ATOM 2465 N N . PRO A 1 317 ? 17.117 6.172 -2.212 1.00 88.44 317 PRO A N 1
ATOM 2466 C CA . PRO A 1 317 ? 16.899 6.355 -0.777 1.00 88.44 317 PRO A CA 1
ATOM 2467 C C . PRO A 1 317 ? 15.688 7.244 -0.478 1.00 88.44 317 PRO A C 1
ATOM 2469 O O . PRO A 1 317 ? 14.956 6.981 0.473 1.00 88.44 317 PRO A O 1
ATOM 2472 N N . GLY A 1 318 ? 15.440 8.280 -1.290 1.00 86.75 318 GLY A N 1
ATOM 2473 C CA . GLY A 1 318 ? 14.276 9.154 -1.133 1.00 86.75 318 GLY A CA 1
ATOM 2474 C C . GLY A 1 318 ? 12.953 8.408 -1.333 1.00 86.75 318 GLY A C 1
ATOM 2475 O O . GLY A 1 318 ? 12.045 8.512 -0.505 1.00 86.75 318 GLY A O 1
ATOM 2476 N N . CYS A 1 319 ? 12.865 7.613 -2.401 1.00 85.06 319 CYS A N 1
ATOM 2477 C CA . CYS A 1 319 ? 11.705 6.791 -2.728 1.00 85.06 319 CYS A CA 1
ATOM 2478 C C . CYS A 1 319 ? 11.511 5.664 -1.702 1.00 85.06 319 CYS A C 1
ATOM 2480 O O . CYS A 1 319 ? 10.443 5.553 -1.097 1.00 85.06 319 CYS A O 1
ATOM 2482 N N . LEU A 1 320 ? 12.557 4.879 -1.428 1.00 85.50 320 LEU A N 1
ATOM 2483 C CA . LEU A 1 320 ? 12.505 3.765 -0.481 1.00 85.50 320 LEU A CA 1
ATOM 2484 C C . LEU A 1 320 ? 12.270 4.249 0.950 1.00 85.50 320 LEU A C 1
ATOM 2486 O O . LEU A 1 320 ? 11.461 3.662 1.658 1.00 85.50 320 LEU A O 1
ATOM 2490 N N . GLY A 1 321 ? 12.893 5.352 1.366 1.00 84.75 321 GLY A N 1
ATOM 2491 C CA . GLY A 1 321 ? 12.643 5.987 2.658 1.00 84.75 321 GLY A CA 1
ATOM 2492 C C . GLY A 1 321 ? 11.207 6.497 2.781 1.00 84.75 321 GLY A C 1
ATOM 2493 O O . GLY A 1 321 ? 10.575 6.337 3.827 1.00 84.75 321 GLY A O 1
ATOM 2494 N N . TYR A 1 322 ? 10.637 7.045 1.703 1.00 84.00 322 TYR A N 1
ATOM 2495 C CA . TYR A 1 322 ? 9.223 7.408 1.664 1.00 84.00 322 TYR A CA 1
ATOM 2496 C C . TYR A 1 322 ? 8.317 6.178 1.815 1.00 84.00 322 TYR A C 1
ATOM 2498 O O . TYR A 1 322 ? 7.440 6.185 2.684 1.00 84.00 322 TYR A O 1
ATOM 2506 N N . VAL A 1 323 ? 8.546 5.108 1.049 1.00 81.75 323 VAL A N 1
ATOM 2507 C CA . VAL A 1 323 ? 7.763 3.865 1.152 1.00 81.75 323 VAL A CA 1
ATOM 2508 C C . VAL A 1 323 ? 7.922 3.231 2.535 1.00 81.75 323 VAL A C 1
ATOM 2510 O O . VAL A 1 323 ? 6.921 2.931 3.178 1.00 81.75 323 VAL A O 1
ATOM 2513 N N . ALA A 1 324 ? 9.145 3.115 3.051 1.00 81.69 324 ALA A N 1
ATOM 2514 C CA . ALA A 1 324 ? 9.424 2.607 4.391 1.00 81.69 324 ALA A CA 1
ATOM 2515 C C . ALA A 1 324 ? 8.723 3.447 5.468 1.00 81.69 324 ALA A C 1
ATOM 2517 O O . ALA A 1 324 ? 8.120 2.893 6.382 1.00 81.69 324 ALA A O 1
ATOM 2518 N N . SER A 1 325 ? 8.703 4.779 5.338 1.00 84.06 325 SER A N 1
ATOM 2519 C CA . SER A 1 325 ? 7.961 5.643 6.266 1.00 84.06 325 SER A CA 1
ATOM 2520 C C . SER A 1 325 ? 6.451 5.391 6.207 1.00 84.06 325 SER A C 1
ATOM 2522 O O . SER A 1 325 ? 5.784 5.363 7.242 1.00 84.06 325 SER A O 1
ATOM 2524 N N . ARG A 1 326 ? 5.896 5.155 5.010 1.00 81.69 326 ARG A N 1
ATOM 2525 C CA . ARG A 1 326 ? 4.480 4.820 4.820 1.00 81.69 326 ARG A CA 1
ATOM 2526 C C . ARG A 1 326 ? 4.153 3.462 5.420 1.00 81.69 326 ARG A C 1
ATOM 2528 O O . ARG A 1 326 ? 3.157 3.379 6.132 1.00 81.69 326 ARG A O 1
ATOM 2535 N N . LEU A 1 327 ? 5.001 2.462 5.194 1.00 79.62 327 LEU A N 1
ATOM 2536 C CA . LEU A 1 327 ? 4.889 1.128 5.778 1.00 79.62 327 LEU A CA 1
ATOM 2537 C C . LEU A 1 327 ? 5.015 1.170 7.296 1.00 79.62 327 LEU A C 1
ATOM 2539 O O . LEU A 1 327 ? 4.223 0.542 7.979 1.00 79.62 327 LEU A O 1
ATOM 2543 N N . LEU A 1 328 ? 5.925 1.968 7.850 1.00 82.00 328 LEU A N 1
ATOM 2544 C CA . LEU A 1 328 ? 6.083 2.118 9.294 1.00 82.00 328 LEU A CA 1
ATOM 2545 C C . LEU A 1 328 ? 4.871 2.813 9.927 1.00 82.00 328 LEU A C 1
ATOM 2547 O O . LEU A 1 328 ? 4.404 2.404 10.991 1.00 82.00 328 LEU A O 1
ATOM 2551 N N . VAL A 1 329 ? 4.324 3.843 9.275 1.00 83.94 329 VAL A N 1
ATOM 2552 C CA . VAL A 1 329 ? 3.084 4.495 9.722 1.00 83.94 329 VAL A CA 1
ATOM 2553 C C . VAL A 1 329 ? 1.897 3.539 9.616 1.00 83.94 329 VAL A C 1
ATOM 2555 O O . VAL A 1 329 ? 1.096 3.473 10.545 1.00 83.94 329 VAL A O 1
ATOM 2558 N N . ALA A 1 330 ? 1.783 2.805 8.511 1.00 81.00 330 ALA A N 1
ATOM 2559 C CA . ALA A 1 330 ? 0.780 1.766 8.307 1.00 81.00 330 ALA A CA 1
ATOM 2560 C C . ALA A 1 330 ? 0.865 0.689 9.388 1.00 81.00 330 ALA A C 1
ATOM 2562 O O . ALA A 1 330 ? -0.115 0.421 10.068 1.00 81.00 330 ALA A O 1
ATOM 2563 N N . TRP A 1 331 ? 2.067 0.171 9.615 1.00 81.25 331 TRP A N 1
ATOM 2564 C CA . TRP A 1 331 ? 2.378 -0.810 10.636 1.00 81.25 331 TRP A CA 1
ATOM 2565 C C . TRP A 1 331 ? 1.955 -0.305 12.009 1.00 81.25 331 TRP A C 1
ATOM 2567 O O . TRP A 1 331 ? 1.238 -1.004 12.720 1.00 81.25 331 TRP A O 1
ATOM 2577 N N . ARG A 1 332 ? 2.362 0.904 12.416 1.00 84.88 332 ARG A N 1
ATOM 2578 C CA . ARG A 1 332 ? 1.981 1.481 13.723 1.00 84.88 332 ARG A CA 1
ATOM 2579 C C . ARG A 1 332 ? 0.474 1.705 13.863 1.00 84.88 332 ARG A C 1
ATOM 2581 O O . ARG A 1 332 ? -0.042 1.654 14.981 1.00 84.88 332 ARG A O 1
ATOM 2588 N N . ALA A 1 333 ? -0.202 1.971 12.751 1.00 86.31 333 ALA A N 1
ATOM 2589 C CA . ALA A 1 333 ? -1.641 2.181 12.685 1.00 86.31 333 ALA A CA 1
ATOM 2590 C C . ALA A 1 333 ? -2.435 0.888 12.443 1.00 86.31 333 ALA A C 1
ATOM 2592 O O . ALA A 1 333 ? -3.651 0.977 12.310 1.00 86.31 333 ALA A O 1
ATOM 2593 N N . ASP A 1 334 ? -1.776 -0.273 12.382 1.00 89.31 334 ASP A N 1
ATOM 2594 C CA . ASP A 1 334 ? -2.407 -1.533 12.006 1.00 89.31 334 ASP A CA 1
ATOM 2595 C C . ASP A 1 334 ? -3.459 -1.971 13.039 1.00 89.31 334 ASP A C 1
ATOM 2597 O O . ASP A 1 334 ? -3.103 -2.233 14.200 1.00 89.31 334 ASP A O 1
ATOM 2601 N N . PRO A 1 335 ? -4.747 -2.049 12.645 1.00 91.94 335 PRO A N 1
ATOM 2602 C CA . PRO A 1 335 ? -5.813 -2.524 13.518 1.00 91.94 335 PRO A CA 1
ATOM 2603 C C . PRO A 1 335 ? -5.670 -3.998 13.898 1.00 91.94 335 PRO A C 1
ATOM 2605 O O . PRO A 1 335 ? -6.175 -4.392 14.945 1.00 91.94 335 PRO A O 1
ATOM 2608 N N . ALA A 1 336 ? -4.965 -4.814 13.105 1.00 90.25 336 ALA A N 1
ATOM 2609 C CA . ALA A 1 336 ? -4.808 -6.239 13.391 1.00 90.25 336 ALA A CA 1
ATOM 2610 C C . ALA A 1 336 ? -3.989 -6.508 14.660 1.00 90.25 336 ALA A C 1
ATOM 2612 O O . ALA A 1 336 ? -4.116 -7.554 15.297 1.00 90.25 336 ALA A O 1
ATOM 2613 N N . ARG A 1 337 ? -3.148 -5.553 15.063 1.00 89.44 337 ARG A N 1
ATOM 2614 C CA . ARG A 1 337 ? -2.299 -5.729 16.233 1.00 89.44 337 ARG A CA 1
ATOM 2615 C C . ARG A 1 337 ? -3.076 -5.634 17.537 1.00 89.44 337 ARG A C 1
ATOM 2617 O O . ARG A 1 337 ? -3.832 -4.673 17.690 1.00 89.44 337 ARG A O 1
ATOM 2624 N N . PRO A 1 338 ? -2.792 -6.520 18.508 1.00 90.62 338 PRO A N 1
ATOM 2625 C CA . PRO A 1 338 ? -3.439 -6.483 19.807 1.00 90.62 338 PRO A CA 1
ATOM 2626 C C . PRO A 1 338 ? -3.233 -5.123 20.471 1.00 90.62 338 PRO A C 1
ATOM 2628 O O . PRO A 1 338 ? -2.122 -4.585 20.506 1.00 90.62 338 PRO A O 1
ATOM 2631 N N . VAL A 1 339 ? -4.331 -4.565 20.972 1.00 93.12 339 VAL A N 1
ATOM 2632 C CA . VAL A 1 339 ? -4.332 -3.374 21.820 1.00 93.12 339 VAL A CA 1
ATOM 2633 C C . VAL A 1 339 ? -5.046 -3.750 23.116 1.00 93.12 339 VAL A C 1
ATOM 2635 O O . VAL A 1 339 ? -6.211 -4.158 23.041 1.00 93.12 339 VAL A O 1
ATOM 2638 N N . PRO A 1 340 ? -4.373 -3.680 24.280 1.00 94.88 340 PRO A N 1
ATOM 2639 C CA . PRO A 1 340 ? -5.013 -3.974 25.554 1.00 94.88 340 PRO A CA 1
ATOM 2640 C C . PRO A 1 340 ? -6.098 -2.936 25.852 1.00 94.88 340 PRO A C 1
ATOM 2642 O O . PRO A 1 340 ? -6.013 -1.777 25.437 1.00 94.88 340 PRO A O 1
ATOM 2645 N N . VAL A 1 341 ? -7.129 -3.353 26.584 1.00 96.62 341 VAL A N 1
ATOM 2646 C CA . VAL A 1 341 ? -8.167 -2.434 27.061 1.00 96.62 341 VAL A CA 1
ATOM 2647 C C . VAL A 1 341 ? -7.544 -1.502 28.097 1.00 96.62 341 VAL A C 1
ATOM 2649 O O . VAL A 1 341 ? -6.895 -1.967 29.030 1.00 96.62 341 VAL A O 1
ATOM 2652 N N . CYS A 1 342 ? -7.743 -0.193 27.942 1.00 97.06 342 CYS A N 1
ATOM 2653 C CA . CYS A 1 342 ? -7.219 0.792 28.879 1.00 97.06 342 CYS A CA 1
ATOM 2654 C C . CYS A 1 342 ? -8.255 1.139 29.954 1.00 97.06 342 CYS A C 1
ATOM 2656 O O . CYS A 1 342 ? -9.362 1.590 29.645 1.00 97.06 342 CYS A O 1
ATOM 2658 N N . VAL A 1 343 ? -7.880 0.963 31.216 1.00 97.38 343 VAL A N 1
ATOM 2659 C CA . VAL A 1 343 ? -8.669 1.322 32.394 1.00 97.38 343 VAL A CA 1
ATOM 2660 C C . VAL A 1 343 ? -8.155 2.655 32.929 1.00 97.38 343 VAL A C 1
ATOM 2662 O O . VAL A 1 343 ? -6.948 2.869 33.054 1.00 97.38 343 VAL A O 1
ATOM 2665 N N . HIS A 1 344 ? -9.072 3.576 33.205 1.00 97.62 344 HIS A N 1
ATOM 2666 C CA . HIS A 1 344 ? -8.759 4.860 33.813 1.00 97.62 344 HIS A CA 1
ATOM 2667 C C . HIS A 1 344 ? -9.171 4.843 35.279 1.00 97.62 344 HIS A C 1
ATOM 2669 O O . HIS A 1 344 ? -10.356 4.753 35.591 1.00 97.62 344 HIS A O 1
ATOM 2675 N N . VAL A 1 345 ? -8.189 4.920 36.166 1.00 96.50 345 VAL A N 1
ATOM 2676 C CA . VAL A 1 345 ? -8.373 4.813 37.608 1.00 96.50 345 VAL A CA 1
ATOM 2677 C C . VAL A 1 345 ? -8.452 6.210 38.216 1.00 96.50 345 VAL A C 1
ATOM 2679 O O . VAL A 1 345 ? -7.470 6.956 38.239 1.00 96.50 345 VAL A O 1
ATOM 2682 N N . GLN A 1 346 ? -9.637 6.562 38.708 1.00 94.12 346 GLN A N 1
ATOM 2683 C CA . GLN A 1 346 ? -9.893 7.798 39.437 1.00 94.12 346 GLN A CA 1
ATOM 2684 C C . GLN A 1 346 ? -9.762 7.516 40.929 1.00 94.12 346 GLN A C 1
ATOM 2686 O O . GLN A 1 346 ? -10.622 6.861 41.510 1.00 94.12 346 GLN A O 1
ATOM 2691 N N . ALA A 1 347 ? -8.666 7.974 41.530 1.00 88.50 347 ALA A N 1
ATOM 2692 C CA . ALA A 1 347 ? -8.484 8.000 42.976 1.00 88.50 347 ALA A CA 1
ATOM 2693 C C . ALA A 1 347 ? -7.278 8.855 43.368 1.00 88.50 347 ALA A C 1
ATOM 2695 O O . ALA A 1 347 ? -6.358 9.074 42.574 1.00 88.50 347 ALA A O 1
ATOM 2696 N N . HIS A 1 348 ? -7.276 9.304 44.621 1.00 87.81 348 HIS A N 1
ATOM 2697 C CA . HIS A 1 348 ? -6.120 9.924 45.259 1.00 87.81 348 HIS A CA 1
ATOM 2698 C C . HIS A 1 348 ? -5.196 8.828 45.796 1.00 87.81 348 HIS A C 1
ATOM 2700 O O . HIS A 1 348 ? -5.246 8.474 46.968 1.00 87.81 348 HIS A O 1
ATOM 2706 N N . LEU A 1 349 ? -4.385 8.252 44.908 1.00 89.50 349 LEU A N 1
ATOM 2707 C CA . LEU A 1 349 ? -3.492 7.143 45.240 1.00 89.50 349 LEU A CA 1
ATOM 2708 C C . LEU A 1 349 ? -2.064 7.624 45.482 1.00 89.50 349 LEU A C 1
ATOM 2710 O O . LEU A 1 349 ? -1.546 8.486 44.767 1.00 89.50 349 LEU A O 1
ATOM 2714 N N . THR A 1 350 ? -1.389 6.989 46.437 1.00 93.56 350 THR A N 1
ATOM 2715 C CA . THR A 1 350 ? 0.070 7.092 46.545 1.00 93.56 350 THR A CA 1
ATOM 2716 C C . THR A 1 350 ? 0.748 6.393 45.353 1.00 93.56 350 THR A C 1
ATOM 2718 O O . THR A 1 350 ? 0.186 5.441 44.803 1.00 93.56 350 THR A O 1
ATOM 2721 N N . PRO A 1 351 ? 1.983 6.775 44.970 1.00 94.19 351 PRO A N 1
ATOM 2722 C CA . PRO A 1 351 ? 2.712 6.121 43.876 1.00 94.19 351 PRO A CA 1
ATOM 2723 C C . PRO A 1 351 ? 2.883 4.603 44.049 1.00 94.19 351 PRO A C 1
ATOM 2725 O O . PRO A 1 351 ? 2.918 3.860 43.073 1.00 94.19 351 PRO A O 1
ATOM 2728 N N . LYS A 1 352 ? 2.969 4.124 45.298 1.00 95.06 352 LYS A N 1
ATOM 2729 C CA . LYS A 1 352 ? 3.062 2.688 45.600 1.00 95.06 352 LYS A CA 1
ATOM 2730 C C . LYS A 1 352 ? 1.742 1.965 45.333 1.00 95.06 352 LYS A C 1
ATOM 2732 O O . LYS A 1 352 ? 1.749 0.883 44.755 1.00 95.06 352 LYS A O 1
ATOM 2737 N N . GLN A 1 353 ? 0.618 2.566 45.724 1.00 94.50 353 GLN A N 1
ATOM 2738 C CA . GLN A 1 353 ? -0.709 2.005 45.463 1.00 94.50 353 GLN A CA 1
ATOM 2739 C C . GLN A 1 353 ? -1.029 2.010 43.967 1.00 94.50 353 GLN A C 1
ATOM 2741 O O . GLN A 1 353 ? -1.511 1.007 43.451 1.00 94.50 353 GLN A O 1
ATOM 2746 N N . SER A 1 354 ? -0.718 3.097 43.250 1.00 94.44 354 SER A N 1
ATOM 2747 C CA . SER A 1 354 ? -0.934 3.147 41.801 1.00 94.44 354 SER A CA 1
ATOM 2748 C C . SER A 1 354 ? -0.103 2.092 41.071 1.00 94.44 354 SER A C 1
ATOM 2750 O O . SER A 1 354 ? -0.633 1.412 40.199 1.00 94.44 354 SER A O 1
ATOM 2752 N N . GLN A 1 355 ? 1.153 1.870 41.472 1.00 96.12 355 GLN A N 1
ATOM 2753 C CA . GLN A 1 355 ? 1.978 0.799 40.910 1.00 96.12 355 GLN A CA 1
ATOM 2754 C C . GLN A 1 355 ? 1.417 -0.601 41.212 1.00 96.12 355 GLN A C 1
ATOM 2756 O O . GLN A 1 355 ? 1.423 -1.453 40.327 1.00 96.12 355 GLN A O 1
ATOM 2761 N N . ALA A 1 356 ? 0.912 -0.841 42.428 1.00 95.94 356 ALA A N 1
ATOM 2762 C CA . ALA A 1 356 ? 0.301 -2.121 42.800 1.00 95.94 356 ALA A CA 1
ATOM 2763 C C . ALA A 1 356 ? -0.996 -2.403 42.019 1.00 95.94 356 ALA A C 1
ATOM 2765 O O . ALA A 1 356 ? -1.236 -3.524 41.584 1.00 95.94 356 ALA A O 1
ATOM 2766 N N . ILE A 1 357 ? -1.818 -1.378 41.797 1.00 95.94 357 ILE A N 1
ATOM 2767 C CA . ILE A 1 357 ? -3.049 -1.490 41.005 1.00 95.94 357 ILE A CA 1
ATOM 2768 C C . ILE A 1 357 ? -2.725 -1.682 39.521 1.00 95.94 357 ILE A C 1
ATOM 2770 O O . ILE A 1 357 ? -3.350 -2.505 38.851 1.00 95.94 357 ILE A O 1
ATOM 2774 N N . ALA A 1 358 ? -1.736 -0.944 39.008 1.00 96.62 358 ALA A N 1
ATOM 2775 C CA . ALA A 1 358 ? -1.263 -1.088 37.638 1.00 96.62 358 ALA A CA 1
ATOM 2776 C C . ALA A 1 358 ? -0.776 -2.513 37.375 1.00 96.62 358 ALA A C 1
ATOM 2778 O O . ALA A 1 358 ? -1.221 -3.127 36.413 1.00 96.62 358 ALA A O 1
ATOM 2779 N N . SER A 1 359 ? 0.052 -3.074 38.261 1.00 96.94 359 SER A N 1
ATOM 2780 C CA . SER A 1 359 ? 0.579 -4.428 38.082 1.00 96.94 359 SER A CA 1
ATOM 2781 C C . SER A 1 359 ? -0.516 -5.499 38.116 1.00 96.94 359 SER A C 1
ATOM 2783 O O . SER A 1 359 ? -0.483 -6.413 37.295 1.00 96.94 359 SER A O 1
ATOM 2785 N N . GLN A 1 360 ? -1.519 -5.372 38.992 1.00 96.19 360 GLN A N 1
ATOM 2786 C CA . GLN A 1 360 ? -2.667 -6.288 39.026 1.00 96.19 360 GLN A CA 1
ATOM 2787 C C . GLN A 1 360 ? -3.489 -6.236 37.729 1.00 96.19 360 GLN A C 1
ATOM 2789 O O . GLN A 1 360 ? -3.853 -7.271 37.171 1.00 96.19 360 GLN A O 1
ATOM 2794 N N . LEU A 1 361 ? -3.765 -5.035 37.218 1.00 96.69 361 LEU A N 1
ATOM 2795 C CA . LEU A 1 361 ? -4.519 -4.860 35.975 1.00 96.69 361 LEU A CA 1
ATOM 2796 C C . LEU A 1 361 ? -3.705 -5.278 34.738 1.00 96.69 361 LEU A C 1
ATOM 2798 O O . LEU A 1 361 ? -4.261 -5.884 33.821 1.00 96.69 361 LEU A O 1
ATOM 2802 N N . GLU A 1 362 ? -2.396 -5.030 34.725 1.00 96.50 362 GLU A N 1
ATOM 2803 C CA . GLU A 1 362 ? -1.482 -5.482 33.671 1.00 96.50 362 GLU A CA 1
ATOM 2804 C C . GLU A 1 362 ? -1.387 -7.010 33.614 1.00 96.50 362 GLU A C 1
ATOM 2806 O O . GLU A 1 362 ? -1.445 -7.576 32.520 1.00 96.50 362 GLU A O 1
ATOM 2811 N N . GLN A 1 363 ? -1.342 -7.694 34.766 1.00 96.25 363 GLN A N 1
ATOM 2812 C CA . GLN A 1 363 ? -1.412 -9.161 34.838 1.00 96.25 363 GLN A CA 1
ATOM 2813 C C . GLN A 1 363 ? -2.707 -9.712 34.221 1.00 96.25 363 GLN A C 1
ATOM 2815 O O . GLN A 1 363 ? -2.695 -10.771 33.597 1.00 96.25 363 GLN A O 1
ATOM 2820 N N . ALA A 1 364 ? -3.810 -8.966 34.320 1.00 95.38 364 ALA A N 1
ATOM 2821 C CA . ALA A 1 364 ? -5.092 -9.303 33.701 1.00 95.38 364 ALA A CA 1
ATOM 2822 C C . ALA A 1 364 ? -5.229 -8.843 32.227 1.00 95.38 364 ALA A C 1
ATOM 2824 O O . ALA A 1 364 ? -6.288 -9.018 31.603 1.00 95.38 364 ALA A O 1
ATOM 2825 N N . GLY A 1 365 ? -4.167 -8.269 31.647 1.00 96.19 365 GLY A N 1
ATOM 2826 C CA . GLY A 1 365 ? -4.096 -7.841 30.248 1.00 96.19 365 GLY A CA 1
ATOM 2827 C C . GLY A 1 365 ? -4.683 -6.454 29.962 1.00 96.19 365 GLY A C 1
ATOM 2828 O O . GLY A 1 365 ? -5.018 -6.158 28.810 1.00 96.19 365 GLY A O 1
ATOM 2829 N N . PHE A 1 366 ? -4.835 -5.606 30.981 1.00 97.19 366 PHE A N 1
ATOM 2830 C CA . PHE A 1 366 ? -5.285 -4.221 30.837 1.00 97.19 366 PHE A CA 1
ATOM 2831 C C . PHE A 1 366 ? -4.104 -3.247 30.851 1.00 97.19 366 PHE A C 1
ATOM 2833 O O . PHE A 1 366 ? -3.115 -3.455 31.539 1.00 97.19 366 PHE A O 1
ATOM 2840 N N . ALA A 1 367 ? -4.230 -2.144 30.116 1.00 97.12 367 ALA A N 1
ATOM 2841 C CA . ALA A 1 367 ? -3.375 -0.977 30.311 1.00 97.12 367 ALA A CA 1
ATOM 2842 C C . ALA A 1 367 ? -4.021 -0.044 31.342 1.00 97.12 367 ALA A C 1
ATOM 2844 O O . ALA A 1 367 ? -5.248 0.048 31.404 1.00 97.12 367 ALA A O 1
ATOM 2845 N N . THR A 1 368 ? -3.224 0.685 32.121 1.00 96.94 368 THR A N 1
ATOM 2846 C CA . THR A 1 368 ? -3.750 1.579 33.162 1.00 96.94 368 THR A CA 1
ATOM 2847 C C . THR A 1 368 ? -3.329 3.024 32.967 1.00 96.94 368 THR A C 1
ATOM 2849 O O . THR A 1 368 ? -2.183 3.319 32.636 1.00 96.94 368 THR A O 1
ATOM 2852 N N . THR A 1 369 ? -4.259 3.938 33.223 1.00 96.69 369 THR A N 1
ATOM 2853 C CA . THR A 1 369 ? -4.004 5.378 33.342 1.00 96.69 369 THR A CA 1
ATOM 2854 C C . THR A 1 369 ? -4.604 5.878 34.647 1.00 96.69 369 THR A C 1
ATOM 2856 O O . THR A 1 369 ? -5.636 5.371 35.079 1.00 96.69 369 THR A O 1
ATOM 2859 N N . PHE A 1 370 ? -3.971 6.864 35.274 1.00 95.75 370 PHE A N 1
ATOM 2860 C CA . PHE A 1 370 ? -4.411 7.419 36.555 1.00 95.75 370 PHE A CA 1
ATOM 2861 C C . PHE A 1 370 ? -4.826 8.886 36.395 1.00 95.75 370 PHE A C 1
ATOM 2863 O O . PHE A 1 370 ? -4.324 9.589 35.511 1.00 95.75 370 PHE A O 1
ATOM 2870 N N . GLY A 1 371 ? -5.746 9.344 37.248 1.00 89.75 371 GLY A N 1
ATOM 2871 C CA . GLY A 1 371 ? -6.063 10.770 37.406 1.00 89.75 371 GLY A CA 1
ATOM 2872 C C . GLY A 1 371 ? -4.829 11.600 37.818 1.00 89.75 371 GLY A C 1
ATOM 2873 O O . GLY A 1 371 ? -3.825 11.033 38.247 1.00 89.75 371 GLY A O 1
ATOM 2874 N N . PRO A 1 372 ? -4.853 12.941 37.680 1.00 87.00 372 PRO A N 1
ATOM 2875 C CA . PRO A 1 372 ? -6.043 13.800 37.639 1.00 87.00 372 PRO A CA 1
ATOM 2876 C C . PRO A 1 372 ? -6.588 14.119 36.236 1.00 87.00 372 PRO A C 1
ATOM 2878 O O . PRO A 1 372 ? -7.599 14.808 36.119 1.00 87.00 372 PRO A O 1
ATOM 2881 N N . ALA A 1 373 ? -5.934 13.669 35.161 1.00 89.88 373 ALA A N 1
ATOM 2882 C CA . ALA A 1 373 ? -6.416 13.925 33.803 1.00 89.88 373 ALA A CA 1
ATOM 2883 C C . ALA A 1 373 ? -7.780 13.254 33.559 1.00 89.88 373 ALA A C 1
ATOM 2885 O O . ALA A 1 373 ? -8.019 12.148 34.031 1.00 89.88 373 ALA A O 1
ATOM 2886 N N . ALA A 1 374 ? -8.670 13.902 32.802 1.00 91.75 374 ALA A N 1
ATOM 2887 C CA . ALA A 1 374 ? -9.967 13.317 32.463 1.00 91.75 374 ALA A CA 1
ATOM 2888 C C . ALA A 1 374 ? -9.807 12.051 31.589 1.00 91.75 374 ALA A C 1
ATOM 2890 O O . ALA A 1 374 ? -8.941 12.038 30.705 1.00 91.75 374 ALA A O 1
ATOM 2891 N N . PRO A 1 375 ? -10.661 11.021 31.770 1.00 93.06 375 PRO A N 1
ATOM 2892 C CA . PRO A 1 375 ? -10.594 9.792 30.986 1.00 93.06 375 PRO A CA 1
ATOM 2893 C C . PRO A 1 375 ? -10.801 10.077 29.499 1.00 93.06 375 PRO A C 1
ATOM 2895 O O . PRO A 1 375 ? -11.715 10.812 29.101 1.00 93.06 375 PRO A O 1
ATOM 2898 N N . LYS A 1 376 ? -9.993 9.445 28.644 1.00 94.38 376 LYS A N 1
ATOM 2899 C CA . LYS A 1 376 ? -10.234 9.481 27.196 1.00 94.38 376 LYS A CA 1
ATOM 2900 C C . LYS A 1 376 ? -11.507 8.707 26.856 1.00 94.38 376 LYS A C 1
ATOM 2902 O O . LYS A 1 376 ? -11.919 7.789 27.552 1.00 94.38 376 LYS A O 1
ATOM 2907 N N . SER A 1 377 ? -12.108 9.000 25.700 1.00 93.12 377 SER A N 1
ATOM 2908 C CA . SER A 1 377 ? -13.339 8.321 25.252 1.00 93.12 377 SER A CA 1
ATOM 2909 C C . SER A 1 377 ? -13.204 6.808 25.007 1.00 93.12 377 SER A C 1
ATOM 2911 O O . SER A 1 377 ? -14.212 6.147 24.769 1.00 93.12 377 SER A O 1
ATOM 2913 N N . THR A 1 378 ? -11.974 6.295 24.963 1.00 94.75 378 THR A N 1
ATOM 2914 C CA . THR A 1 378 ? -11.623 4.877 24.787 1.00 94.75 378 THR A CA 1
ATOM 2915 C C . THR A 1 378 ? -11.231 4.193 26.093 1.00 94.75 378 THR A C 1
ATOM 2917 O O . THR A 1 378 ? -11.032 2.980 26.095 1.00 94.75 378 THR A O 1
ATOM 2920 N N . GLU A 1 379 ? -11.093 4.956 27.174 1.00 96.12 379 GLU A N 1
ATOM 2921 C CA . GLU A 1 379 ? -10.711 4.444 28.480 1.00 96.12 379 GLU A CA 1
ATOM 2922 C C . GLU A 1 379 ? -11.974 4.117 29.284 1.00 96.12 379 GLU A C 1
ATOM 2924 O O . GLU A 1 379 ? -12.984 4.832 29.228 1.00 96.12 379 GLU A O 1
ATOM 2929 N N . VAL A 1 380 ? -11.924 3.011 30.025 1.00 96.38 380 VAL A N 1
ATOM 2930 C CA . VAL A 1 380 ? -13.010 2.590 30.912 1.00 96.38 380 VAL A CA 1
ATOM 2931 C C . VAL A 1 380 ? -12.758 3.191 32.293 1.00 96.38 380 VAL A C 1
ATOM 2933 O O . VAL A 1 380 ? -11.795 2.782 32.941 1.00 96.38 380 VAL A O 1
ATOM 2936 N N . PRO A 1 381 ? -13.572 4.156 32.759 1.00 95.69 381 PRO A N 1
ATOM 2937 C CA . PRO A 1 381 ? -13.312 4.811 34.028 1.00 95.69 381 PRO A CA 1
ATOM 2938 C C . PRO A 1 381 ? -13.814 3.960 35.202 1.00 95.69 381 PRO A C 1
ATOM 2940 O O . PRO A 1 381 ? -14.974 3.528 35.217 1.00 95.69 381 PRO A O 1
ATOM 2943 N N . ILE A 1 382 ? -12.942 3.765 36.188 1.00 94.88 382 ILE A N 1
ATOM 2944 C CA . ILE A 1 382 ? -13.254 3.197 37.501 1.00 94.88 382 ILE A CA 1
ATOM 2945 C C . ILE A 1 382 ? -12.946 4.227 38.586 1.00 94.88 382 ILE A C 1
ATOM 2947 O O . ILE A 1 382 ? -11.982 4.984 38.472 1.00 94.88 382 ILE A O 1
ATOM 2951 N N . LEU A 1 383 ? -13.775 4.253 39.621 1.00 93.94 383 LEU A N 1
ATOM 2952 C CA . LEU A 1 383 ? -13.602 5.070 40.814 1.00 93.94 383 LEU A CA 1
ATOM 2953 C C . LEU A 1 383 ? -13.228 4.125 41.953 1.00 93.94 383 LEU A C 1
ATOM 2955 O O . LEU A 1 383 ? -14.013 3.231 42.273 1.00 93.94 383 LEU A O 1
ATOM 2959 N N . LEU A 1 384 ? -12.028 4.276 42.512 1.00 91.38 384 LEU A N 1
ATOM 2960 C CA . LEU A 1 384 ? -11.640 3.466 43.666 1.00 91.38 384 LEU A CA 1
ATOM 2961 C C . LEU A 1 384 ? -12.139 4.137 44.941 1.00 91.38 384 LEU A C 1
ATOM 2963 O O . LEU A 1 384 ? -11.761 5.269 45.236 1.00 91.38 384 LEU A O 1
ATOM 2967 N N . GLU A 1 385 ? -12.984 3.421 45.674 1.00 89.50 385 GLU A N 1
ATOM 2968 C CA . GLU A 1 385 ? -13.540 3.822 46.967 1.00 89.50 385 GLU A CA 1
ATOM 2969 C C . GLU A 1 385 ? -13.244 2.689 47.967 1.00 89.50 385 GLU A C 1
ATOM 2971 O O . GLU A 1 385 ? -13.509 1.523 47.675 1.00 89.50 385 GLU A O 1
ATOM 2976 N N . GLU A 1 386 ? -12.654 3.008 49.125 1.00 79.06 386 GLU A N 1
ATOM 2977 C CA . GLU A 1 386 ? -12.295 2.003 50.145 1.00 79.06 386 GLU A CA 1
ATOM 2978 C C . GLU A 1 386 ? -13.534 1.462 50.885 1.00 79.06 386 GLU A C 1
ATOM 2980 O O . GLU A 1 386 ? -13.565 0.288 51.247 1.00 79.06 386 GLU A O 1
ATOM 2985 N N . ASP A 1 387 ? -14.592 2.275 50.998 1.00 69.56 387 ASP A N 1
ATOM 2986 C CA . ASP A 1 387 ? -15.807 1.985 51.775 1.00 69.56 387 ASP A CA 1
ATOM 2987 C C . ASP A 1 387 ? -16.979 1.433 50.941 1.00 69.56 387 ASP A C 1
ATOM 2989 O O . ASP A 1 387 ? -18.139 1.502 51.361 1.00 69.56 387 ASP A O 1
ATOM 2993 N N . VAL A 1 388 ? -16.729 0.882 49.746 1.00 68.94 388 VAL A N 1
ATOM 2994 C CA . VAL A 1 388 ? -17.803 0.206 48.999 1.00 68.94 388 VAL A CA 1
ATOM 2995 C C . VAL A 1 388 ? -18.178 -1.055 49.770 1.00 68.94 388 VAL A C 1
ATOM 2997 O O . VAL A 1 388 ? -17.455 -2.050 49.741 1.00 68.94 388 VAL A O 1
ATOM 3000 N N . ALA A 1 389 ? -19.291 -0.993 50.505 1.00 59.62 389 ALA A N 1
ATOM 3001 C CA . ALA A 1 389 ? -19.781 -2.105 51.302 1.00 59.62 389 ALA A CA 1
ATOM 3002 C C . ALA A 1 389 ? -19.821 -3.371 50.436 1.00 59.62 389 ALA A C 1
ATOM 3004 O O . ALA A 1 389 ? -20.493 -3.397 49.405 1.00 59.62 389 ALA A O 1
ATOM 3005 N N . ALA A 1 390 ? -19.160 -4.439 50.894 1.00 54.09 390 ALA A N 1
ATOM 3006 C CA . ALA A 1 390 ? -19.091 -5.756 50.246 1.00 54.09 390 ALA A CA 1
ATOM 3007 C C . ALA A 1 390 ? -20.472 -6.402 49.941 1.00 54.09 390 ALA A C 1
ATOM 3009 O O . ALA A 1 390 ? -20.555 -7.506 49.400 1.00 54.09 390 ALA A O 1
ATOM 3010 N N . GLY A 1 391 ? -21.565 -5.724 50.316 1.00 48.53 391 GLY A N 1
ATOM 3011 C CA . GLY A 1 391 ? -22.955 -6.063 50.042 1.00 48.53 391 GLY A CA 1
ATOM 3012 C C . GLY A 1 391 ? -23.539 -5.478 48.751 1.00 48.53 391 GLY A C 1
ATOM 3013 O O . GLY A 1 391 ? -24.543 -6.023 48.298 1.00 48.53 391 GLY A O 1
ATOM 3014 N N . ASP A 1 392 ? -22.924 -4.474 48.104 1.00 51.22 392 ASP A N 1
ATOM 3015 C CA . ASP A 1 392 ? -23.321 -4.034 46.747 1.00 51.22 392 ASP A CA 1
ATOM 3016 C C . ASP A 1 392 ? -22.720 -4.995 45.703 1.00 51.22 392 ASP A C 1
ATOM 3018 O O . ASP A 1 392 ? -21.971 -4.645 44.788 1.00 51.22 392 ASP A O 1
ATOM 3022 N N . LYS A 1 393 ? -22.991 -6.288 45.925 1.00 54.28 393 LYS A N 1
ATOM 3023 C CA . LYS A 1 393 ? -22.598 -7.396 45.062 1.00 54.28 393 LYS A CA 1
ATOM 3024 C C . LYS A 1 393 ? -23.119 -7.089 43.671 1.00 54.28 393 LYS A C 1
ATOM 3026 O O . LYS A 1 393 ? -24.327 -6.912 43.557 1.00 54.28 393 LYS A O 1
ATOM 3031 N N . PHE A 1 394 ? -22.208 -7.050 42.690 1.00 54.22 394 PHE A N 1
ATOM 3032 C CA . PHE A 1 394 ? -22.232 -7.286 41.224 1.00 54.22 394 PHE A CA 1
ATOM 3033 C C . PHE A 1 394 ? -23.567 -7.532 40.456 1.00 54.22 394 PHE A C 1
ATOM 3035 O O . PHE A 1 394 ? -23.544 -7.877 39.278 1.00 54.22 394 PHE A O 1
ATOM 3042 N N . SER A 1 395 ? -24.738 -7.342 41.053 1.00 48.53 395 SER A N 1
ATOM 3043 C CA . SER A 1 395 ? -25.989 -8.047 40.758 1.00 48.53 395 SER A CA 1
ATOM 3044 C C . SER A 1 395 ? -27.026 -7.210 40.021 1.00 48.53 395 SER A C 1
ATOM 3046 O O . SER A 1 395 ? -28.081 -7.726 39.666 1.00 48.53 395 SER A O 1
ATOM 3048 N N . SER A 1 396 ? -26.746 -5.948 39.698 1.00 50.91 396 SER A N 1
ATOM 3049 C CA . SER A 1 396 ? -27.655 -5.169 38.865 1.00 50.91 396 SER A CA 1
ATOM 3050 C C . SER A 1 396 ? -27.041 -4.911 37.494 1.00 50.91 396 SER A C 1
ATOM 3052 O O . SER A 1 396 ? -26.000 -4.272 37.348 1.00 50.91 396 SER A O 1
ATOM 3054 N N . PHE A 1 397 ? -27.752 -5.349 36.453 1.00 54.47 397 PHE A N 1
ATOM 3055 C CA . PHE A 1 397 ? -27.535 -5.022 35.036 1.00 54.47 397 PHE A CA 1
ATOM 3056 C C . PHE A 1 397 ? -27.420 -3.500 34.738 1.00 54.47 397 PHE A C 1
ATOM 3058 O O . PHE A 1 397 ? -27.193 -3.111 33.591 1.00 54.47 397 PHE A O 1
ATOM 3065 N N . PHE A 1 398 ? -27.550 -2.637 35.755 1.00 61.84 398 PHE A N 1
ATOM 3066 C CA . PHE A 1 398 ? -27.656 -1.183 35.685 1.00 61.84 398 PHE A CA 1
ATOM 3067 C C . PHE A 1 398 ? -26.654 -0.435 36.579 1.00 61.84 398 PHE A C 1
ATOM 3069 O O . PHE A 1 398 ? -26.934 0.689 36.992 1.00 61.84 398 PHE A O 1
ATOM 3076 N N . THR A 1 399 ? -25.473 -0.991 36.866 1.00 68.50 399 THR A N 1
ATOM 3077 C CA . THR A 1 399 ? -24.457 -0.229 37.612 1.00 68.50 399 THR A CA 1
ATOM 3078 C C . THR A 1 399 ? -24.044 1.030 36.822 1.00 68.50 399 THR A C 1
ATOM 3080 O O . THR A 1 399 ? -23.636 0.916 35.654 1.00 68.50 399 THR A O 1
ATOM 3083 N N . PRO A 1 400 ? -24.157 2.242 37.401 1.00 80.94 400 PRO A N 1
ATOM 3084 C CA . PRO A 1 400 ? -23.754 3.470 36.725 1.00 80.94 400 PRO A CA 1
ATOM 3085 C C . PRO A 1 400 ? -22.237 3.493 36.478 1.00 80.94 400 PRO A C 1
ATOM 3087 O O . PRO A 1 400 ? -21.456 2.902 37.219 1.00 80.94 400 PRO A O 1
ATOM 3090 N N . TRP A 1 401 ? -21.819 4.173 35.404 1.00 85.75 401 TRP A N 1
ATOM 3091 C CA . TRP A 1 401 ? -20.406 4.396 35.070 1.00 85.75 401 TRP A CA 1
ATOM 3092 C C . TRP A 1 401 ? -20.047 5.866 35.338 1.00 85.75 401 TRP A C 1
ATOM 3094 O O . TRP A 1 401 ? -20.815 6.724 34.894 1.00 85.75 401 TRP A O 1
ATOM 3104 N N . PRO A 1 402 ? -18.898 6.194 35.963 1.00 90.06 402 PRO A N 1
ATOM 3105 C CA . PRO A 1 402 ? -17.772 5.319 36.319 1.00 90.06 402 PRO A CA 1
ATOM 3106 C C . PRO A 1 402 ? -18.117 4.294 37.401 1.00 90.06 402 PRO A C 1
ATOM 3108 O O . PRO A 1 402 ? -18.900 4.578 38.302 1.00 90.06 402 PRO A O 1
ATOM 3111 N N . ARG A 1 403 ? -17.557 3.087 37.273 1.00 87.88 403 ARG A N 1
ATOM 3112 C CA . ARG A 1 403 ? -17.857 1.986 38.192 1.00 87.88 403 ARG A CA 1
ATOM 3113 C C . ARG A 1 403 ? -17.074 2.181 39.488 1.00 87.88 403 ARG A C 1
ATOM 3115 O O . ARG A 1 403 ? -15.861 2.360 39.422 1.00 87.88 403 ARG A O 1
ATOM 3122 N N . ARG A 1 404 ? -17.757 2.126 40.630 1.00 90.31 404 ARG A N 1
ATOM 3123 C CA . ARG A 1 404 ? -17.135 2.123 41.960 1.00 90.31 404 ARG A CA 1
ATOM 3124 C C . ARG A 1 404 ? -16.592 0.733 42.259 1.00 90.31 404 ARG A C 1
ATOM 3126 O O . ARG A 1 404 ? -17.297 -0.250 42.030 1.00 90.31 404 ARG A O 1
ATOM 3133 N N . VAL A 1 405 ? -15.331 0.653 42.659 1.00 89.69 405 VAL A N 1
ATOM 3134 C CA . VAL A 1 405 ? -14.605 -0.609 42.834 1.00 89.69 405 VAL A CA 1
ATOM 3135 C C . VAL A 1 405 ? -13.770 -0.510 44.108 1.00 89.69 405 VAL A C 1
ATOM 3137 O O . VAL A 1 405 ? -13.078 0.489 44.301 1.00 89.69 405 VAL A O 1
ATOM 3140 N N . SER A 1 406 ? -13.821 -1.531 44.964 1.00 89.50 406 SER A N 1
ATOM 3141 C CA . SER A 1 406 ? -12.900 -1.642 46.099 1.00 89.50 406 SER A CA 1
ATOM 3142 C C . SER A 1 406 ? -11.524 -2.112 45.623 1.00 89.50 406 SER A C 1
ATOM 3144 O O . SER A 1 406 ? -11.411 -2.843 44.639 1.00 89.50 406 SER A O 1
ATOM 3146 N N . SER A 1 407 ? -10.456 -1.744 46.331 1.00 88.00 407 SER A N 1
ATOM 3147 C CA . SER A 1 407 ? -9.097 -2.208 46.018 1.00 88.00 407 SER A CA 1
ATOM 3148 C C . SER A 1 407 ? -8.972 -3.739 46.017 1.00 88.00 407 SER A C 1
ATOM 3150 O O . SER A 1 407 ? -8.200 -4.283 45.230 1.00 88.00 407 SER A O 1
ATOM 3152 N N . ALA A 1 408 ? -9.777 -4.435 46.828 1.00 87.06 408 ALA A N 1
ATOM 3153 C CA . ALA A 1 408 ? -9.833 -5.896 46.873 1.00 87.06 408 ALA A CA 1
ATOM 3154 C C . ALA A 1 408 ? -10.454 -6.519 45.606 1.00 87.06 408 ALA A C 1
ATOM 3156 O O . ALA A 1 408 ? -10.042 -7.596 45.176 1.00 87.06 408 ALA A O 1
ATOM 3157 N N . ASP A 1 409 ? -11.396 -5.823 44.964 1.00 88.81 409 ASP A N 1
ATOM 3158 C CA . ASP A 1 409 ? -12.148 -6.342 43.814 1.00 88.81 409 ASP A CA 1
ATOM 3159 C C . ASP A 1 409 ? -11.401 -6.189 42.486 1.00 88.81 409 ASP A C 1
ATOM 3161 O O . ASP A 1 409 ? -11.830 -6.734 41.466 1.00 88.81 409 ASP A O 1
ATOM 3165 N N . ILE A 1 410 ? -10.275 -5.467 42.471 1.00 91.06 410 ILE A N 1
ATOM 3166 C CA . ILE A 1 410 ? -9.468 -5.226 41.264 1.00 91.06 410 ILE A CA 1
ATOM 3167 C C . ILE A 1 410 ? -8.996 -6.541 40.639 1.00 91.06 410 ILE A C 1
ATOM 3169 O O . ILE A 1 410 ? -8.909 -6.644 39.415 1.00 91.06 410 ILE A O 1
ATOM 3173 N N . ALA A 1 411 ? -8.741 -7.559 41.462 1.00 90.88 411 ALA A N 1
ATOM 3174 C CA . ALA A 1 411 ? -8.313 -8.880 41.018 1.00 90.88 411 ALA A CA 1
ATOM 3175 C C . ALA A 1 411 ? -9.469 -9.787 40.547 1.00 90.88 411 ALA A C 1
ATOM 3177 O O . ALA A 1 411 ? -9.209 -10.877 40.044 1.00 90.88 411 ALA A O 1
ATOM 3178 N N . SER A 1 412 ? -10.733 -9.371 40.692 1.00 91.44 412 SER A N 1
ATOM 3179 C CA . SER A 1 412 ? -11.880 -10.228 40.372 1.00 91.44 412 SER A CA 1
ATOM 3180 C C . SER A 1 412 ? -12.079 -10.420 38.860 1.00 91.44 412 SER A C 1
ATOM 3182 O O . SER A 1 412 ? -12.123 -9.460 38.083 1.00 91.44 412 SER A O 1
ATOM 3184 N N . GLU A 1 413 ? -12.281 -11.671 38.433 1.00 92.56 413 GLU A N 1
ATOM 3185 C CA . GLU A 1 413 ? -12.544 -11.999 37.022 1.00 92.56 413 GLU A CA 1
ATOM 3186 C C . GLU A 1 413 ? -13.847 -11.362 36.509 1.00 92.56 413 GLU A C 1
ATOM 3188 O O . GLU A 1 413 ? -13.933 -10.936 35.354 1.00 92.56 413 GLU A O 1
ATOM 3193 N N . GLU A 1 414 ? -14.854 -11.225 37.375 1.00 89.81 414 GLU A N 1
ATOM 3194 C CA . GLU A 1 414 ? -16.126 -10.574 37.049 1.00 89.81 414 GLU A CA 1
ATOM 3195 C C . GLU A 1 414 ? -15.948 -9.087 36.725 1.00 89.81 414 GLU A C 1
ATOM 3197 O O . GLU A 1 414 ? -16.553 -8.564 35.776 1.00 89.81 414 GLU A O 1
ATOM 3202 N N . LEU A 1 415 ? -15.092 -8.385 37.481 1.00 90.81 415 LEU A N 1
ATOM 3203 C CA . LEU A 1 415 ? -14.730 -7.011 37.161 1.00 90.81 415 LEU A CA 1
ATOM 3204 C C . LEU A 1 415 ? -14.029 -6.968 35.806 1.00 90.81 415 LEU A C 1
ATOM 3206 O O . LEU A 1 415 ? -14.418 -6.164 34.959 1.00 90.81 415 LEU A O 1
ATOM 3210 N N . HIS A 1 416 ? -13.054 -7.846 35.558 1.00 94.44 416 HIS A N 1
ATOM 3211 C CA . HIS A 1 416 ? -12.328 -7.884 34.284 1.00 94.44 416 HIS A CA 1
ATOM 3212 C C . HIS A 1 416 ? -13.267 -8.117 33.097 1.00 94.44 416 HIS A C 1
ATOM 3214 O O . HIS A 1 416 ? -13.184 -7.406 32.090 1.00 94.44 416 HIS A O 1
ATOM 3220 N N . ALA A 1 417 ? -14.206 -9.058 33.214 1.00 91.69 417 ALA A N 1
ATOM 3221 C CA . ALA A 1 417 ? -15.219 -9.321 32.194 1.00 91.69 417 ALA A CA 1
ATOM 3222 C C . ALA A 1 417 ? -16.113 -8.092 31.951 1.00 91.69 417 ALA A C 1
ATOM 3224 O O . ALA A 1 417 ? -16.350 -7.698 30.804 1.00 91.69 417 ALA A O 1
ATOM 3225 N N . SER A 1 418 ? -16.549 -7.427 33.023 1.00 90.94 418 SER A N 1
ATOM 3226 C CA . SER A 1 418 ? -17.354 -6.205 32.949 1.00 90.94 418 SER A CA 1
ATOM 3227 C C . SER A 1 418 ? -16.597 -5.033 32.311 1.00 90.94 418 SER A C 1
ATOM 3229 O O . SER A 1 418 ? -17.150 -4.336 31.454 1.00 90.94 418 SER A O 1
ATOM 3231 N N . LEU A 1 419 ? -15.317 -4.845 32.653 1.00 94.44 419 LEU A N 1
ATOM 3232 C CA . LEU A 1 419 ? -14.445 -3.828 32.061 1.00 94.44 419 LEU A CA 1
ATOM 3233 C C . LEU A 1 419 ? -14.263 -4.063 30.558 1.00 94.44 419 LEU A C 1
ATOM 3235 O O . LEU A 1 419 ? -14.437 -3.130 29.771 1.00 94.44 419 LEU A O 1
ATOM 3239 N N . ARG A 1 420 ? -14.001 -5.309 30.134 1.00 94.75 420 ARG A N 1
ATOM 3240 C CA . ARG A 1 420 ? -13.900 -5.672 28.707 1.00 94.75 420 ARG A CA 1
ATOM 3241 C C . ARG A 1 420 ? -15.213 -5.412 27.972 1.00 94.75 420 ARG A C 1
ATOM 3243 O O . ARG A 1 420 ? -15.216 -4.741 26.939 1.00 94.75 420 ARG A O 1
ATOM 3250 N N . ARG A 1 421 ? -16.346 -5.855 28.530 1.00 92.56 421 ARG A N 1
ATOM 3251 C CA . ARG A 1 421 ? -17.678 -5.615 27.949 1.00 92.56 421 ARG A CA 1
ATOM 3252 C C . ARG A 1 421 ? -17.960 -4.121 27.803 1.00 92.56 421 ARG A C 1
ATOM 3254 O O . ARG A 1 421 ? -18.434 -3.674 26.755 1.00 92.56 421 ARG A O 1
ATOM 3261 N N . ARG A 1 422 ? -17.634 -3.323 28.823 1.00 94.25 422 ARG A N 1
ATOM 3262 C CA . ARG A 1 422 ? -17.800 -1.868 28.779 1.00 94.25 422 ARG A CA 1
ATOM 3263 C C . ARG A 1 422 ? -16.923 -1.221 27.714 1.00 94.25 422 ARG A C 1
ATOM 3265 O O . ARG A 1 422 ? -17.432 -0.382 26.966 1.00 94.25 422 ARG A O 1
ATOM 3272 N N . ALA A 1 423 ? -15.658 -1.622 27.622 1.00 95.75 423 ALA A N 1
ATOM 3273 C CA . ALA A 1 423 ? -14.737 -1.145 26.598 1.00 95.75 423 ALA A CA 1
ATOM 3274 C C . ALA A 1 423 ? -15.288 -1.424 25.195 1.00 95.75 423 ALA A C 1
ATOM 3276 O O . ALA A 1 423 ? -15.428 -0.502 24.393 1.00 95.75 423 ALA A O 1
ATOM 3277 N N . HIS A 1 424 ? -15.723 -2.662 24.930 1.00 94.81 424 HIS A N 1
ATOM 3278 C CA . HIS A 1 424 ? -16.321 -3.049 23.649 1.00 94.81 424 HIS A CA 1
ATOM 3279 C C . HIS A 1 424 ? -17.540 -2.177 23.298 1.00 94.81 424 HIS A C 1
ATOM 3281 O O . HIS A 1 424 ? -17.648 -1.678 22.175 1.00 94.81 424 HIS A O 1
ATOM 3287 N N . LEU A 1 425 ? -18.432 -1.908 24.259 1.00 94.62 425 LEU A N 1
ATOM 3288 C CA . LEU A 1 425 ? -19.580 -1.016 24.051 1.00 94.62 425 LEU A CA 1
ATOM 3289 C C . LEU A 1 425 ? -19.159 0.429 23.733 1.00 94.62 425 LEU A C 1
ATOM 3291 O O . LEU A 1 425 ? -19.746 1.061 22.847 1.00 94.62 425 LEU A O 1
ATOM 3295 N N . GLN A 1 426 ? -18.155 0.969 24.431 1.00 95.69 426 GLN A N 1
ATOM 3296 C CA . GLN A 1 426 ? -17.610 2.302 24.148 1.00 95.69 426 GLN A CA 1
ATOM 3297 C C . GLN A 1 426 ? -16.978 2.360 22.751 1.00 95.69 426 GLN A C 1
ATOM 3299 O O . GLN A 1 426 ? -17.279 3.285 21.990 1.00 95.69 426 GLN A O 1
ATOM 3304 N N . TYR A 1 427 ? -16.184 1.352 22.378 1.00 97.19 427 TYR A N 1
ATOM 3305 C CA . TYR A 1 427 ? -15.553 1.236 21.063 1.00 97.19 427 TYR A CA 1
ATOM 3306 C C . TYR A 1 427 ? -16.585 1.222 19.938 1.00 97.19 427 TYR A C 1
ATOM 3308 O O . TYR A 1 427 ? -16.476 2.026 19.013 1.00 97.19 427 TYR A O 1
ATOM 3316 N N . ARG A 1 428 ? -17.645 0.412 20.050 1.00 96.88 428 ARG A N 1
ATOM 3317 C CA . ARG A 1 428 ? -18.739 0.356 19.061 1.00 96.88 428 ARG A CA 1
ATOM 3318 C C . ARG A 1 428 ? -19.452 1.693 18.907 1.00 96.88 428 ARG A C 1
ATOM 3320 O O . ARG A 1 428 ? -19.638 2.178 17.792 1.00 96.88 428 ARG A O 1
ATOM 3327 N N . ARG A 1 429 ? -19.830 2.331 20.023 1.00 96.00 429 ARG A N 1
ATOM 3328 C CA . ARG A 1 429 ? -20.501 3.645 20.007 1.00 96.00 429 ARG A CA 1
ATOM 3329 C C . ARG A 1 429 ? -19.620 4.706 19.360 1.00 96.00 429 ARG A C 1
ATOM 3331 O O . ARG A 1 429 ? -20.101 5.496 18.546 1.00 96.00 429 ARG A O 1
ATOM 3338 N N . LEU A 1 430 ? -18.336 4.723 19.714 1.00 96.38 430 LEU A N 1
ATOM 3339 C CA . LEU A 1 430 ? -17.368 5.656 19.158 1.00 96.38 430 LEU A CA 1
ATOM 3340 C C . LEU A 1 430 ? -17.194 5.431 17.656 1.00 96.38 430 LEU A C 1
ATOM 3342 O O . LEU A 1 430 ? -17.286 6.389 16.890 1.00 96.38 430 LEU A O 1
ATOM 3346 N N . LEU A 1 431 ? -17.011 4.180 17.244 1.00 96.88 431 LEU A N 1
ATOM 3347 C CA . LEU A 1 431 ? -16.834 3.776 15.858 1.00 96.88 431 LEU A CA 1
ATOM 3348 C C . LEU A 1 431 ? -18.037 4.154 14.995 1.00 96.88 431 LEU A C 1
ATOM 3350 O O . LEU A 1 431 ? -17.875 4.884 14.020 1.00 96.88 431 LEU A O 1
ATOM 3354 N N . LEU A 1 432 ? -19.251 3.770 15.399 1.00 96.88 432 LEU A N 1
ATOM 3355 C CA . LEU A 1 432 ? -20.481 4.103 14.673 1.00 96.88 432 LEU A CA 1
ATOM 3356 C C . LEU A 1 432 ? -20.696 5.616 14.583 1.00 96.88 432 LEU A C 1
ATOM 3358 O O . LEU A 1 432 ? -21.084 6.128 13.535 1.00 96.88 432 LEU A O 1
ATOM 3362 N N . ARG A 1 433 ? -20.399 6.361 15.656 1.00 96.75 433 ARG A N 1
ATOM 3363 C CA . ARG A 1 433 ? -20.473 7.829 15.648 1.00 96.75 433 ARG A CA 1
ATOM 3364 C C . ARG A 1 433 ? -19.478 8.442 14.660 1.00 96.75 433 ARG A C 1
ATOM 3366 O O . ARG A 1 433 ? -19.834 9.375 13.942 1.00 96.75 433 ARG A O 1
ATOM 3373 N N . ARG A 1 434 ? -18.237 7.950 14.620 1.00 96.56 434 ARG A N 1
ATOM 3374 C CA . ARG A 1 434 ? -17.193 8.471 13.724 1.00 96.56 434 ARG A CA 1
ATOM 3375 C C . ARG A 1 434 ? -17.454 8.093 12.268 1.00 96.56 434 ARG A C 1
ATOM 3377 O O . ARG A 1 434 ? -17.391 8.981 11.422 1.00 96.56 434 ARG A O 1
ATOM 3384 N N . LEU A 1 435 ? -17.847 6.851 11.986 1.00 95.88 435 LEU A N 1
ATOM 3385 C CA . LEU A 1 435 ? -18.266 6.422 10.648 1.00 95.88 435 LEU A CA 1
ATOM 3386 C C . LEU A 1 435 ? -19.478 7.213 10.158 1.00 95.88 435 LEU A C 1
ATOM 3388 O O . LEU A 1 435 ? -19.455 7.719 9.041 1.00 95.88 435 LEU A O 1
ATOM 3392 N N . LYS A 1 436 ? -20.487 7.435 11.012 1.00 95.69 436 LYS A N 1
ATOM 3393 C CA . LYS A 1 436 ? -21.628 8.309 10.694 1.00 95.69 436 LYS A CA 1
ATOM 3394 C C . LYS A 1 436 ? -21.168 9.701 10.258 1.00 95.69 436 LYS A C 1
ATOM 3396 O O . LYS A 1 436 ? -21.707 10.243 9.299 1.00 95.69 436 LYS A O 1
ATOM 3401 N N . ASN A 1 437 ? -20.188 10.289 10.946 1.00 95.19 437 ASN A N 1
ATOM 3402 C CA . ASN A 1 437 ? -19.667 11.611 10.594 1.00 95.19 437 ASN A CA 1
ATOM 3403 C C . ASN A 1 437 ? -18.901 11.598 9.263 1.00 95.19 437 ASN A C 1
ATOM 3405 O O . ASN A 1 437 ? -19.080 12.519 8.468 1.00 95.19 437 ASN A O 1
ATOM 3409 N N . ILE A 1 438 ? -18.097 10.560 9.005 1.00 94.62 438 ILE A N 1
ATOM 3410 C CA . ILE A 1 438 ? -17.377 10.380 7.733 1.00 94.62 438 ILE A CA 1
ATOM 3411 C C . ILE A 1 438 ? -18.376 10.234 6.578 1.00 94.62 438 ILE A C 1
ATOM 3413 O O . ILE A 1 438 ? -18.294 10.980 5.607 1.00 94.62 438 ILE A O 1
ATOM 3417 N N . LEU A 1 439 ? -19.376 9.360 6.716 1.00 94.75 439 LEU A N 1
ATOM 3418 C CA . LEU A 1 439 ? -20.413 9.144 5.703 1.00 94.75 439 LEU A CA 1
ATOM 3419 C C . LEU A 1 439 ? -21.296 10.381 5.497 1.00 94.75 439 LEU A C 1
ATOM 3421 O O . LEU A 1 439 ? -21.637 10.719 4.368 1.00 94.75 439 LEU A O 1
ATOM 3425 N N . LYS A 1 440 ? -21.636 11.111 6.567 1.00 93.81 440 LYS A N 1
ATOM 3426 C CA . LYS A 1 440 ? -22.362 12.387 6.457 1.00 93.81 440 LYS A CA 1
ATOM 3427 C C . LYS A 1 440 ? -21.555 13.424 5.672 1.00 93.81 440 LYS A C 1
ATOM 3429 O O . LYS A 1 440 ? -22.143 14.214 4.943 1.00 93.81 440 LYS A O 1
ATOM 3434 N N . HIS A 1 441 ? -20.231 13.443 5.834 1.00 90.69 441 HIS A N 1
ATOM 3435 C CA . HIS A 1 441 ? -19.348 14.320 5.063 1.00 90.69 441 HIS A CA 1
ATOM 3436 C C . HIS A 1 441 ? -19.247 13.884 3.601 1.00 90.69 441 HIS A C 1
ATOM 3438 O O . HIS A 1 441 ? -19.337 14.731 2.718 1.00 90.69 441 HIS A O 1
ATOM 3444 N N . ALA A 1 442 ? -19.129 12.578 3.353 1.00 89.81 442 ALA A N 1
ATOM 3445 C CA . ALA A 1 442 ? -19.123 11.995 2.015 1.00 89.81 442 ALA A CA 1
ATOM 3446 C C . ALA A 1 442 ? -20.389 12.372 1.232 1.00 89.81 442 ALA A C 1
ATOM 3448 O O . ALA A 1 442 ? -20.308 13.009 0.192 1.00 89.81 442 ALA A O 1
ATOM 3449 N N . ARG A 1 443 ? -21.570 12.121 1.805 1.00 89.62 443 ARG A N 1
ATOM 3450 C CA . ARG A 1 443 ? -22.876 12.369 1.163 1.00 89.62 443 ARG A CA 1
ATOM 3451 C C . ARG A 1 443 ? -23.203 13.827 0.860 1.00 89.62 443 ARG A C 1
ATOM 3453 O O . ARG A 1 443 ? -24.148 14.100 0.134 1.00 89.62 443 ARG A O 1
ATOM 3460 N N . ARG A 1 444 ? -22.477 14.778 1.450 1.00 87.81 444 ARG A N 1
ATOM 3461 C CA . ARG A 1 444 ? -22.630 16.204 1.119 1.00 87.81 444 ARG A CA 1
ATOM 3462 C C . ARG A 1 444 ? -21.969 16.564 -0.207 1.00 87.81 444 ARG A C 1
ATOM 3464 O O . ARG A 1 444 ? -22.251 17.631 -0.743 1.00 87.81 444 ARG A O 1
ATOM 3471 N N . ARG A 1 445 ? -21.063 15.721 -0.703 1.00 85.19 445 ARG A N 1
ATOM 3472 C CA . ARG A 1 445 ? -20.422 15.902 -2.002 1.00 85.19 445 ARG A CA 1
ATOM 3473 C C . ARG A 1 445 ? -21.342 15.353 -3.087 1.00 85.19 445 ARG A C 1
ATOM 3475 O O . ARG A 1 445 ? -21.987 14.328 -2.891 1.00 85.19 445 ARG A O 1
ATOM 3482 N N . LYS A 1 446 ? -21.402 16.055 -4.217 1.00 80.25 446 LYS A N 1
ATOM 3483 C CA . LYS A 1 446 ? -21.988 15.524 -5.447 1.00 80.25 446 LYS A CA 1
ATOM 3484 C C . LYS A 1 446 ? -20.914 14.703 -6.147 1.00 80.25 446 LYS A C 1
ATOM 3486 O O . LYS A 1 446 ? -19.772 15.152 -6.222 1.00 80.25 446 LYS A O 1
ATOM 3491 N N . TYR A 1 447 ? -21.286 13.522 -6.608 1.00 81.12 447 TYR A N 1
ATOM 3492 C CA . TYR A 1 447 ? -20.410 12.619 -7.338 1.00 81.12 447 TYR A CA 1
ATOM 3493 C C . TYR A 1 447 ? -20.978 12.435 -8.741 1.00 81.12 447 TYR A C 1
ATOM 3495 O O . TYR A 1 447 ? -22.197 12.383 -8.897 1.00 81.12 447 TYR A O 1
ATOM 3503 N N . GLU A 1 448 ? -20.104 12.383 -9.743 1.00 71.12 448 GLU A N 1
ATOM 3504 C CA . GLU A 1 448 ? -20.505 12.231 -11.146 1.00 71.12 448 GLU A CA 1
ATOM 3505 C C . GLU A 1 448 ? -20.825 10.770 -11.493 1.00 71.12 448 GLU A C 1
ATOM 3507 O O . GLU A 1 448 ? -21.741 10.515 -12.272 1.00 71.12 448 GLU A O 1
ATOM 3512 N N . ARG A 1 449 ? -20.117 9.811 -10.874 1.00 71.69 449 ARG A N 1
ATOM 3513 C CA . ARG A 1 449 ? -20.271 8.360 -11.083 1.00 71.69 449 ARG A CA 1
ATOM 3514 C C . ARG A 1 449 ? -20.198 7.564 -9.778 1.00 71.69 449 ARG A C 1
ATOM 3516 O O . ARG A 1 449 ? -19.796 8.105 -8.746 1.00 71.69 449 ARG A O 1
ATOM 3523 N N . GLY A 1 450 ? -20.596 6.293 -9.831 1.00 77.12 450 GLY A N 1
ATOM 3524 C CA . GLY A 1 450 ? -20.521 5.316 -8.739 1.00 77.12 450 GLY A CA 1
ATOM 3525 C C . GLY A 1 450 ? -21.815 5.194 -7.947 1.00 77.12 450 GLY A C 1
ATOM 3526 O O . GLY A 1 450 ? -22.570 6.160 -7.842 1.00 77.12 450 GLY A O 1
ATOM 3527 N N . GLU A 1 451 ? -22.055 4.015 -7.378 1.00 86.69 451 GLU A N 1
ATOM 3528 C CA . GLU A 1 451 ? -23.355 3.653 -6.788 1.00 86.69 451 GLU A CA 1
ATOM 3529 C C . GLU A 1 451 ? -23.311 3.535 -5.258 1.00 86.69 451 GLU A C 1
ATOM 3531 O O . GLU A 1 451 ? -24.346 3.543 -4.583 1.00 86.69 451 GLU A O 1
ATOM 3536 N N . GLY A 1 452 ? -22.108 3.499 -4.681 1.00 90.94 452 GLY A N 1
ATOM 3537 C CA . GLY A 1 452 ? -21.927 3.392 -3.241 1.00 90.94 452 GLY A CA 1
ATOM 3538 C C . GLY A 1 452 ? -20.504 3.641 -2.756 1.00 90.94 452 GLY A C 1
ATOM 3539 O O . GLY A 1 452 ? -19.641 4.153 -3.473 1.00 90.94 452 GLY A O 1
ATOM 3540 N N . PHE A 1 453 ? -20.279 3.297 -1.490 1.00 92.75 453 PHE A N 1
ATOM 3541 C CA . PHE A 1 453 ? -19.017 3.486 -0.788 1.00 92.75 453 PHE A CA 1
ATOM 3542 C C . PHE A 1 453 ? -18.444 2.169 -0.279 1.00 92.75 453 PHE A C 1
ATOM 3544 O O . PHE A 1 453 ? -19.149 1.368 0.338 1.00 92.75 453 PHE A O 1
ATOM 3551 N N . TRP A 1 454 ? -17.131 2.035 -0.421 1.00 92.19 454 TRP A N 1
ATOM 3552 C CA . TRP A 1 454 ? -16.334 0.981 0.182 1.00 92.19 454 TRP A CA 1
ATOM 3553 C C . TRP A 1 454 ? -15.877 1.389 1.585 1.00 92.19 454 TRP A C 1
ATOM 3555 O O . TRP A 1 454 ? -15.247 2.433 1.787 1.00 92.19 454 TRP A O 1
ATOM 3565 N N . ILE A 1 455 ? -16.207 0.565 2.580 1.00 94.81 455 ILE A N 1
ATOM 3566 C CA . ILE A 1 455 ? -15.894 0.783 3.994 1.00 94.81 455 ILE A CA 1
ATOM 3567 C C . ILE A 1 455 ? -15.053 -0.394 4.495 1.00 94.81 455 ILE A C 1
ATOM 3569 O O . ILE A 1 455 ? -15.553 -1.505 4.661 1.00 94.81 455 ILE A O 1
ATOM 3573 N N . ALA A 1 456 ? -13.778 -0.129 4.785 1.00 93.38 456 ALA A N 1
ATOM 3574 C CA . ALA A 1 456 ? -12.850 -1.147 5.285 1.00 93.38 456 ALA A CA 1
ATOM 3575 C C . ALA A 1 456 ? -11.844 -0.628 6.339 1.00 93.38 456 ALA A C 1
ATOM 3577 O O . ALA A 1 456 ? -10.645 -0.888 6.242 1.00 93.38 456 ALA A O 1
ATOM 3578 N N . PRO A 1 457 ? -12.283 0.125 7.365 1.00 94.31 457 PRO A N 1
ATOM 3579 C CA . PRO A 1 457 ? -11.382 0.755 8.337 1.00 94.31 457 PRO A CA 1
ATOM 3580 C C . PRO A 1 457 ? -10.555 -0.239 9.177 1.00 94.31 457 PRO A C 1
ATOM 3582 O O . PRO A 1 457 ? -9.586 0.170 9.816 1.00 94.31 457 PRO A O 1
ATOM 3585 N N . GLN A 1 458 ? -10.927 -1.521 9.196 1.00 92.19 458 GLN A N 1
ATOM 3586 C CA . GLN A 1 458 ? -10.191 -2.614 9.836 1.00 92.19 458 GLN A CA 1
ATOM 3587 C C . GLN A 1 458 ? -8.864 -2.954 9.142 1.00 92.19 458 GLN A C 1
ATOM 3589 O O . GLN A 1 458 ? -8.025 -3.617 9.748 1.00 92.19 458 GLN A O 1
ATOM 3594 N N . PHE A 1 459 ? -8.637 -2.482 7.913 1.00 89.44 459 PHE A N 1
ATOM 3595 C CA . PHE A 1 459 ? -7.380 -2.684 7.201 1.00 89.44 459 PHE A CA 1
ATOM 3596 C C . PHE A 1 459 ? -6.516 -1.424 7.206 1.00 89.44 459 PHE A C 1
ATOM 3598 O O . PHE A 1 459 ? -6.976 -0.319 6.928 1.00 89.44 459 PHE A O 1
ATOM 3605 N N . TRP A 1 460 ? -5.218 -1.584 7.471 1.00 87.19 460 TRP A N 1
ATOM 3606 C CA . TRP A 1 460 ? -4.280 -0.459 7.555 1.00 87.19 460 TRP A CA 1
ATOM 3607 C C . TRP A 1 460 ? -4.055 0.263 6.218 1.00 87.19 460 TRP A C 1
ATOM 3609 O O . TRP A 1 460 ? -3.716 1.452 6.210 1.00 87.19 460 TRP A O 1
ATOM 3619 N N . PHE A 1 461 ? -4.207 -0.452 5.098 1.00 84.25 461 PHE A N 1
ATOM 3620 C CA . PHE A 1 461 ? -4.017 0.076 3.743 1.00 84.25 461 PHE A CA 1
ATOM 3621 C C .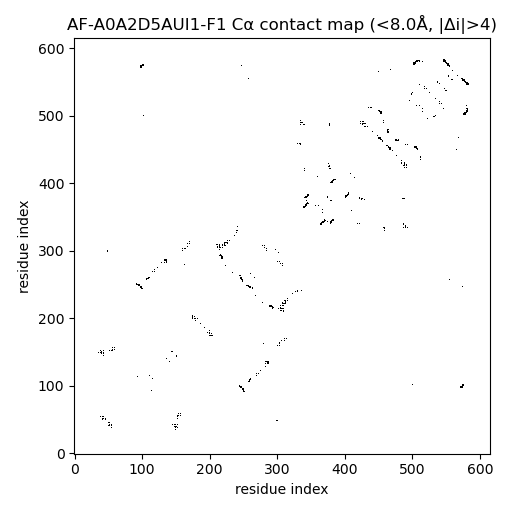 PHE A 1 461 ? -5.266 0.805 3.232 1.00 84.25 461 PHE A C 1
ATOM 3623 O O . PHE A 1 461 ? -5.143 1.762 2.465 1.00 84.25 461 PHE A O 1
ATOM 3630 N N . ALA A 1 462 ? -6.451 0.444 3.731 1.00 87.06 462 ALA A N 1
ATOM 3631 C CA . ALA A 1 462 ? -7.690 1.173 3.499 1.00 87.06 462 ALA A CA 1
ATOM 3632 C C . ALA A 1 462 ? -7.682 2.458 4.337 1.00 87.06 462 ALA A C 1
ATOM 3634 O O . ALA A 1 462 ? -8.155 2.524 5.469 1.00 87.06 462 ALA A O 1
ATOM 3635 N N . THR A 1 463 ? -7.046 3.502 3.807 1.00 87.31 463 THR A N 1
ATOM 3636 C CA . THR A 1 463 ? -6.790 4.720 4.589 1.00 87.31 463 THR A CA 1
ATOM 3637 C C . THR A 1 463 ? -8.011 5.624 4.739 1.00 87.31 463 THR A C 1
ATOM 3639 O O . THR A 1 463 ? -8.095 6.340 5.739 1.00 87.31 463 THR A O 1
ATOM 3642 N N . HIS A 1 464 ? -8.933 5.609 3.777 1.00 90.94 464 HIS A N 1
ATOM 3643 C CA . HIS A 1 464 ? -10.092 6.499 3.693 1.00 90.94 464 HIS A CA 1
ATOM 3644 C C . HIS A 1 464 ? -11.322 5.731 3.215 1.00 90.94 464 HIS A C 1
ATOM 3646 O O . HIS A 1 464 ? -11.208 4.601 2.751 1.00 90.94 464 HIS A O 1
ATOM 3652 N N . LEU A 1 465 ? -12.480 6.385 3.302 1.00 91.62 465 LEU A N 1
ATOM 3653 C CA . LEU A 1 465 ? -13.663 5.959 2.571 1.00 91.62 465 LEU A CA 1
ATOM 3654 C C . LEU A 1 465 ? -13.400 6.147 1.070 1.00 91.62 465 LEU A C 1
ATOM 3656 O O . LEU A 1 465 ? -12.998 7.242 0.661 1.00 91.62 465 LEU A O 1
ATOM 3660 N N . THR A 1 466 ? -13.625 5.105 0.280 1.00 88.69 466 THR A N 1
ATOM 3661 C CA . THR A 1 466 ? -13.492 5.135 -1.182 1.00 88.69 466 THR A CA 1
ATOM 3662 C C . THR A 1 466 ? -14.857 4.961 -1.839 1.00 88.69 466 THR A C 1
ATOM 3664 O O . THR A 1 466 ? -15.807 4.476 -1.215 1.00 88.69 466 THR A O 1
ATOM 3667 N N . ARG A 1 467 ? -14.987 5.461 -3.068 1.00 86.62 467 ARG A N 1
ATOM 3668 C CA . ARG A 1 467 ? -16.176 5.264 -3.902 1.00 86.62 467 ARG A CA 1
ATOM 3669 C C . ARG A 1 467 ? -15.906 4.087 -4.831 1.00 86.62 467 ARG A C 1
ATOM 3671 O O . ARG A 1 467 ? -14.754 3.748 -5.054 1.00 86.62 467 ARG A O 1
ATOM 3678 N N . ASP A 1 468 ? -16.971 3.459 -5.289 1.00 81.50 468 ASP A N 1
ATOM 3679 C CA . ASP A 1 468 ? -16.911 2.254 -6.109 1.00 81.50 468 ASP A CA 1
ATOM 3680 C C . ASP A 1 468 ? -16.224 2.454 -7.468 1.00 81.50 468 ASP A C 1
ATOM 3682 O O . ASP A 1 468 ? -15.237 1.806 -7.784 1.00 81.50 468 ASP A O 1
ATOM 3686 N N . THR A 1 469 ? -16.685 3.434 -8.241 1.00 71.50 469 THR A N 1
ATOM 3687 C CA . THR A 1 469 ? -16.043 3.791 -9.503 1.00 71.50 469 THR A CA 1
ATOM 3688 C C . THR A 1 469 ? -14.934 4.799 -9.230 1.00 71.50 469 THR A C 1
ATOM 3690 O O . THR A 1 469 ? -15.208 5.985 -8.993 1.00 71.50 469 THR A O 1
ATOM 3693 N N . ASP A 1 470 ? -13.690 4.334 -9.260 1.00 61.25 470 ASP A N 1
ATOM 3694 C CA . ASP A 1 470 ? -12.505 5.187 -9.276 1.00 61.25 470 ASP A CA 1
ATOM 3695 C C . ASP A 1 470 ? -12.393 5.873 -10.648 1.00 61.25 470 ASP A C 1
ATOM 3697 O O . ASP A 1 470 ? -11.659 5.453 -11.537 1.00 61.25 470 ASP A O 1
ATOM 3701 N N . GLU A 1 471 ? -13.115 6.979 -10.845 1.00 47.50 471 GLU A N 1
ATOM 3702 C CA . GLU A 1 471 ? -12.694 7.943 -11.863 1.00 47.50 471 GLU A CA 1
ATOM 3703 C C . GLU A 1 471 ? -11.419 8.630 -11.368 1.00 47.50 471 GLU A C 1
ATOM 3705 O O . GLU A 1 471 ? -11.484 9.587 -10.590 1.00 47.50 471 GLU A O 1
ATOM 3710 N N . ASP A 1 472 ? -10.273 8.067 -11.770 1.00 45.78 472 ASP A N 1
ATOM 3711 C CA . ASP A 1 472 ? -8.932 8.655 -11.950 1.00 45.78 472 ASP A CA 1
ATOM 3712 C C . ASP A 1 472 ? -8.316 9.486 -10.809 1.00 45.78 472 ASP A C 1
ATOM 3714 O O . ASP A 1 472 ? -7.210 10.013 -10.934 1.00 45.78 472 ASP A O 1
ATOM 3718 N N . SER A 1 473 ? -8.990 9.630 -9.674 1.00 47.25 473 SER A N 1
ATOM 3719 C CA . SER A 1 473 ? -8.682 10.707 -8.737 1.00 47.25 473 SER A CA 1
ATOM 3720 C C . SER A 1 473 ? -8.198 10.222 -7.379 1.00 47.25 473 SER A C 1
ATOM 3722 O O . SER A 1 473 ? -7.597 11.014 -6.649 1.00 47.25 473 SER A O 1
ATOM 3724 N N . GLY A 1 474 ? -8.426 8.950 -7.012 1.00 53.09 474 GLY A N 1
ATOM 3725 C CA . GLY A 1 474 ? -8.034 8.413 -5.702 1.00 53.09 474 GLY A CA 1
ATOM 3726 C C . GLY A 1 474 ? -8.424 9.352 -4.552 1.00 53.09 474 GLY A C 1
ATOM 3727 O O . GLY A 1 474 ? -7.703 9.473 -3.551 1.00 53.09 474 GLY A O 1
ATOM 3728 N N . THR A 1 475 ? -9.503 10.131 -4.738 1.00 63.25 475 THR A N 1
ATOM 3729 C CA . THR A 1 475 ? -9.739 11.326 -3.933 1.00 63.25 475 THR A CA 1
ATOM 3730 C C . THR A 1 475 ? -10.268 10.886 -2.584 1.00 63.25 475 THR A C 1
ATOM 3732 O O . THR A 1 475 ? -11.462 10.663 -2.409 1.00 63.25 475 THR A O 1
ATOM 3735 N N . ALA A 1 476 ? -9.370 10.788 -1.610 1.00 72.25 476 ALA A N 1
ATOM 3736 C CA . ALA A 1 476 ? -9.681 10.488 -0.221 1.00 72.25 476 ALA A CA 1
ATOM 3737 C C . ALA A 1 476 ? -10.959 11.212 0.265 1.00 72.25 476 ALA A C 1
ATOM 3739 O O . ALA A 1 476 ? -11.007 12.449 0.364 1.00 72.25 476 ALA A O 1
ATOM 3740 N N . ILE A 1 477 ? -12.011 10.447 0.585 1.00 84.31 477 ILE A N 1
ATOM 3741 C CA . ILE A 1 477 ? -13.269 11.008 1.081 1.00 84.31 477 ILE A CA 1
ATOM 3742 C C . ILE A 1 477 ? -13.195 11.137 2.603 1.00 84.31 477 ILE A C 1
ATOM 3744 O O . ILE A 1 477 ? -13.224 10.161 3.352 1.00 84.31 477 ILE A O 1
ATOM 3748 N N . GLY A 1 478 ? -13.140 12.385 3.069 1.00 85.19 478 GLY A N 1
ATOM 3749 C CA . GLY A 1 478 ? -13.061 12.699 4.493 1.00 85.19 478 GLY A CA 1
ATOM 3750 C C . GLY A 1 478 ? -11.663 12.480 5.090 1.00 85.19 478 GLY A C 1
ATOM 3751 O O . GLY A 1 478 ? -10.685 12.304 4.366 1.00 85.19 478 GLY A O 1
ATOM 3752 N N . PRO A 1 479 ? -11.528 12.571 6.423 1.00 89.44 479 PRO A N 1
ATOM 3753 C CA . PRO A 1 479 ? -10.260 12.318 7.096 1.00 89.44 479 PRO A CA 1
ATOM 3754 C C . PRO A 1 479 ? -9.887 10.824 7.050 1.00 89.44 479 PRO A C 1
ATOM 3756 O O . PRO A 1 479 ? -10.783 9.979 7.068 1.00 89.44 479 PRO A O 1
ATOM 3759 N N . PRO A 1 480 ? -8.584 10.479 7.094 1.00 90.12 480 PRO A N 1
ATOM 3760 C CA . PRO A 1 480 ? -8.163 9.087 7.183 1.00 90.12 480 PRO A CA 1
ATOM 3761 C C . PRO A 1 480 ? -8.743 8.395 8.421 1.00 90.12 480 PRO A C 1
ATOM 3763 O O . PRO A 1 480 ? -8.762 9.003 9.499 1.00 90.12 480 PRO A O 1
ATOM 3766 N N . TYR A 1 481 ? -9.123 7.117 8.314 1.00 94.00 481 TYR A N 1
ATOM 3767 C CA . TYR A 1 481 ? -9.741 6.370 9.420 1.00 94.00 481 TYR A CA 1
ATOM 3768 C C . TYR A 1 481 ? -8.889 6.406 10.687 1.00 94.00 481 TYR A C 1
ATOM 3770 O O . TYR A 1 481 ? -9.400 6.756 11.745 1.00 94.00 481 TYR A O 1
ATOM 3778 N N . ARG A 1 482 ? -7.570 6.207 10.566 1.00 91.75 482 ARG A N 1
ATOM 3779 C CA . ARG A 1 482 ? -6.615 6.277 11.690 1.00 91.75 482 ARG A CA 1
ATOM 3780 C C . ARG A 1 482 ? -6.562 7.624 12.422 1.00 91.75 482 ARG A C 1
ATOM 3782 O O . ARG A 1 482 ? -6.025 7.702 13.518 1.00 91.75 482 ARG A O 1
ATOM 3789 N N . LYS A 1 483 ? -7.031 8.709 11.793 1.00 91.62 483 LYS A N 1
ATOM 3790 C CA . LYS A 1 483 ? -7.145 10.032 12.432 1.00 91.62 483 LYS A CA 1
ATOM 3791 C C . LYS A 1 483 ? -8.528 10.253 13.038 1.00 91.62 483 LYS A C 1
ATOM 3793 O O . LYS A 1 483 ? -8.655 10.991 14.007 1.00 91.62 483 LYS A O 1
ATOM 3798 N N . ALA A 1 484 ? -9.563 9.672 12.437 1.00 94.31 484 ALA A N 1
ATOM 3799 C CA . ALA A 1 484 ? -10.948 9.872 12.845 1.00 94.31 484 ALA A CA 1
ATOM 3800 C C . ALA A 1 484 ? -11.406 8.891 13.936 1.00 94.31 484 ALA A C 1
ATOM 3802 O O . ALA A 1 484 ? -12.250 9.244 14.762 1.00 94.31 484 ALA A O 1
ATOM 3803 N N . ILE A 1 485 ? -10.869 7.673 13.930 1.00 96.31 485 ILE A N 1
ATOM 3804 C CA . ILE A 1 485 ? -11.244 6.557 14.794 1.00 96.31 485 ILE A CA 1
ATOM 3805 C C . ILE A 1 485 ? -9.989 6.119 15.562 1.00 96.31 485 ILE A C 1
ATOM 3807 O O . ILE A 1 485 ? -8.972 5.836 14.926 1.00 96.31 485 ILE A O 1
ATOM 3811 N N . PRO A 1 486 ? -10.028 6.072 16.906 1.00 95.56 486 PRO A N 1
ATOM 3812 C CA . PRO A 1 486 ? -8.907 5.568 17.693 1.00 95.56 486 PRO A CA 1
ATOM 3813 C C . PRO A 1 486 ? -8.584 4.110 17.372 1.00 95.56 486 PRO A C 1
ATOM 3815 O O . PRO A 1 486 ? -9.471 3.331 17.007 1.00 95.56 486 PRO A O 1
ATOM 3818 N N . ARG A 1 487 ? -7.313 3.737 17.532 1.00 94.88 487 ARG A N 1
ATOM 3819 C CA . ARG A 1 487 ? -6.810 2.414 17.148 1.00 94.88 487 ARG A CA 1
ATOM 3820 C C . ARG A 1 487 ? -7.469 1.289 17.947 1.00 94.88 487 ARG A C 1
ATOM 3822 O O . ARG A 1 487 ? -7.702 0.231 17.384 1.00 94.88 487 ARG A O 1
ATOM 3829 N N . GLU A 1 488 ? -7.831 1.525 19.203 1.00 96.00 488 GLU A N 1
ATOM 3830 C CA . GLU A 1 488 ? -8.546 0.581 20.073 1.00 96.00 488 GLU A CA 1
ATOM 3831 C C . GLU A 1 488 ? -9.889 0.174 19.454 1.00 96.00 488 GLU A C 1
ATOM 3833 O O . GLU A 1 488 ? -10.228 -1.005 19.377 1.00 96.00 488 GLU A O 1
ATOM 3838 N N . ALA A 1 489 ? -10.635 1.156 18.939 1.00 96.94 489 ALA A N 1
ATOM 3839 C CA . ALA A 1 489 ? -11.924 0.909 18.309 1.00 96.94 489 ALA A CA 1
ATOM 3840 C C . ALA A 1 489 ? -11.779 0.239 16.934 1.00 96.94 489 ALA A C 1
ATOM 3842 O O . ALA A 1 489 ? -12.604 -0.601 16.580 1.00 96.94 489 ALA A O 1
ATOM 3843 N N . LEU A 1 490 ? -10.725 0.575 16.179 1.00 96.00 490 LEU A N 1
ATOM 3844 C CA . LEU A 1 490 ? -10.392 -0.113 14.928 1.00 96.00 490 LEU A CA 1
ATOM 3845 C C . LEU A 1 490 ? -9.976 -1.567 15.174 1.00 96.00 490 LEU A C 1
ATOM 3847 O O . LEU A 1 490 ? -10.400 -2.446 14.433 1.00 96.00 490 LEU A O 1
ATOM 3851 N N . HIS A 1 491 ? -9.198 -1.828 16.225 1.00 95.75 491 HIS A N 1
ATOM 3852 C CA . HIS A 1 491 ? -8.799 -3.175 16.622 1.00 95.75 491 HIS A CA 1
ATOM 3853 C C . HIS A 1 491 ? -10.003 -4.021 17.047 1.00 95.75 491 HIS A C 1
ATOM 3855 O O . HIS A 1 491 ? -10.133 -5.171 16.631 1.00 95.75 491 HIS A O 1
ATOM 3861 N N . HIS A 1 492 ? -10.924 -3.439 17.823 1.00 96.19 492 HIS A N 1
ATOM 3862 C CA . HIS A 1 492 ? -12.189 -4.096 18.162 1.00 96.19 492 HIS A CA 1
ATOM 3863 C C . HIS A 1 492 ? -12.996 -4.443 16.909 1.00 96.19 492 HIS A C 1
ATOM 3865 O O . HIS A 1 492 ? -13.497 -5.556 16.792 1.00 96.19 492 HIS A O 1
ATOM 3871 N N . LEU A 1 493 ? -13.095 -3.516 15.949 1.00 96.62 493 LEU A N 1
ATOM 3872 C CA . LEU A 1 493 ? -13.759 -3.805 14.680 1.00 96.62 493 LEU A CA 1
ATOM 3873 C C . LEU A 1 493 ? -13.048 -4.914 13.909 1.00 96.62 493 LEU A C 1
ATOM 3875 O O . LEU A 1 493 ? -13.724 -5.809 13.430 1.00 96.62 493 LEU A O 1
ATOM 3879 N N . PHE A 1 494 ? -11.718 -4.886 13.814 1.00 94.81 494 PHE A N 1
ATOM 3880 C CA . PHE A 1 494 ? -10.951 -5.948 13.165 1.00 94.81 494 PHE A CA 1
ATOM 3881 C C . PHE A 1 494 ? -11.290 -7.323 13.753 1.00 94.81 494 PHE A C 1
ATOM 3883 O O . PHE A 1 494 ? -11.575 -8.243 12.995 1.00 94.81 494 PHE A O 1
ATOM 3890 N N . LYS A 1 495 ? -11.348 -7.447 15.086 1.00 93.62 495 LYS A N 1
ATOM 3891 C CA . LYS A 1 495 ? -11.755 -8.689 15.763 1.00 93.62 495 LYS A CA 1
ATOM 3892 C C . LYS A 1 495 ? -13.171 -9.124 15.393 1.00 93.62 495 LYS A C 1
ATOM 3894 O O . LYS A 1 495 ? -13.363 -10.276 15.031 1.00 93.62 495 LYS A O 1
ATOM 3899 N N . VAL A 1 496 ? -14.135 -8.201 15.445 1.00 94.62 496 VAL A N 1
ATOM 3900 C CA . VAL A 1 496 ? -15.537 -8.484 15.089 1.00 94.62 496 VAL A CA 1
ATOM 3901 C C . VAL A 1 496 ? -15.642 -8.951 13.642 1.00 94.62 496 VAL A C 1
ATOM 3903 O O . VAL A 1 496 ? -16.179 -10.016 13.374 1.00 94.62 496 VAL A O 1
ATOM 3906 N N . MET A 1 497 ? -15.108 -8.163 12.711 1.00 94.38 497 MET A N 1
ATOM 3907 C CA . MET A 1 497 ? -15.196 -8.434 11.278 1.00 94.38 497 MET A CA 1
ATOM 3908 C C . MET A 1 497 ? -14.509 -9.755 10.928 1.00 94.38 497 MET A C 1
ATOM 3910 O O . MET A 1 497 ? -15.037 -10.527 10.137 1.00 94.38 497 MET A O 1
ATOM 3914 N N . ARG A 1 498 ? -13.380 -10.057 11.583 1.00 90.69 498 ARG A N 1
ATOM 3915 C CA . ARG A 1 498 ? -12.670 -11.320 11.395 1.00 90.69 498 ARG A CA 1
ATOM 3916 C C . ARG A 1 498 ? -13.427 -12.524 11.950 1.00 90.69 498 ARG A C 1
ATOM 3918 O O . ARG A 1 498 ? -13.465 -13.541 11.283 1.00 90.69 498 ARG A O 1
ATOM 3925 N N . ALA A 1 499 ? -14.010 -12.422 13.142 1.00 90.81 499 ALA A N 1
ATOM 3926 C CA . ALA A 1 499 ? -14.757 -13.524 13.755 1.00 90.81 499 ALA A CA 1
ATOM 3927 C C . ALA A 1 499 ? -16.066 -13.836 13.015 1.00 90.81 499 ALA A C 1
ATOM 3929 O O . ALA A 1 499 ? -16.545 -14.962 13.036 1.00 90.81 499 ALA A O 1
ATOM 3930 N N . VAL A 1 500 ? -16.639 -12.827 12.359 1.00 91.50 500 VAL A N 1
ATOM 3931 C CA . VAL A 1 500 ? -17.882 -12.943 11.591 1.00 91.50 500 VAL A CA 1
ATOM 3932 C C . VAL A 1 500 ? -17.624 -13.281 10.107 1.00 91.50 500 VAL A C 1
ATOM 3934 O O . VAL A 1 500 ? -18.563 -13.503 9.341 1.00 91.50 500 VAL A O 1
ATOM 3937 N N . ASP A 1 501 ? -16.352 -13.355 9.701 1.00 90.44 501 ASP A N 1
ATOM 3938 C CA . ASP A 1 501 ? -15.904 -13.531 8.316 1.00 90.44 501 ASP A CA 1
ATOM 3939 C C . ASP A 1 501 ? -16.531 -12.508 7.353 1.00 90.44 501 ASP A C 1
ATOM 3941 O O . ASP A 1 501 ? -17.103 -12.857 6.323 1.00 90.44 501 ASP A O 1
ATOM 3945 N N . ILE A 1 502 ? -16.432 -11.218 7.687 1.00 92.38 502 ILE A N 1
ATOM 3946 C CA . ILE A 1 502 ? -16.702 -10.119 6.752 1.00 92.38 502 ILE A CA 1
ATOM 3947 C C . ILE A 1 502 ? -15.410 -9.337 6.544 1.00 92.38 502 ILE A C 1
ATOM 3949 O O . ILE A 1 502 ? -14.872 -8.730 7.468 1.00 92.38 502 ILE A O 1
ATOM 3953 N N . ASP A 1 503 ? -14.944 -9.281 5.303 1.00 92.62 503 ASP A N 1
ATOM 3954 C CA . ASP A 1 503 ? -13.720 -8.579 4.938 1.00 92.62 503 ASP A CA 1
ATOM 3955 C C . ASP A 1 503 ? -13.996 -7.128 4.543 1.00 92.62 503 ASP A C 1
ATOM 3957 O O . ASP A 1 503 ? -13.262 -6.232 4.951 1.00 92.62 503 ASP A O 1
ATOM 3961 N N . LEU A 1 504 ? -15.059 -6.864 3.782 1.00 93.06 504 LEU A N 1
ATOM 3962 C CA . LEU A 1 504 ? -15.387 -5.535 3.255 1.00 93.06 504 LEU A CA 1
ATOM 3963 C C . LEU A 1 504 ? -16.864 -5.213 3.454 1.00 93.06 504 LEU A C 1
ATOM 3965 O O . LEU A 1 504 ? -17.703 -6.108 3.488 1.00 93.06 504 LEU A O 1
ATOM 3969 N N . VAL A 1 505 ? -17.192 -3.926 3.551 1.00 95.75 505 VAL A N 1
ATOM 3970 C CA . VAL A 1 505 ? -18.581 -3.461 3.574 1.00 95.75 505 VAL A CA 1
ATOM 3971 C C . VAL A 1 505 ? -18.806 -2.511 2.405 1.00 95.75 505 VAL A C 1
ATOM 3973 O O . VAL A 1 505 ? -18.108 -1.502 2.285 1.00 95.75 505 VAL A O 1
ATOM 3976 N N . PHE A 1 506 ? -19.795 -2.820 1.574 1.00 95.12 506 PHE A N 1
ATOM 3977 C CA . PHE A 1 506 ? -20.283 -1.942 0.517 1.00 95.12 506 PHE A CA 1
ATOM 3978 C C . PHE A 1 506 ? -21.579 -1.268 0.965 1.00 95.12 506 PHE A C 1
ATOM 3980 O O . PHE A 1 506 ? -22.480 -1.926 1.484 1.00 95.12 506 PHE A O 1
ATOM 3987 N N . LEU A 1 507 ? -21.690 0.045 0.769 1.00 95.56 507 LEU A N 1
ATOM 3988 C CA . LEU A 1 507 ? -22.863 0.825 1.160 1.00 95.56 507 LEU A CA 1
ATOM 3989 C C . LEU A 1 507 ? -23.406 1.637 -0.018 1.00 95.56 507 LEU A C 1
ATOM 3991 O O . LEU A 1 507 ? -22.792 2.635 -0.390 1.00 95.56 507 LEU A O 1
ATOM 3995 N N . GLU A 1 508 ? -24.587 1.279 -0.528 1.00 94.56 508 GLU A N 1
ATOM 3996 C CA . GLU A 1 508 ? -25.269 2.027 -1.596 1.00 94.56 508 GLU A CA 1
ATOM 3997 C C . GLU A 1 508 ? -25.667 3.444 -1.131 1.00 94.56 508 GLU A C 1
ATOM 3999 O O . GLU A 1 508 ? -26.052 3.672 0.027 1.00 94.56 508 GLU A O 1
ATOM 4004 N N . ASP A 1 509 ? -25.618 4.416 -2.048 1.00 91.38 509 ASP A N 1
ATOM 4005 C CA . ASP A 1 509 ? -25.953 5.824 -1.784 1.00 91.38 509 ASP A CA 1
ATOM 4006 C C . ASP A 1 509 ? -27.361 6.000 -1.173 1.00 91.38 509 ASP A C 1
ATOM 4008 O O . ASP A 1 509 ? -27.568 6.849 -0.295 1.00 91.38 509 ASP A O 1
ATOM 4012 N N . GLY A 1 510 ? -28.317 5.154 -1.578 1.00 89.88 510 GLY A N 1
ATOM 4013 C CA . GLY A 1 510 ? -29.715 5.188 -1.138 1.00 89.88 510 GLY A CA 1
ATOM 4014 C C . GLY A 1 510 ? -29.973 4.722 0.301 1.00 89.88 510 GLY A C 1
ATOM 4015 O O . GLY A 1 510 ? -31.045 4.989 0.846 1.00 89.88 510 GLY A O 1
ATOM 4016 N N . VAL A 1 511 ? -29.018 4.055 0.952 1.00 94.88 511 VAL A N 1
ATOM 4017 C CA . VAL A 1 511 ? -29.204 3.515 2.310 1.00 94.88 511 VAL A CA 1
ATOM 4018 C C . VAL A 1 511 ? -29.173 4.637 3.338 1.00 94.88 511 VAL A C 1
ATOM 4020 O O . VAL A 1 511 ? -28.286 5.475 3.309 1.00 94.88 511 VAL A O 1
ATOM 4023 N N . THR A 1 512 ? -30.069 4.696 4.320 1.00 94.38 512 THR A N 1
ATOM 4024 C CA . THR A 1 512 ? -30.001 5.767 5.337 1.00 94.38 512 THR A CA 1
ATOM 4025 C C . THR A 1 512 ? -28.924 5.496 6.406 1.00 94.38 512 THR A C 1
ATOM 4027 O O . THR A 1 512 ? -28.627 4.349 6.735 1.00 94.38 512 THR A O 1
ATOM 4030 N N . LEU A 1 513 ? -28.340 6.546 7.011 1.00 94.69 513 LEU A N 1
ATOM 4031 C CA . LEU A 1 513 ? -27.369 6.382 8.114 1.00 94.69 513 LEU A CA 1
ATOM 4032 C C . LEU A 1 513 ? -27.947 5.628 9.334 1.00 94.69 513 LEU A C 1
ATOM 4034 O O . LEU A 1 513 ? -27.208 4.851 9.943 1.00 94.69 513 LEU A O 1
ATOM 4038 N N . PRO A 1 514 ? -29.222 5.835 9.733 1.00 95.62 514 PRO A N 1
ATOM 4039 C CA . PRO A 1 514 ? -29.867 4.991 10.735 1.00 95.62 514 PRO A CA 1
ATOM 4040 C C . PRO A 1 514 ? -29.914 3.513 10.340 1.00 95.62 514 PRO A C 1
ATOM 4042 O O . PRO A 1 514 ? -29.596 2.675 11.180 1.00 95.62 514 PRO A O 1
ATOM 4045 N N . SER A 1 515 ? -30.243 3.191 9.085 1.00 95.50 515 SER A N 1
ATOM 4046 C CA . SER A 1 515 ? -30.275 1.799 8.624 1.00 95.50 515 SER A CA 1
ATOM 4047 C C . SER A 1 515 ? -28.880 1.171 8.622 1.00 95.50 515 SER A C 1
ATOM 4049 O O . SER A 1 515 ? -28.709 0.101 9.194 1.00 95.50 515 SER A O 1
ATOM 4051 N N . PHE A 1 516 ? -27.855 1.879 8.128 1.00 95.88 516 PHE A N 1
ATOM 4052 C CA . PHE A 1 516 ? -26.456 1.436 8.237 1.00 95.88 516 PHE A CA 1
ATOM 4053 C C . PHE A 1 516 ? -26.056 1.143 9.693 1.00 95.88 516 PHE A C 1
ATOM 4055 O O . PHE A 1 516 ? -25.452 0.117 9.995 1.00 95.88 516 PHE A O 1
ATOM 4062 N N . ARG A 1 517 ? -26.442 2.018 10.632 1.00 95.94 517 ARG A N 1
ATOM 4063 C CA . ARG A 1 517 ? -26.181 1.807 12.062 1.00 95.94 517 ARG A CA 1
ATOM 4064 C C . ARG A 1 517 ? -26.857 0.539 12.590 1.00 95.94 517 ARG A C 1
ATOM 4066 O O . ARG A 1 517 ? -26.241 -0.140 13.408 1.00 95.94 517 ARG A O 1
ATOM 4073 N N . ARG A 1 518 ? -28.097 0.251 12.175 1.00 95.88 518 ARG A N 1
ATOM 4074 C CA . ARG A 1 518 ? -28.832 -0.966 12.567 1.00 95.88 518 ARG A CA 1
ATOM 4075 C C . ARG A 1 518 ? -28.136 -2.218 12.041 1.00 95.88 518 ARG A C 1
ATOM 4077 O O . ARG A 1 518 ? -27.861 -3.097 12.842 1.00 95.88 518 ARG A O 1
ATOM 4084 N N . VAL A 1 519 ? -27.744 -2.233 10.764 1.00 96.06 519 VAL A N 1
ATOM 4085 C CA . VAL A 1 519 ? -26.995 -3.352 10.161 1.00 96.06 519 VAL A CA 1
ATOM 4086 C C . VAL A 1 519 ? -25.701 -3.617 10.927 1.00 96.06 519 VAL A C 1
ATOM 4088 O O . VAL A 1 519 ? -25.473 -4.727 11.390 1.00 96.06 519 VAL A O 1
ATOM 4091 N N . MET A 1 520 ? -24.890 -2.584 11.172 1.00 96.69 520 MET A N 1
ATOM 4092 C CA . MET A 1 520 ? -23.650 -2.758 11.937 1.00 96.69 520 MET A CA 1
ATOM 4093 C C . MET A 1 520 ? -23.896 -3.185 13.391 1.00 96.69 520 MET A C 1
ATOM 4095 O O . MET A 1 520 ? -23.057 -3.853 13.984 1.00 96.69 520 MET A O 1
ATOM 4099 N N . SER A 1 521 ? -25.025 -2.789 13.983 1.00 94.88 521 SER A N 1
ATOM 4100 C CA . SER A 1 521 ? -25.403 -3.222 15.332 1.00 94.88 521 SER A CA 1
ATOM 4101 C C . SER A 1 521 ? -25.789 -4.702 15.352 1.00 94.88 521 SER A C 1
ATOM 4103 O O . SER A 1 521 ? -25.342 -5.389 16.260 1.00 94.88 521 SER A O 1
ATOM 4105 N N . ALA A 1 522 ? -26.493 -5.196 14.326 1.00 94.19 522 ALA A N 1
ATOM 4106 C CA . ALA A 1 522 ? -26.770 -6.622 14.147 1.00 94.19 522 ALA A CA 1
ATOM 4107 C C . ALA A 1 522 ? -25.474 -7.437 13.977 1.00 94.19 522 ALA A C 1
ATOM 4109 O O . ALA A 1 522 ? -25.319 -8.476 14.605 1.00 94.19 522 ALA A O 1
ATOM 4110 N N . VAL A 1 523 ? -24.481 -6.923 13.234 1.00 94.75 523 VAL A N 1
ATOM 4111 C CA . VAL A 1 523 ? -23.146 -7.557 13.145 1.00 94.75 523 VAL A CA 1
ATOM 4112 C C . VAL A 1 523 ? -22.469 -7.643 14.522 1.00 94.75 523 VAL A C 1
ATOM 4114 O O . VAL A 1 523 ? -21.901 -8.675 14.873 1.00 94.75 523 VAL A O 1
ATOM 4117 N N . PHE A 1 524 ? -22.526 -6.576 15.328 1.00 95.31 524 PHE A N 1
ATOM 4118 C CA . PHE A 1 524 ? -21.958 -6.595 16.683 1.00 95.31 524 PHE A CA 1
ATOM 4119 C C . PHE A 1 524 ? -22.698 -7.532 17.638 1.00 95.31 524 PHE A C 1
ATOM 4121 O O . PHE A 1 524 ? -22.068 -8.094 18.528 1.00 95.31 524 PHE A O 1
ATOM 4128 N N . GLU A 1 525 ? -24.012 -7.653 17.482 1.00 92.88 525 GLU A N 1
ATOM 4129 C CA . GLU A 1 525 ? -24.854 -8.552 18.266 1.00 92.88 525 GLU A CA 1
ATOM 4130 C C . GLU A 1 525 ? -24.580 -10.014 17.913 1.00 92.88 525 GLU A C 1
ATOM 4132 O O . GLU A 1 525 ? -24.349 -10.816 18.812 1.00 92.88 525 GLU A O 1
ATOM 4137 N N . HIS A 1 526 ? -24.479 -10.338 16.620 1.00 92.81 526 HIS A N 1
ATOM 4138 C CA . HIS A 1 526 ? -24.087 -11.671 16.157 1.00 92.81 526 HIS A CA 1
ATOM 4139 C C . HIS A 1 526 ? -22.737 -12.094 16.741 1.00 92.81 526 HIS A C 1
ATOM 4141 O O . HIS A 1 526 ? -22.608 -13.190 17.281 1.00 92.81 526 HIS A O 1
ATOM 4147 N N . TYR A 1 527 ? -21.751 -11.193 16.715 1.00 93.19 527 TYR A N 1
ATOM 4148 C CA . TYR A 1 527 ? -20.447 -11.430 17.334 1.00 93.19 527 TYR A CA 1
ATOM 4149 C C . TYR A 1 527 ? -20.536 -11.718 18.842 1.00 93.19 527 TYR A C 1
ATOM 4151 O O . TYR A 1 527 ? -19.808 -12.570 19.343 1.00 93.19 527 TYR A O 1
ATOM 4159 N N . ASP A 1 528 ? -21.409 -11.019 19.574 1.00 91.06 528 ASP A N 1
ATOM 4160 C CA . ASP A 1 528 ? -21.567 -11.226 21.019 1.00 91.06 528 ASP A CA 1
ATOM 4161 C C . ASP A 1 528 ? -22.261 -12.545 21.362 1.00 91.06 528 ASP A C 1
ATOM 4163 O O . ASP A 1 528 ? -21.930 -13.154 22.377 1.00 91.06 528 ASP A O 1
ATOM 4167 N N . LEU A 1 529 ? -23.233 -12.959 20.548 1.00 89.31 529 LEU A N 1
ATOM 4168 C CA . LEU A 1 529 ? -24.034 -14.158 20.792 1.00 89.31 529 LEU A CA 1
ATOM 4169 C C . LEU A 1 529 ? -23.317 -15.435 20.358 1.00 89.31 529 LEU A C 1
ATOM 4171 O O . LEU A 1 529 ? -23.410 -16.456 21.036 1.00 89.31 529 LEU A O 1
ATOM 4175 N N . PHE A 1 530 ? -22.619 -15.382 19.226 1.00 85.50 530 PHE A N 1
ATOM 4176 C CA . PHE A 1 530 ? -22.147 -16.575 18.533 1.00 85.50 530 PHE A CA 1
ATOM 4177 C C . PHE A 1 530 ? -20.641 -16.615 18.321 1.00 85.50 530 PHE A C 1
ATOM 4179 O O . PHE A 1 530 ? -20.216 -17.423 17.505 1.00 85.50 530 PHE A O 1
ATOM 4186 N N . ALA A 1 531 ? -19.878 -15.743 18.996 1.00 70.88 531 ALA A N 1
ATOM 4187 C CA . ALA A 1 531 ? -18.420 -15.598 18.926 1.00 70.88 531 ALA A CA 1
ATOM 4188 C C . ALA A 1 531 ? -17.710 -16.725 18.142 1.00 70.88 531 ALA A C 1
ATOM 4190 O O . ALA A 1 531 ? -17.723 -17.880 18.562 1.00 70.88 531 ALA A O 1
ATOM 4191 N N . ASP A 1 532 ? -17.117 -16.363 16.999 1.00 70.50 532 ASP A N 1
ATOM 4192 C CA . ASP A 1 532 ? -16.420 -17.243 16.042 1.00 70.50 532 ASP A CA 1
ATOM 4193 C C . ASP A 1 532 ? -17.302 -18.086 15.095 1.00 70.50 532 ASP A C 1
ATOM 4195 O O . ASP A 1 532 ? -16.774 -18.866 14.300 1.00 70.50 532 ASP A O 1
ATOM 4199 N N . ARG A 1 533 ? -18.632 -17.909 15.099 1.00 79.06 533 ARG A N 1
ATOM 4200 C CA . ARG A 1 533 ? -19.502 -18.432 14.030 1.00 79.06 533 ARG A CA 1
ATOM 4201 C C . ARG A 1 533 ? -19.670 -17.439 12.887 1.00 79.06 533 ARG A C 1
ATOM 4203 O O . ARG A 1 533 ? -20.001 -16.266 13.090 1.00 79.06 533 ARG A O 1
ATOM 4210 N N . GLN A 1 534 ? -19.537 -17.961 11.674 1.00 77.38 534 GLN A N 1
ATOM 4211 C CA . GLN A 1 534 ? -19.753 -17.222 10.436 1.00 77.38 534 GLN A CA 1
ATOM 4212 C C . GLN A 1 534 ? -21.189 -16.684 10.372 1.00 77.38 534 GLN A C 1
ATOM 4214 O O . GLN A 1 534 ? -22.135 -17.356 10.776 1.00 77.38 534 GLN A O 1
ATOM 4219 N N . LEU A 1 535 ? -21.362 -15.461 9.862 1.00 78.75 535 LEU A N 1
ATOM 4220 C CA . LEU A 1 535 ? -22.674 -15.031 9.371 1.00 78.75 535 LEU A CA 1
ATOM 4221 C C . LEU A 1 535 ? -22.925 -15.786 8.072 1.00 78.75 535 LEU A C 1
ATOM 4223 O O . LEU A 1 535 ? -22.206 -15.517 7.118 1.00 78.75 535 LEU A O 1
ATOM 4227 N N . GLU A 1 536 ? -23.867 -16.720 8.024 1.00 70.06 536 GLU A N 1
ATOM 4228 C CA . GLU A 1 536 ? -24.073 -17.568 6.839 1.00 70.06 536 GLU A CA 1
ATOM 4229 C C . GLU A 1 536 ? -24.899 -16.839 5.773 1.00 70.06 536 GLU A C 1
ATOM 4231 O O . GLU A 1 536 ? -24.432 -16.697 4.645 1.00 70.06 536 GLU A O 1
ATOM 4236 N N . ASP A 1 537 ? -26.034 -16.245 6.164 1.00 69.25 537 ASP A N 1
ATOM 4237 C CA . ASP A 1 537 ? -27.022 -15.700 5.227 1.00 69.25 537 ASP A CA 1
ATOM 4238 C C . ASP A 1 537 ? -27.473 -14.261 5.530 1.00 69.25 537 ASP A C 1
ATOM 4240 O O . ASP A 1 537 ? -27.393 -13.752 6.652 1.00 69.25 537 ASP A O 1
ATOM 4244 N N . GLY A 1 538 ? -28.095 -13.626 4.528 1.00 64.75 538 GLY A N 1
ATOM 4245 C CA . GLY A 1 538 ? -28.828 -12.362 4.689 1.00 64.75 538 GLY A CA 1
ATOM 4246 C C . GLY A 1 538 ? -29.993 -12.432 5.693 1.00 64.75 538 GLY A C 1
ATOM 4247 O O . GLY A 1 538 ? -30.455 -11.395 6.171 1.00 64.75 538 GLY A O 1
ATOM 4248 N N . ARG A 1 539 ? -30.432 -13.642 6.076 1.00 73.25 539 ARG A N 1
ATOM 4249 C CA . ARG A 1 539 ? -31.512 -13.891 7.050 1.00 73.25 539 ARG A CA 1
ATOM 4250 C C . ARG A 1 539 ? -31.225 -13.283 8.423 1.00 73.25 539 ARG A C 1
ATOM 4252 O O . ARG A 1 539 ? -32.147 -12.818 9.078 1.00 73.25 539 ARG A O 1
ATOM 4259 N N . HIS A 1 540 ? -29.959 -13.171 8.827 1.00 75.31 540 HIS A N 1
ATOM 4260 C CA . HIS A 1 540 ? -29.583 -12.506 10.083 1.00 75.31 540 HIS A CA 1
ATOM 4261 C C . HIS A 1 540 ? -29.914 -11.002 10.111 1.00 75.31 540 HIS A C 1
ATOM 4263 O O . HIS A 1 540 ? -29.875 -10.372 11.166 1.00 75.31 540 HIS A O 1
ATOM 4269 N N . PHE A 1 541 ? -30.251 -10.421 8.957 1.00 83.56 541 PHE A N 1
ATOM 4270 C CA . PHE A 1 541 ? -30.650 -9.025 8.808 1.00 83.56 541 PHE A CA 1
ATOM 4271 C C . PHE A 1 541 ? -32.144 -8.863 8.492 1.00 83.56 541 PHE A C 1
ATOM 4273 O O . PHE A 1 541 ? -32.594 -7.738 8.245 1.00 83.56 541 PHE A O 1
ATOM 4280 N N . SER A 1 542 ? -32.925 -9.954 8.520 1.00 78.00 542 SER A N 1
ATOM 4281 C CA . SER A 1 542 ? -34.375 -9.900 8.326 1.00 78.00 542 SER A CA 1
ATOM 4282 C C . SER A 1 542 ? -35.011 -9.030 9.412 1.00 78.00 542 SER A C 1
ATOM 4284 O O . SER A 1 542 ? -34.781 -9.247 10.601 1.00 78.00 542 SER A O 1
ATOM 4286 N N . GLY A 1 543 ? -35.788 -8.022 9.012 1.00 80.62 543 GLY A N 1
ATOM 4287 C CA . GLY A 1 543 ? -36.447 -7.091 9.936 1.00 80.62 543 GLY A CA 1
ATOM 4288 C C . GLY A 1 543 ? -35.793 -5.710 10.056 1.00 80.62 543 GLY A C 1
ATOM 4289 O O . GLY A 1 543 ? -36.313 -4.858 10.777 1.00 80.62 543 GLY A O 1
ATOM 4290 N N . ILE A 1 544 ? -34.698 -5.428 9.336 1.00 88.75 544 ILE A N 1
ATOM 4291 C CA . ILE A 1 544 ? -34.180 -4.057 9.209 1.00 88.75 544 ILE A CA 1
ATOM 4292 C C . ILE A 1 544 ? -34.923 -3.349 8.061 1.00 88.75 544 ILE A C 1
ATOM 4294 O O . ILE A 1 544 ? -34.659 -3.636 6.898 1.00 88.75 544 ILE A O 1
ATOM 4298 N N . PRO A 1 545 ? -35.824 -2.387 8.339 1.00 87.75 545 PRO A N 1
ATOM 4299 C CA . PRO A 1 545 ? -36.673 -1.814 7.299 1.00 87.75 545 PRO A CA 1
ATOM 4300 C C . PRO A 1 545 ? -35.883 -0.942 6.312 1.00 87.75 545 PRO A C 1
ATOM 4302 O O . PRO A 1 545 ? -35.037 -0.128 6.715 1.00 87.75 545 PRO A O 1
ATOM 4305 N N . GLY A 1 546 ? -36.225 -1.069 5.026 1.00 88.62 546 GLY A N 1
ATOM 4306 C CA . GLY A 1 546 ? -35.730 -0.227 3.933 1.00 88.62 546 GLY A CA 1
ATOM 4307 C C . GLY A 1 546 ? -34.308 -0.542 3.462 1.00 88.62 546 GLY A C 1
ATOM 4308 O O . GLY A 1 546 ? -33.710 0.275 2.755 1.00 88.62 546 GLY A O 1
ATOM 4309 N N . VAL A 1 547 ? -33.741 -1.677 3.879 1.00 92.44 547 VAL A N 1
ATOM 4310 C CA . VAL A 1 547 ? -32.404 -2.121 3.474 1.00 92.44 547 VAL A CA 1
ATOM 4311 C C . VAL A 1 547 ? -32.409 -3.609 3.172 1.00 92.44 547 VAL A C 1
ATOM 4313 O O . VAL A 1 547 ? -32.923 -4.395 3.959 1.00 92.44 547 VAL A O 1
ATOM 4316 N N . ARG A 1 548 ? -31.744 -3.985 2.080 1.00 90.38 548 ARG A N 1
ATOM 4317 C CA . ARG A 1 548 ? -31.404 -5.371 1.768 1.00 90.38 548 ARG A CA 1
ATOM 4318 C C . ARG A 1 548 ? -29.923 -5.586 2.036 1.00 90.38 548 ARG A C 1
ATOM 4320 O O . ARG A 1 548 ? -29.089 -4.804 1.581 1.00 90.38 548 ARG A O 1
ATOM 4327 N N . VAL A 1 549 ? -29.601 -6.632 2.787 1.00 91.50 549 VAL A N 1
ATOM 4328 C CA . VAL A 1 549 ? -28.218 -7.000 3.097 1.00 91.50 549 VAL A CA 1
ATOM 4329 C C . VAL A 1 549 ? -27.890 -8.301 2.383 1.00 91.50 549 VAL A C 1
ATOM 4331 O O . VAL A 1 549 ? -28.599 -9.289 2.553 1.00 91.50 549 VAL A O 1
ATOM 4334 N N . LEU A 1 550 ? -26.831 -8.290 1.580 1.00 90.75 550 LEU A N 1
ATOM 4335 C CA . LEU A 1 550 ? -26.334 -9.458 0.858 1.00 90.75 550 LEU A CA 1
ATOM 4336 C C . LEU A 1 550 ? -24.890 -9.715 1.288 1.00 90.75 550 LEU A C 1
ATOM 4338 O O . LEU A 1 550 ? -24.088 -8.785 1.345 1.00 90.75 550 LEU A O 1
ATOM 4342 N N . ILE A 1 551 ? -24.557 -10.964 1.603 1.00 89.94 551 ILE A N 1
ATOM 4343 C CA . ILE A 1 551 ? -23.173 -11.373 1.851 1.00 89.94 551 ILE A CA 1
ATOM 4344 C C . ILE A 1 551 ? -22.679 -12.062 0.586 1.00 89.94 551 ILE A C 1
ATOM 4346 O O . ILE A 1 551 ? -23.252 -13.058 0.158 1.00 89.94 551 ILE A O 1
ATOM 4350 N N . HIS A 1 552 ? -21.634 -11.514 -0.019 1.00 86.75 552 HIS A N 1
ATOM 4351 C CA . HIS A 1 552 ? -21.046 -12.040 -1.241 1.00 86.75 552 HIS A CA 1
ATOM 4352 C C . HIS A 1 552 ? -19.640 -12.574 -0.976 1.00 86.75 552 HIS A C 1
ATOM 4354 O O . HIS A 1 552 ? -18.798 -11.879 -0.414 1.00 86.75 552 HIS A O 1
ATOM 4360 N N . GLU A 1 553 ? -19.364 -13.795 -1.423 1.00 86.94 553 GLU A N 1
ATOM 4361 C CA . GLU A 1 553 ? -18.011 -14.342 -1.462 1.00 86.94 553 GLU A CA 1
ATOM 4362 C C . GLU A 1 553 ? -17.361 -14.102 -2.825 1.00 86.94 553 GLU A C 1
ATOM 4364 O O . GLU A 1 553 ? -17.507 -14.900 -3.745 1.00 86.94 553 GLU A O 1
ATOM 4369 N N . PHE A 1 554 ? -16.596 -13.020 -2.939 1.00 83.06 554 PHE A N 1
ATOM 4370 C CA . PHE A 1 554 ? -15.851 -12.713 -4.150 1.00 83.06 554 PHE A CA 1
ATOM 4371 C C . PHE A 1 554 ? -14.620 -13.618 -4.286 1.00 83.06 554 PHE A C 1
ATOM 4373 O O . PHE A 1 554 ? -13.798 -13.731 -3.364 1.00 83.06 554 PHE A O 1
ATOM 4380 N N . GLN A 1 555 ? -14.456 -14.211 -5.469 1.00 78.81 555 GLN A N 1
ATOM 4381 C CA . GLN A 1 555 ? -13.255 -14.931 -5.889 1.00 78.81 555 GLN A CA 1
ATOM 4382 C C . GLN A 1 555 ? -12.887 -14.524 -7.320 1.00 78.81 555 GLN A C 1
ATOM 4384 O O . GLN A 1 555 ? -13.766 -14.418 -8.175 1.00 78.81 555 GLN A O 1
ATOM 4389 N N . LEU A 1 556 ? -11.587 -14.356 -7.599 1.00 65.94 556 LEU A N 1
ATOM 4390 C CA . LEU A 1 556 ? -11.047 -14.254 -8.962 1.00 65.94 556 LEU A CA 1
ATOM 4391 C C . LEU A 1 556 ? -11.666 -15.357 -9.849 1.00 65.94 556 LEU A C 1
ATOM 4393 O O . LEU A 1 556 ? -11.260 -16.507 -9.719 1.00 65.94 556 LEU A O 1
ATOM 4397 N N . GLU A 1 557 ? -12.596 -14.980 -10.747 1.00 62.16 557 GLU A N 1
ATOM 4398 C CA . GLU A 1 557 ? -13.319 -15.789 -11.769 1.00 62.16 557 GLU A CA 1
ATOM 4399 C C . GLU A 1 557 ? -14.791 -16.130 -11.518 1.00 62.16 557 GLU A C 1
ATOM 4401 O O . GLU A 1 557 ? -15.440 -16.643 -12.433 1.00 62.16 557 GLU A O 1
ATOM 4406 N N . GLN A 1 558 ? -15.355 -15.779 -10.365 1.00 61.75 558 GLN A N 1
ATOM 4407 C CA . GLN A 1 558 ? -16.803 -15.843 -10.154 1.00 61.75 558 GLN A CA 1
ATOM 4408 C C . GLN A 1 558 ? -17.378 -14.420 -10.144 1.00 61.75 558 GLN A C 1
ATOM 4410 O O . GLN A 1 558 ? -17.472 -13.824 -9.073 1.00 61.75 558 GLN A O 1
ATOM 4415 N N . PRO A 1 559 ? -17.715 -13.837 -11.317 1.00 56.09 559 PRO A N 1
ATOM 4416 C CA . PRO A 1 559 ? -18.437 -12.570 -11.347 1.00 56.09 559 PRO A CA 1
ATOM 4417 C C . PRO A 1 559 ? -19.811 -12.743 -10.694 1.00 56.09 559 PRO A C 1
ATOM 4419 O O . PRO A 1 559 ? -20.439 -13.804 -10.817 1.00 56.09 559 PRO A O 1
ATOM 4422 N N . LEU A 1 560 ? -20.269 -11.696 -10.012 1.00 52.16 560 LEU A N 1
ATOM 4423 C CA . LEU A 1 560 ? -21.580 -11.639 -9.379 1.00 52.16 560 LEU A CA 1
ATOM 4424 C C . LEU A 1 560 ? -22.655 -11.867 -10.467 1.00 52.16 560 LEU A C 1
ATOM 4426 O O . LEU A 1 560 ? -22.592 -11.306 -11.559 1.00 52.16 560 LEU A O 1
ATOM 4430 N N . LYS A 1 561 ? -23.665 -12.702 -10.196 1.00 54.59 561 LYS A N 1
ATOM 4431 C CA . LYS A 1 561 ? -24.871 -12.821 -11.046 1.00 54.59 561 LYS A CA 1
ATOM 4432 C C . LYS A 1 561 ? -26.222 -12.542 -10.347 1.00 54.59 561 LYS A C 1
ATOM 4434 O O . LYS A 1 561 ? -27.218 -13.128 -10.767 1.00 54.59 561 LYS A O 1
ATOM 4439 N N . PRO A 1 562 ? -26.354 -11.705 -9.301 1.00 55.41 562 PRO A N 1
ATOM 4440 C CA . PRO A 1 562 ? -27.660 -11.296 -8.827 1.00 55.41 562 PRO A CA 1
ATOM 4441 C C . PRO A 1 562 ? -28.237 -10.303 -9.833 1.00 55.41 562 PRO A C 1
ATOM 4443 O O . PRO A 1 562 ? -27.776 -9.174 -9.989 1.00 55.41 562 PRO A O 1
ATOM 4446 N N . THR A 1 563 ? -29.270 -10.748 -10.533 1.00 56.06 563 THR A N 1
ATOM 4447 C CA . THR A 1 563 ? -30.129 -9.897 -11.350 1.00 56.06 563 THR A CA 1
ATOM 4448 C C . THR A 1 563 ? -30.747 -8.802 -10.473 1.00 56.06 563 THR A C 1
ATOM 4450 O O . THR A 1 563 ? -31.489 -9.109 -9.546 1.00 56.06 563 THR A O 1
ATOM 4453 N N . GLY A 1 564 ? -30.436 -7.527 -10.745 1.00 60.66 564 GLY A N 1
ATOM 4454 C CA . GLY A 1 564 ? -31.151 -6.368 -10.178 1.00 60.66 564 GLY A CA 1
ATOM 4455 C C . GLY A 1 564 ? -30.374 -5.455 -9.217 1.00 60.66 564 GLY A C 1
ATOM 4456 O O . GLY A 1 564 ? -30.863 -4.360 -8.921 1.00 60.66 564 GLY A O 1
ATOM 4457 N N . TYR A 1 565 ? -29.169 -5.837 -8.775 1.00 63.34 565 TYR A N 1
ATOM 4458 C CA . TYR A 1 565 ? -28.311 -4.984 -7.938 1.00 63.34 565 TYR A CA 1
ATOM 4459 C C . TYR A 1 565 ? -27.025 -4.586 -8.655 1.00 63.34 565 TYR A C 1
ATOM 4461 O O . TYR A 1 565 ? -26.476 -5.394 -9.403 1.00 63.34 565 TYR A O 1
ATOM 4469 N N . PRO A 1 566 ? -26.539 -3.357 -8.425 1.00 62.41 566 PRO A N 1
ATOM 4470 C CA . PRO A 1 566 ? -25.273 -2.935 -8.987 1.00 62.41 566 PRO A CA 1
ATOM 4471 C C . PRO A 1 566 ? -24.101 -3.749 -8.437 1.00 62.41 566 PRO A C 1
ATOM 4473 O O . PRO A 1 566 ? -23.987 -3.940 -7.217 1.00 62.41 566 PRO A O 1
ATOM 4476 N N . GLU A 1 567 ? -23.252 -4.221 -9.351 1.00 66.88 567 GLU A N 1
ATOM 4477 C CA . GLU A 1 567 ? -22.002 -4.910 -9.042 1.00 66.88 567 GLU A CA 1
ATOM 4478 C C . GLU A 1 567 ? -20.865 -3.881 -9.014 1.00 66.88 567 GLU A C 1
ATOM 4480 O O . GLU A 1 567 ? -20.600 -3.249 -10.040 1.00 66.88 567 GLU A O 1
ATOM 4485 N N . PRO A 1 568 ? -20.217 -3.693 -7.855 1.00 65.00 568 PRO A N 1
ATOM 4486 C CA . PRO A 1 568 ? -19.105 -2.774 -7.742 1.00 65.00 568 PRO A CA 1
ATOM 4487 C C . PRO A 1 568 ? -17.829 -3.337 -8.378 1.00 65.00 568 PRO A C 1
ATOM 4489 O O . PRO A 1 568 ? -17.705 -4.546 -8.569 1.00 65.00 568 PRO A O 1
ATOM 4492 N N . ASP A 1 569 ? -16.868 -2.470 -8.696 1.00 65.00 569 ASP A N 1
ATOM 4493 C CA . ASP A 1 569 ? -15.626 -2.887 -9.346 1.00 65.00 569 ASP A CA 1
ATOM 4494 C C . ASP A 1 569 ? -14.671 -3.570 -8.350 1.00 65.00 569 ASP A C 1
ATOM 4496 O O . ASP A 1 569 ? -14.503 -3.145 -7.200 1.00 65.00 569 ASP A O 1
ATOM 4500 N N . TYR A 1 570 ? -14.044 -4.659 -8.792 1.00 66.06 570 TYR A N 1
ATOM 4501 C CA . TYR A 1 570 ? -13.263 -5.574 -7.957 1.00 66.06 570 TYR A CA 1
ATOM 4502 C C . TYR A 1 570 ? -11.820 -5.768 -8.446 1.00 66.06 570 TYR A C 1
ATOM 4504 O O . TYR A 1 570 ? -11.173 -6.718 -8.002 1.00 66.06 570 TYR A O 1
ATOM 4512 N N . GLU A 1 571 ? -11.303 -4.913 -9.343 1.00 62.97 571 GLU A N 1
ATOM 4513 C CA . GLU A 1 571 ? -10.027 -5.149 -10.056 1.00 62.97 571 GLU A CA 1
ATOM 4514 C C . GLU A 1 571 ? -8.839 -5.521 -9.140 1.00 62.97 571 GLU A C 1
ATOM 4516 O O . GLU A 1 571 ? -7.995 -6.333 -9.528 1.00 62.97 571 GLU A O 1
ATOM 4521 N N . ASP A 1 572 ? -8.803 -4.993 -7.911 1.00 70.50 572 ASP A N 1
ATOM 4522 C CA . ASP A 1 572 ? -7.705 -5.184 -6.950 1.00 70.50 572 ASP A CA 1
ATOM 4523 C C . ASP A 1 572 ? -7.921 -6.322 -5.930 1.00 70.50 572 ASP A C 1
ATOM 4525 O O . ASP A 1 572 ? -7.014 -6.671 -5.154 1.00 70.50 572 ASP A O 1
ATOM 4529 N N . LEU A 1 573 ? -9.118 -6.912 -5.880 1.00 78.94 573 LEU A N 1
ATOM 4530 C CA . LEU A 1 573 ? -9.442 -7.968 -4.925 1.00 78.94 573 LEU A CA 1
ATOM 4531 C C . LEU A 1 573 ? -9.124 -9.337 -5.516 1.00 78.94 573 LEU A C 1
ATOM 4533 O O . LEU A 1 573 ? -9.411 -9.641 -6.668 1.00 78.94 573 LEU A O 1
ATOM 4537 N N . GLY A 1 574 ? -8.506 -10.189 -4.702 1.00 79.50 574 GLY A N 1
ATOM 4538 C CA . GLY A 1 574 ? -8.292 -11.588 -5.048 1.00 79.50 574 GLY A CA 1
ATOM 4539 C C . GLY A 1 574 ? -9.385 -12.480 -4.482 1.00 79.50 574 GLY A C 1
ATOM 4540 O O . GLY A 1 574 ? -10.002 -13.270 -5.200 1.00 79.50 574 GLY A O 1
ATOM 4541 N N . ARG A 1 575 ? -9.609 -12.343 -3.170 1.00 87.75 575 ARG A N 1
ATOM 4542 C CA . ARG A 1 575 ? -10.645 -13.040 -2.401 1.00 87.75 575 ARG A CA 1
ATOM 4543 C C . ARG A 1 575 ? -11.122 -12.145 -1.268 1.00 87.75 575 ARG A C 1
ATOM 4545 O O . ARG A 1 575 ? -10.300 -11.655 -0.490 1.00 87.75 575 ARG A O 1
ATOM 4552 N N . ALA A 1 576 ? -12.431 -11.967 -1.160 1.00 90.44 576 ALA A N 1
ATOM 4553 C CA . ALA A 1 576 ? -13.034 -11.185 -0.089 1.00 90.44 576 ALA A CA 1
ATOM 4554 C C . ALA A 1 576 ? -14.469 -11.641 0.175 1.00 90.44 576 ALA A C 1
ATOM 4556 O O . ALA A 1 576 ? -15.195 -11.984 -0.753 1.00 90.44 576 ALA A O 1
ATOM 4557 N N . ARG A 1 577 ? -14.895 -11.598 1.435 1.00 91.06 577 ARG A N 1
ATOM 4558 C CA . ARG A 1 577 ? -16.300 -11.722 1.825 1.00 91.06 577 ARG A CA 1
ATOM 4559 C C . ARG A 1 577 ? -16.877 -10.339 2.093 1.00 91.06 577 ARG A C 1
ATOM 4561 O O . ARG A 1 577 ? -16.412 -9.619 2.975 1.00 91.06 577 ARG A O 1
ATOM 4568 N N . ILE A 1 578 ? -17.848 -9.936 1.290 1.00 92.00 578 ILE A N 1
ATOM 4569 C CA . ILE A 1 578 ? -18.323 -8.561 1.200 1.00 92.00 578 ILE A CA 1
ATOM 4570 C C . ILE A 1 578 ? -19.746 -8.479 1.734 1.00 92.00 578 ILE A C 1
ATOM 4572 O O . ILE A 1 578 ? -20.647 -9.147 1.236 1.00 92.00 578 ILE A O 1
ATOM 4576 N N . LEU A 1 579 ? -19.957 -7.627 2.733 1.00 94.75 579 LEU A N 1
ATOM 4577 C CA . LEU A 1 579 ? -21.280 -7.257 3.218 1.00 94.75 579 LEU A CA 1
ATOM 4578 C C . LEU A 1 579 ? -21.811 -6.101 2.371 1.00 94.75 579 LEU A C 1
ATOM 4580 O O . LEU A 1 579 ? -21.448 -4.942 2.584 1.00 94.75 579 LEU A O 1
ATOM 4584 N N . HIS A 1 580 ? -22.676 -6.412 1.419 1.00 93.50 580 HIS A N 1
ATOM 4585 C CA . HIS A 1 580 ? -23.376 -5.420 0.626 1.00 93.50 580 HIS A CA 1
ATOM 4586 C C . HIS A 1 580 ? -24.627 -4.935 1.348 1.00 93.50 580 HIS A C 1
ATOM 4588 O O . HIS A 1 580 ? -25.471 -5.723 1.770 1.00 93.50 580 HIS A O 1
ATOM 4594 N N . ILE A 1 581 ? -24.751 -3.619 1.470 1.00 94.81 581 ILE A N 1
ATOM 4595 C CA . ILE A 1 581 ? -25.888 -2.952 2.090 1.00 94.81 581 ILE A CA 1
ATOM 4596 C C . ILE A 1 581 ? -26.551 -2.101 1.011 1.00 94.81 581 ILE A C 1
ATOM 4598 O O . ILE A 1 581 ? -26.058 -1.022 0.670 1.00 94.81 581 ILE A O 1
ATOM 4602 N N . TYR A 1 582 ? -27.668 -2.600 0.492 1.00 93.62 582 TYR A N 1
ATOM 4603 C CA . TYR A 1 582 ? -28.459 -1.972 -0.559 1.00 93.62 582 TYR A CA 1
ATOM 4604 C C . TYR A 1 582 ? -29.719 -1.321 0.006 1.00 93.62 582 TYR A C 1
ATOM 4606 O O . TYR A 1 582 ? -30.253 -1.722 1.043 1.00 93.62 582 TYR A O 1
ATOM 4614 N N . ARG A 1 583 ? -30.224 -0.307 -0.689 1.00 92.25 583 ARG A N 1
ATOM 4615 C CA . ARG A 1 583 ? -31.569 0.209 -0.473 1.00 92.25 583 ARG A CA 1
ATOM 4616 C C . ARG A 1 583 ? -32.556 -0.855 -0.934 1.00 92.25 583 ARG A C 1
ATOM 4618 O O . ARG A 1 583 ? -32.437 -1.391 -2.033 1.00 92.25 583 ARG A O 1
ATOM 4625 N N . ASP A 1 584 ? -33.537 -1.135 -0.092 1.00 88.88 584 ASP A N 1
ATOM 4626 C CA . ASP A 1 584 ? -34.619 -2.032 -0.473 1.00 88.88 584 ASP A CA 1
ATOM 4627 C C . ASP A 1 584 ? -35.464 -1.395 -1.593 1.00 88.88 584 ASP A C 1
ATOM 4629 O O . ASP A 1 584 ? -35.864 -0.228 -1.488 1.00 88.88 584 ASP A O 1
ATOM 4633 N N . ARG A 1 585 ? -35.655 -2.138 -2.689 1.00 83.81 585 ARG A N 1
ATOM 4634 C CA . ARG A 1 585 ? -36.375 -1.702 -3.899 1.00 83.81 585 ARG A CA 1
ATOM 4635 C C . ARG A 1 585 ? -37.764 -2.339 -4.013 1.00 83.81 585 ARG A C 1
ATOM 4637 O O . ARG A 1 585 ? -38.528 -1.892 -4.854 1.00 83.81 585 ARG A O 1
ATOM 4644 N N . GLY A 1 586 ? -38.104 -3.305 -3.155 1.00 73.62 586 GLY A N 1
ATOM 4645 C CA . GLY A 1 586 ? -39.423 -3.944 -3.135 1.00 73.62 586 GLY A CA 1
ATOM 4646 C C . GLY A 1 586 ? -39.697 -4.986 -4.231 1.00 73.62 586 GLY A C 1
ATOM 4647 O O . GLY A 1 586 ? -40.774 -5.569 -4.194 1.00 73.62 586 GLY A O 1
ATOM 4648 N N . ASP A 1 587 ? -38.756 -5.249 -5.150 1.00 58.25 587 ASP A N 1
ATOM 4649 C CA . ASP A 1 587 ? -38.942 -6.176 -6.281 1.00 58.25 587 ASP A CA 1
ATOM 4650 C C . ASP A 1 587 ? -38.224 -7.537 -6.100 1.00 58.25 587 ASP A C 1
ATOM 4652 O O . ASP A 1 587 ? -37.058 -7.605 -5.692 1.00 58.25 587 ASP A O 1
ATOM 4656 N N . ASP A 1 588 ? -38.975 -8.592 -6.450 1.00 48.97 588 ASP A N 1
ATOM 4657 C CA . ASP A 1 588 ? -38.670 -10.019 -6.647 1.00 48.97 588 ASP A CA 1
ATOM 4658 C C . ASP A 1 588 ? -37.935 -10.778 -5.526 1.00 48.97 588 ASP A C 1
ATOM 4660 O O . ASP A 1 588 ? -36.779 -11.198 -5.640 1.00 48.97 588 ASP A O 1
ATOM 4664 N N . GLU A 1 589 ? -38.687 -11.107 -4.471 1.00 45.72 589 GLU A N 1
ATOM 4665 C CA . GLU A 1 589 ? -38.559 -12.440 -3.880 1.00 45.72 589 GLU A CA 1
ATOM 4666 C C . GLU A 1 589 ? -39.094 -13.450 -4.906 1.00 45.72 589 GLU A C 1
ATOM 4668 O O . GLU A 1 589 ? -40.293 -13.736 -4.962 1.00 45.72 589 GLU A O 1
ATOM 4673 N N . ALA A 1 590 ? -38.209 -14.044 -5.714 1.00 45.94 590 ALA A N 1
ATOM 4674 C CA . ALA A 1 590 ? -38.463 -15.429 -6.081 1.00 45.94 590 ALA A CA 1
ATOM 4675 C C . ALA A 1 590 ? -38.646 -16.151 -4.743 1.00 45.94 590 ALA A C 1
ATOM 4677 O O . ALA A 1 590 ? -37.718 -16.169 -3.935 1.00 45.94 590 ALA A O 1
ATOM 4678 N N . LYS A 1 591 ? -39.863 -16.626 -4.461 1.00 43.56 591 LYS A N 1
ATOM 4679 C CA . LYS A 1 591 ? -40.132 -17.503 -3.323 1.00 43.56 591 LYS A CA 1
ATOM 4680 C C . LYS A 1 591 ? -39.230 -18.722 -3.492 1.00 43.56 591 LYS A C 1
ATOM 4682 O O . LYS A 1 591 ? -39.609 -19.679 -4.157 1.00 43.56 591 LYS A O 1
ATOM 4687 N N . GLU A 1 592 ? -38.011 -18.663 -2.973 1.00 44.41 592 GLU A N 1
ATOM 4688 C CA . GLU A 1 592 ? -37.239 -19.864 -2.724 1.00 44.41 592 GLU A CA 1
ATOM 4689 C C . GLU A 1 592 ? -38.029 -20.621 -1.666 1.00 44.41 592 GLU A C 1
ATOM 4691 O O . GLU A 1 592 ? -38.189 -20.144 -0.538 1.00 44.41 592 GLU A O 1
ATOM 4696 N N . ASP A 1 593 ? -38.600 -21.758 -2.067 1.00 40.31 593 ASP A N 1
ATOM 4697 C CA . ASP A 1 593 ? -39.232 -22.694 -1.150 1.00 40.31 593 ASP A CA 1
ATOM 4698 C C . ASP A 1 593 ? -38.218 -23.007 -0.051 1.00 40.31 593 ASP A C 1
ATOM 4700 O O . ASP A 1 593 ? -37.193 -23.646 -0.288 1.00 40.31 593 ASP A O 1
ATOM 4704 N N . VAL A 1 594 ? -38.478 -22.491 1.149 1.00 44.19 594 VAL A N 1
ATOM 4705 C CA . VAL A 1 594 ? -37.662 -22.753 2.330 1.00 44.19 594 VAL A CA 1
ATOM 4706 C C . VAL A 1 594 ? -37.635 -24.271 2.513 1.00 44.19 594 VAL A C 1
ATOM 4708 O O . VAL A 1 594 ? -38.697 -24.850 2.766 1.00 44.19 594 VAL A O 1
ATOM 4711 N N . PRO A 1 595 ? -36.473 -24.950 2.420 1.00 47.06 595 PRO A N 1
ATOM 4712 C CA . PRO A 1 595 ? -36.385 -26.317 2.895 1.00 47.06 595 PRO A CA 1
ATOM 4713 C C . PRO A 1 595 ? -36.711 -26.247 4.384 1.00 47.06 595 PRO A C 1
ATOM 4715 O O . PRO A 1 595 ? -36.014 -25.564 5.137 1.00 47.06 595 PRO A O 1
ATOM 4718 N N . ILE A 1 596 ? -37.824 -26.859 4.790 1.00 47.59 596 ILE A N 1
ATOM 4719 C CA . ILE A 1 596 ? -38.296 -26.872 6.176 1.00 47.59 596 ILE A CA 1
ATOM 4720 C C . ILE A 1 596 ? -37.362 -27.793 6.968 1.00 47.59 596 ILE A C 1
ATOM 4722 O O . ILE A 1 596 ? -37.715 -28.914 7.314 1.00 47.59 596 ILE A O 1
ATOM 4726 N N . ASP A 1 597 ? -36.143 -27.332 7.227 1.00 52.94 597 ASP A N 1
ATOM 4727 C CA . ASP A 1 597 ? -35.299 -27.862 8.283 1.00 52.94 597 ASP A CA 1
ATOM 4728 C C . ASP A 1 597 ? -35.219 -26.806 9.387 1.00 52.94 597 ASP A C 1
ATOM 4730 O O . ASP A 1 597 ? -34.399 -25.890 9.387 1.00 52.94 597 ASP A O 1
ATOM 4734 N N . LEU A 1 598 ? -36.177 -26.903 10.308 1.00 52.62 598 LEU A N 1
ATOM 4735 C CA . LEU A 1 598 ? -36.341 -26.008 11.454 1.00 52.62 598 LEU A CA 1
ATOM 4736 C C . LEU A 1 598 ? -35.357 -26.327 12.594 1.00 52.62 598 LEU A C 1
ATOM 4738 O O . LEU A 1 598 ? -35.427 -25.698 13.648 1.00 52.62 598 LEU A O 1
ATOM 4742 N N . SER A 1 599 ? -34.449 -27.293 12.413 1.00 56.31 599 SER A N 1
ATOM 4743 C CA . SER A 1 599 ? -33.526 -27.750 13.460 1.00 56.31 599 SER A CA 1
ATOM 4744 C C . SER A 1 599 ? -32.421 -26.742 13.811 1.00 56.31 599 SER A C 1
ATOM 4746 O O . SER A 1 599 ? -31.820 -26.849 14.880 1.00 56.31 599 SER A O 1
ATOM 4748 N N . SER A 1 600 ? -32.166 -25.748 12.952 1.00 49.78 600 SER A N 1
ATOM 4749 C CA . SER A 1 600 ? -31.063 -24.784 13.093 1.00 49.78 600 SER A CA 1
ATOM 4750 C C . SER A 1 600 ? -31.492 -23.345 13.413 1.00 49.78 600 SER A C 1
ATOM 4752 O O . SER A 1 600 ? -30.633 -22.496 13.663 1.00 49.78 600 SER A O 1
ATOM 4754 N N . LEU A 1 601 ? -32.797 -23.043 13.451 1.00 45.91 601 LEU A N 1
ATOM 4755 C CA . LEU A 1 601 ? -33.274 -21.694 13.771 1.00 45.91 601 LEU A CA 1
ATOM 4756 C C . LEU A 1 601 ? -33.351 -21.474 15.293 1.00 45.91 601 LEU A C 1
ATOM 4758 O O . LEU A 1 601 ? -33.936 -22.291 16.006 1.00 45.91 601 LEU A O 1
ATOM 4762 N N . PRO A 1 602 ? -32.820 -20.356 15.821 1.00 47.88 602 PRO A N 1
ATOM 4763 C CA . PRO A 1 602 ? -33.012 -20.004 17.220 1.00 47.88 602 PRO A CA 1
ATOM 4764 C C . PRO A 1 602 ? -34.490 -19.681 17.474 1.00 47.88 602 PRO A C 1
ATOM 4766 O O . PRO A 1 602 ? -35.068 -18.796 16.841 1.00 47.88 602 PRO A O 1
ATOM 4769 N N . VAL A 1 603 ? -35.100 -20.397 18.421 1.00 53.88 603 VAL A N 1
ATOM 4770 C CA . VAL A 1 603 ? -36.459 -20.116 18.897 1.00 53.88 603 VAL A CA 1
ATOM 4771 C C . VAL A 1 603 ? -36.491 -18.685 19.451 1.00 53.88 603 VAL A C 1
ATOM 4773 O O . VAL A 1 603 ? -35.628 -18.337 20.264 1.00 53.88 603 VAL A O 1
ATOM 4776 N N . PRO A 1 604 ? -37.452 -17.834 19.047 1.00 42.69 604 PRO A N 1
ATOM 4777 C CA . PRO A 1 604 ? -37.565 -16.492 19.595 1.00 42.69 604 PRO A CA 1
ATOM 4778 C C . PRO A 1 604 ? -37.805 -16.564 21.108 1.00 42.69 604 PRO A C 1
ATOM 4780 O O . PRO A 1 604 ? -38.824 -17.071 21.581 1.00 42.69 604 PRO A O 1
ATOM 4783 N N . VAL A 1 605 ? -36.858 -16.029 21.879 1.00 46.19 605 VAL A N 1
ATOM 4784 C CA . VAL A 1 605 ? -36.989 -15.829 23.326 1.00 46.19 605 VAL A CA 1
ATOM 4785 C C . VAL A 1 605 ? -37.992 -14.694 23.542 1.00 46.19 605 VAL A C 1
ATOM 4787 O O . VAL A 1 605 ? -37.626 -13.524 23.608 1.00 46.19 605 VAL A O 1
ATOM 4790 N N . GLY A 1 606 ? -39.281 -15.036 23.565 1.00 43.09 606 GLY A N 1
ATOM 4791 C CA . GLY A 1 606 ? -40.343 -14.047 23.755 1.00 43.09 606 GLY A CA 1
ATOM 4792 C C . GLY A 1 606 ? -41.786 -14.554 23.815 1.00 43.09 606 GLY A C 1
ATOM 4793 O O . GLY A 1 606 ? -42.663 -13.749 24.108 1.00 43.09 606 GLY A O 1
ATOM 4794 N N . SER A 1 607 ? -42.072 -15.842 23.589 1.00 36.41 607 SER A N 1
ATOM 4795 C CA . SER A 1 607 ? -43.457 -16.354 23.548 1.00 36.41 607 SER A CA 1
ATOM 4796 C C . SER A 1 607 ? -43.772 -17.468 24.556 1.00 36.41 607 SER A C 1
ATOM 4798 O O . SER A 1 607 ? -44.550 -18.366 24.252 1.00 36.41 607 SER A O 1
ATOM 4800 N N . PHE A 1 608 ? -43.240 -17.390 25.779 1.00 35.75 608 PHE A N 1
ATOM 4801 C CA . PHE A 1 608 ? -43.813 -18.105 26.930 1.00 35.75 608 PHE A CA 1
ATOM 4802 C C . PHE A 1 608 ? -44.525 -17.123 27.869 1.00 35.75 608 PHE A C 1
ATOM 4804 O O . PHE A 1 608 ? -44.104 -16.868 28.994 1.00 35.75 608 PHE A O 1
ATOM 4811 N N . GLY A 1 609 ? -45.627 -16.559 27.372 1.00 30.42 609 GLY A N 1
ATOM 4812 C CA . GLY A 1 609 ? -46.751 -16.186 28.225 1.00 30.42 609 GLY A CA 1
ATOM 4813 C C . GLY A 1 609 ? -47.535 -17.463 28.510 1.00 30.42 609 GLY A C 1
ATOM 4814 O O . GLY A 1 609 ? -48.082 -18.062 27.588 1.00 30.42 609 GLY A O 1
ATOM 4815 N N . GLY A 1 610 ? -47.501 -17.933 29.756 1.00 30.41 610 GLY A N 1
ATOM 4816 C CA . GLY A 1 610 ? -48.188 -19.159 30.153 1.00 30.41 610 GLY A CA 1
ATOM 4817 C C . GLY A 1 610 ? -49.715 -19.044 30.083 1.00 30.41 610 GLY A C 1
ATOM 4818 O O . GLY A 1 610 ? -50.252 -17.935 30.114 1.00 30.41 610 GLY A O 1
ATOM 4819 N N . PRO A 1 611 ? -50.435 -20.175 30.076 1.00 32.16 611 PRO A N 1
ATOM 4820 C CA . PRO A 1 611 ? -51.810 -20.214 30.522 1.00 32.16 611 PRO A CA 1
ATOM 4821 C C . PRO A 1 611 ? -51.853 -20.593 32.008 1.00 32.16 611 PRO A C 1
ATOM 4823 O O . PRO A 1 611 ? -51.497 -21.698 32.412 1.00 32.16 611 PRO A O 1
ATOM 4826 N N . LEU A 1 612 ? -52.325 -19.654 32.825 1.00 33.66 612 LEU A N 1
ATOM 4827 C CA . LEU A 1 612 ? -53.030 -19.972 34.061 1.00 33.66 612 LEU A CA 1
ATOM 4828 C C . LEU A 1 612 ? -54.314 -20.726 33.687 1.00 33.66 612 LEU A C 1
ATOM 4830 O O . LEU A 1 612 ? -55.236 -20.117 33.151 1.00 33.66 612 LEU A O 1
ATOM 4834 N N . SER A 1 613 ? -54.391 -22.018 34.006 1.00 27.25 613 SER A N 1
ATOM 4835 C CA . SER A 1 613 ? -55.662 -22.695 34.285 1.00 27.25 613 SER A CA 1
ATOM 4836 C C . SER A 1 613 ? -55.437 -24.015 35.031 1.00 27.25 613 SER A C 1
ATOM 4838 O O . SER A 1 613 ? -54.945 -24.972 34.443 1.00 27.25 613 SER A O 1
ATOM 4840 N N . LEU A 1 614 ? -55.868 -24.028 36.298 1.00 30.44 614 LEU A N 1
ATOM 4841 C CA . LEU A 1 614 ? -56.453 -25.161 37.035 1.00 30.44 614 LEU A CA 1
ATOM 4842 C C . LEU A 1 614 ? -55.651 -26.477 37.082 1.00 30.44 614 LEU A C 1
ATOM 4844 O O . LEU A 1 614 ? -55.841 -27.343 36.234 1.00 30.44 614 LEU A O 1
ATOM 4848 N N . PHE A 1 615 ? -54.820 -26.646 38.114 1.00 33.69 615 PHE A N 1
ATOM 4849 C CA . PHE A 1 615 ? -55.013 -27.547 39.268 1.00 33.69 615 PHE A CA 1
ATOM 4850 C C . PHE A 1 615 ? -53.786 -27.492 40.182 1.00 33.69 615 PHE A C 1
ATOM 4852 O O . PHE A 1 615 ? -52.658 -27.406 39.645 1.00 33.69 615 PHE A O 1
#